Protein AF-A0A0T5NXJ6-F1 (afdb_monomer)

Solvent-accessible surface area (backbone atoms only — not comparable to full-atom values): 36360 Å² total; per-residue (Å²): 136,88,83,86,81,86,77,79,77,78,83,69,85,72,74,84,72,61,71,90,72,45,64,23,60,72,50,73,58,94,57,42,34,37,29,29,67,39,99,79,37,60,82,47,41,95,81,30,72,66,55,42,48,25,54,49,44,32,46,52,42,50,52,51,40,48,56,51,39,41,74,46,58,30,65,62,90,71,35,34,42,33,57,42,90,89,77,64,30,32,40,38,30,37,25,81,46,52,42,95,72,78,30,51,81,55,70,53,38,64,46,39,83,32,94,44,22,39,46,34,31,28,55,93,30,40,62,53,48,35,72,30,56,21,62,53,37,19,45,52,46,60,21,52,27,62,53,61,81,53,90,81,68,79,72,56,40,65,53,40,11,50,22,45,32,46,5,48,40,53,21,40,76,73,72,41,69,75,70,87,59,51,40,44,66,28,29,46,42,61,32,31,65,65,63,52,83,41,70,12,63,14,56,14,59,56,53,37,50,53,18,53,75,69,66,31,62,80,25,43,33,63,59,39,43,63,76,66,38,33,47,64,68,78,46,62,92,55,60,70,42,59,61,45,46,59,44,52,34,39,84,63,44,76,62,59,20,48,60,69,41,46,55,56,52,49,15,61,62,57,57,51,58,82,69,93,48,95,82,64,83,72,46,39,40,46,92,72,70,50,80,42,76,49,74,40,80,42,35,83,45,72,42,77,50,77,42,84,47,59,15,33,38,49,8,31,29,56,35,33,36,32,41,44,71,38,53,60,96,82,62,56,55,48,60,20,24,28,39,40,36,42,33,59,78,47,45,68,69,52,87,21,45,32,37,24,36,66,71,33,55,33,91,38,54,43,36,42,44,41,51,46,49,36,72,68,59,60,71,34,68,31,49,37,31,39,34,24,37,50,92,56,70,62,69,79,75,47,73,36,49,31,31,41,36,42,37,38,35,38,33,40,72,43,74,48,61,48,43,35,35,74,38,76,36,50,41,38,56,38,82,59,62,81,86,60,36,81,43,59,48,52,45,53,84,39,47,51,60,58,70,62,26,40,28,25,64,53,54,50,67,31,47,36,32,40,37,31,38,44,66,45,34,71,41,89,76,16,60,58,78,41,86,49,58,69,46,79,35,62,70,45,77,43,66,25,28,67,84,45,58,19,24,33,32,32,50,79,77,40,39,33,37,20,43,44,86,68,68,32,18,42,38,41,46,86,85,64,35,34,40,34,27,30,83,96,46,69,48,41,39,43,92,93,43,78,52,90,69,57,69,73,56,40,52,51,50,51,55,52,59,52,69,30,66,78,52,43,67,65,36,74,77,61,56,63,100,79,63,59,56,70,62,40,67,27,38,42,33,50,54,51,42,56,56,60,11,47,75,42,46,50,53,58,31,51,76,70,77,42,87,79,66,74,44,82,39,83,33,99,82,67,48,79,70,14,30,29,35,74,48,72,56,85,96,42,73,29,48,34,34,24,43,79,84,45,40,42,39,36,36,34,56,96,90,40,60,35,37,40,48,51,20,84,76,99,72,86,79,60,92,94,112

Organism: NCBI:txid540747

Mean predicted aligned error: 14.82 Å

Foldseek 3Di:
DDDDDDDDDPDDDDDPDPPVPQQFWQDDDDQATEGEPDRRHHPCNVPDVVLSVLLVLLNVLLVVLLVVCVVLQAPLVQFLADADPRPRGGYAYAYQDAVVRVADPDQWAWDLQDQGIYIYGHSVNSNVSSVQSLVSSLRSLLRLEGRDNDDDDLDQLLLNLLSNLSSLLSRVVVPHDSPPQPLLQWAAQLDARRPTPDSNSNCNVVQLVLLVVVVNVSSRSLCSDVCSRHVCPVQPPHDSLVCLQQQLPCVSSVNCHCLNCVLLVVLQFKFFDDDPDPVCPGRGNHPDEAEDEDAAQELQFKDKDKDKFKGWANHKTKYWYFYHFDYDPPDAQQQSKKKKKKFFPDWVVPVQKAKHFHNGTAPDRGMAMFIARSVDGDRTLHMIMIGGYDSHRDGDIDMIMIMIMIMMDTKHWADAQAAAAQDKDFTFIDPDDLVRYDQKDKDKPAADDDRRIGHGNAFAKIWIKMKGFGSDQADNRIRHGDGTDIDIRTNDMFGYHHAFWWKWKDWPQWIWIADRVLQWIWIAHPQGKIWIDGQQFIWIADPVGTDDDPSVRRNVVLVDVLPDVVVVVVCVLQPDPPDRSSVCRRCVRVVVQVCQFPVNLQVVVVVVVDGWDWDWDADPVGGGPKIWTWGDRPPDTWIFIAHNVRTTQWIADPNIIIGMGTHDDPDDDPPPD

pLDDT: mean 81.02, std 15.24, range [28.25, 97.56]

Nearest PDB structures (foldseek):
  6n45-assembly1_A  TM=2.846E-01  e=1.123E-01  Homo sapiens
  6n46-assembly1_A  TM=2.380E-01  e=7.730E-02  Homo sapiens
  7sqc-assembly1_9F  TM=1.618E-01  e=1.057E+00  Chlamydomonas reinhardtii
  8izm-assembly1_A  TM=1.924E-01  e=6.493E+00  Mumps virus strain Jeryl Lynn

Radius of gyration: 41.2 Å; Cα contacts (8 Å, |Δi|>4): 1418; chains: 1; bounding box: 80×67×163 Å

Structure (mmCIF, N/CA/C/O backbone):
data_AF-A0A0T5NXJ6-F1
#
_entry.id   AF-A0A0T5NXJ6-F1
#
loop_
_atom_site.group_PDB
_atom_site.id
_atom_site.type_symbol
_atom_site.label_atom_id
_atom_site.label_alt_id
_atom_site.label_comp_id
_atom_site.label_asym_id
_atom_site.label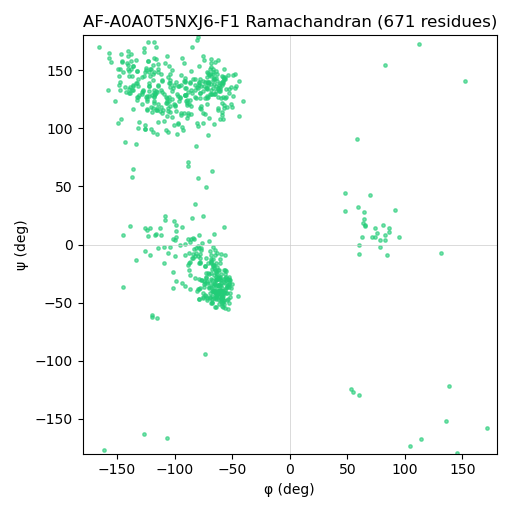_entity_id
_atom_site.label_seq_id
_atom_site.pdbx_PDB_ins_code
_atom_site.Cartn_x
_atom_site.Cartn_y
_atom_site.Cartn_z
_atom_site.occupancy
_atom_site.B_iso_or_equiv
_atom_site.auth_seq_id
_atom_site.auth_comp_id
_atom_site.auth_asym_id
_atom_site.auth_atom_id
_atom_site.pdbx_PDB_model_num
ATOM 1 N N . MET A 1 1 ? 39.113 -19.810 -90.295 1.00 37.66 1 MET A N 1
ATOM 2 C CA . MET A 1 1 ? 37.808 -19.242 -89.891 1.00 37.66 1 MET A CA 1
ATOM 3 C C . MET A 1 1 ? 37.358 -20.024 -88.660 1.00 37.66 1 MET A C 1
ATOM 5 O O . MET A 1 1 ? 36.848 -21.112 -88.844 1.00 37.66 1 MET A O 1
ATOM 9 N N . LEU A 1 2 ? 37.665 -19.714 -87.397 1.00 28.25 2 LEU A N 1
ATOM 10 C CA . LEU A 1 2 ? 37.937 -18.463 -86.673 1.00 28.25 2 LEU A CA 1
ATOM 11 C C . LEU A 1 2 ? 36.780 -17.459 -86.743 1.00 28.25 2 LEU A C 1
ATOM 13 O O . LEU A 1 2 ? 36.738 -16.637 -87.651 1.00 28.25 2 LEU A O 1
ATOM 17 N N . VAL A 1 3 ? 35.880 -17.552 -85.759 1.00 30.88 3 VAL A N 1
ATOM 18 C CA . VAL A 1 3 ? 35.129 -16.426 -85.191 1.00 30.88 3 VAL A CA 1
ATOM 19 C C . VAL A 1 3 ? 35.229 -16.558 -83.672 1.00 30.88 3 VAL A C 1
ATOM 21 O O . VAL A 1 3 ? 34.963 -17.619 -83.111 1.00 30.88 3 VAL A O 1
ATOM 24 N N . MET A 1 4 ? 35.724 -15.487 -83.057 1.00 29.86 4 MET A N 1
ATOM 25 C CA . MET A 1 4 ? 36.034 -15.342 -81.641 1.00 29.86 4 MET A CA 1
ATOM 26 C C . MET A 1 4 ? 34.773 -15.078 -80.812 1.00 29.86 4 MET A C 1
ATOM 28 O O . MET A 1 4 ? 33.958 -14.240 -81.189 1.00 29.86 4 MET A O 1
ATOM 32 N N . LEU A 1 5 ? 34.682 -15.714 -79.644 1.00 31.66 5 LEU A N 1
ATOM 33 C CA . LEU A 1 5 ? 33.915 -15.218 -78.503 1.00 31.66 5 LEU A CA 1
ATOM 34 C C . LEU A 1 5 ? 34.920 -14.658 -77.495 1.00 31.66 5 LEU A C 1
ATOM 36 O O . LEU A 1 5 ? 35.756 -15.382 -76.957 1.00 31.66 5 LEU A O 1
ATOM 40 N N . SER A 1 6 ? 34.866 -13.347 -77.298 1.00 30.38 6 SER A N 1
ATOM 41 C CA . SER A 1 6 ? 35.604 -12.615 -76.277 1.00 30.38 6 SER A CA 1
ATOM 42 C C . SER A 1 6 ? 35.043 -12.949 -74.896 1.00 30.38 6 SER A C 1
ATOM 44 O O . SER A 1 6 ? 33.942 -12.527 -74.546 1.00 30.38 6 SER A O 1
ATOM 46 N N . VAL A 1 7 ? 35.816 -13.707 -74.121 1.00 31.92 7 VAL A N 1
ATOM 47 C CA . VAL A 1 7 ? 35.630 -13.886 -72.680 1.00 31.92 7 VAL A CA 1
ATOM 48 C C . VAL A 1 7 ? 36.188 -12.644 -71.986 1.00 31.92 7 VAL A C 1
ATOM 50 O O . VAL A 1 7 ? 37.376 -12.346 -72.102 1.00 31.92 7 VAL A O 1
ATOM 53 N N . VAL A 1 8 ? 35.326 -11.910 -71.286 1.00 32.16 8 VAL A N 1
ATOM 54 C CA . VAL A 1 8 ? 35.739 -10.915 -70.288 1.00 32.16 8 VAL A CA 1
ATOM 55 C C . VAL A 1 8 ? 36.231 -11.694 -69.062 1.00 32.16 8 VAL A C 1
ATOM 57 O O . VAL A 1 8 ? 35.498 -12.566 -68.591 1.00 32.16 8 VAL A O 1
ATOM 60 N N . PRO A 1 9 ? 37.449 -11.453 -68.548 1.00 36.00 9 PRO A N 1
ATOM 61 C CA . PRO A 1 9 ? 37.925 -12.147 -67.361 1.00 36.00 9 PRO A CA 1
ATOM 62 C C . PRO A 1 9 ? 37.123 -11.700 -66.135 1.00 36.00 9 PRO A C 1
ATOM 64 O O . PRO A 1 9 ? 36.839 -10.514 -65.956 1.00 36.00 9 PRO A O 1
ATOM 67 N N . ALA A 1 10 ? 36.771 -12.676 -65.298 1.00 35.19 10 ALA A N 1
ATOM 68 C CA . ALA A 1 10 ? 36.229 -12.459 -63.968 1.00 35.19 10 ALA A CA 1
ATOM 69 C C . ALA A 1 10 ? 37.117 -11.465 -63.203 1.00 35.19 10 ALA A C 1
ATOM 71 O O . ALA A 1 10 ? 38.337 -11.638 -63.135 1.00 35.19 10 ALA A O 1
ATOM 72 N N . ARG A 1 11 ? 36.500 -10.415 -62.646 1.00 34.66 11 ARG A N 1
ATOM 73 C CA . ARG A 1 11 ? 37.136 -9.572 -61.631 1.00 34.66 11 ARG A CA 1
ATOM 74 C C . ARG A 1 11 ? 37.547 -10.489 -60.485 1.00 34.66 11 ARG A C 1
ATOM 76 O O . ARG A 1 11 ? 36.694 -11.155 -59.906 1.00 34.66 11 ARG A O 1
ATOM 83 N N . GLY A 1 12 ? 38.852 -10.546 -60.242 1.00 35.66 12 GLY A N 1
ATOM 84 C CA . GLY A 1 12 ? 39.432 -11.312 -59.153 1.00 35.66 12 GLY A CA 1
ATOM 85 C C . GLY A 1 12 ? 38.862 -10.888 -57.806 1.00 35.66 12 GLY A C 1
ATOM 86 O O . GLY A 1 12 ? 38.463 -9.735 -57.622 1.00 35.66 12 GLY A O 1
ATOM 87 N N . GLU A 1 13 ? 38.848 -11.850 -56.888 1.00 42.06 13 GLU A N 1
ATOM 88 C CA . GLU A 1 13 ? 38.818 -11.615 -55.450 1.00 42.06 13 GLU A CA 1
ATOM 89 C C . GLU A 1 13 ? 39.816 -10.497 -55.135 1.00 42.06 13 GLU A C 1
ATOM 91 O O . GLU A 1 13 ? 41.025 -10.637 -55.344 1.00 42.06 13 GLU A O 1
ATOM 96 N N . GLY A 1 14 ? 39.285 -9.337 -54.748 1.00 37.56 14 GLY A N 1
ATOM 97 C CA . GLY A 1 14 ? 40.099 -8.231 -54.277 1.00 37.56 14 GLY A CA 1
ATOM 98 C C . GLY A 1 14 ? 40.895 -8.695 -53.066 1.00 37.56 14 GLY A C 1
ATOM 99 O O . GLY A 1 14 ? 40.367 -9.394 -52.201 1.00 37.56 14 GLY A O 1
ATOM 100 N N . ALA A 1 15 ? 42.171 -8.316 -53.021 1.00 39.41 15 ALA A N 1
ATOM 101 C CA . ALA A 1 15 ? 42.965 -8.395 -51.806 1.00 39.41 15 ALA A CA 1
ATOM 102 C C . ALA A 1 15 ? 42.175 -7.784 -50.629 1.00 39.41 15 ALA A C 1
ATOM 104 O O . ALA A 1 15 ? 41.418 -6.838 -50.865 1.00 39.41 15 ALA A O 1
ATOM 105 N N . PRO A 1 16 ? 42.330 -8.288 -49.389 1.00 38.44 16 PRO A N 1
ATOM 106 C CA . PRO A 1 16 ? 41.720 -7.659 -48.228 1.00 38.44 16 PRO A CA 1
ATOM 107 C C . PRO A 1 16 ? 42.226 -6.218 -48.158 1.00 38.44 16 PRO A C 1
ATOM 109 O O . PRO A 1 16 ? 43.404 -5.972 -47.905 1.00 38.44 16 PRO A O 1
ATOM 112 N N . GLU A 1 17 ? 41.341 -5.278 -48.471 1.00 40.47 17 GLU A N 1
ATOM 113 C CA . GLU A 1 17 ? 41.562 -3.858 -48.245 1.00 40.47 17 GLU A CA 1
ATOM 114 C C . GLU A 1 17 ? 41.835 -3.716 -46.744 1.00 40.47 17 GLU A C 1
ATOM 116 O O . GLU A 1 17 ? 41.039 -4.180 -45.921 1.00 40.47 17 GLU A O 1
ATOM 121 N N . ALA A 1 18 ? 43.008 -3.203 -46.371 1.00 48.72 18 ALA A N 1
ATOM 122 C CA . ALA A 1 18 ? 43.330 -3.017 -44.967 1.00 48.72 18 ALA A CA 1
ATOM 123 C C . ALA A 1 18 ? 42.307 -2.024 -44.403 1.00 48.72 18 ALA A C 1
ATOM 125 O O . ALA A 1 18 ? 42.206 -0.896 -44.869 1.00 48.72 18 ALA A O 1
ATOM 126 N N . VAL A 1 19 ? 41.503 -2.457 -43.432 1.00 55.84 19 VAL A N 1
ATOM 127 C CA . VAL A 1 19 ? 40.319 -1.707 -42.974 1.00 55.84 19 VAL A CA 1
ATOM 128 C C . VAL A 1 19 ? 40.670 -0.321 -42.405 1.00 55.84 19 VAL A C 1
ATOM 130 O O . VAL A 1 19 ? 39.840 0.585 -42.434 1.00 55.84 19 VAL A O 1
ATOM 133 N N . ALA A 1 20 ? 41.920 -0.135 -41.970 1.00 52.34 20 ALA A N 1
ATOM 134 C CA . ALA A 1 20 ? 42.478 1.146 -41.538 1.00 52.34 20 ALA A CA 1
ATOM 135 C C . ALA A 1 20 ? 42.616 2.199 -42.664 1.00 52.34 20 ALA A C 1
ATOM 137 O O . ALA A 1 20 ? 42.833 3.367 -42.355 1.00 52.34 20 ALA A O 1
ATOM 138 N N . ASP A 1 21 ? 42.466 1.813 -43.937 1.00 49.69 21 ASP A N 1
ATOM 139 C CA . ASP A 1 21 ? 42.590 2.700 -45.104 1.00 49.69 21 ASP A CA 1
ATOM 140 C C . ASP A 1 21 ? 41.227 3.176 -45.658 1.00 49.69 21 ASP A C 1
ATOM 142 O O . ASP A 1 21 ? 41.176 3.883 -46.668 1.00 49.69 21 ASP A O 1
ATOM 146 N N . ALA A 1 22 ? 40.105 2.824 -45.011 1.00 61.03 22 ALA A N 1
ATOM 147 C CA . ALA A 1 22 ? 38.793 3.360 -45.376 1.00 61.03 22 ALA A CA 1
ATOM 148 C C . ALA A 1 22 ? 38.687 4.845 -44.953 1.00 61.03 22 ALA A C 1
ATOM 150 O O . ALA A 1 22 ? 38.912 5.155 -43.782 1.00 61.03 22 ALA A O 1
ATOM 151 N N . PRO A 1 23 ? 38.303 5.777 -45.851 1.00 62.16 23 PRO A N 1
ATOM 152 C CA . PRO A 1 23 ? 38.384 7.229 -45.614 1.00 62.16 23 PRO A CA 1
ATOM 153 C C . PRO A 1 23 ? 37.484 7.757 -44.483 1.00 62.16 23 PRO A C 1
ATOM 155 O O . PRO A 1 23 ? 37.596 8.917 -44.097 1.00 62.16 23 PRO A O 1
ATOM 158 N N . ASN A 1 24 ? 36.597 6.919 -43.951 1.00 78.88 24 ASN A N 1
ATOM 159 C CA . ASN A 1 24 ? 35.648 7.236 -42.892 1.00 78.88 24 ASN A CA 1
ATOM 160 C C . ASN A 1 24 ? 35.865 6.414 -41.607 1.00 78.88 24 ASN A C 1
ATOM 162 O O . ASN A 1 24 ? 35.013 6.455 -40.725 1.00 78.88 24 ASN A O 1
ATOM 166 N N . TYR A 1 25 ? 36.949 5.643 -41.491 1.00 85.25 25 TYR A N 1
ATOM 167 C CA . TYR A 1 25 ? 37.278 4.891 -40.277 1.00 85.25 25 TYR A CA 1
ATOM 168 C C . TYR A 1 25 ? 37.754 5.816 -39.144 1.00 85.25 25 TYR A C 1
ATOM 170 O O . TYR A 1 25 ? 38.516 6.750 -39.387 1.00 85.25 25 TYR A O 1
ATOM 178 N N . ILE A 1 26 ? 37.330 5.539 -37.904 1.00 86.44 26 ILE A N 1
ATOM 179 C CA . ILE A 1 26 ? 37.699 6.336 -36.722 1.00 86.44 26 ILE A CA 1
ATOM 180 C C . ILE A 1 26 ? 38.449 5.490 -35.686 1.00 86.44 26 ILE A C 1
ATOM 182 O O . ILE A 1 26 ? 39.591 5.795 -35.340 1.00 86.44 26 ILE A O 1
ATOM 186 N N . ALA A 1 27 ? 37.809 4.440 -35.173 1.00 89.25 27 ALA A N 1
ATOM 187 C CA . ALA A 1 27 ? 38.341 3.585 -34.114 1.00 89.25 27 ALA A CA 1
ATOM 188 C C . ALA A 1 27 ? 37.680 2.197 -34.150 1.00 89.25 27 ALA A C 1
ATOM 190 O O . ALA A 1 27 ? 36.633 2.015 -34.775 1.00 89.25 27 ALA A O 1
ATOM 191 N N . GLU A 1 28 ? 38.273 1.218 -33.469 1.00 91.75 28 GLU A N 1
ATOM 192 C CA . GLU A 1 28 ? 37.692 -0.114 -33.296 1.00 91.75 28 GLU A CA 1
ATOM 193 C C . GLU A 1 28 ? 38.027 -0.712 -31.931 1.00 91.75 28 GLU A C 1
ATOM 195 O O . GLU A 1 28 ? 39.034 -0.355 -31.315 1.00 91.75 28 GLU A O 1
ATOM 200 N N . SER A 1 29 ? 37.185 -1.649 -31.515 1.00 93.94 29 SER A N 1
ATOM 201 C CA . SER A 1 29 ? 37.327 -2.509 -30.343 1.00 93.94 29 SER A CA 1
ATOM 202 C C . SER A 1 29 ? 37.179 -3.978 -30.775 1.00 93.94 29 SER A C 1
ATOM 204 O O . SER A 1 29 ? 37.369 -4.294 -31.955 1.00 93.94 29 SER A O 1
ATOM 206 N N . GLU A 1 30 ? 36.925 -4.906 -29.854 1.00 93.94 30 GLU A N 1
ATOM 207 C CA . GLU A 1 30 ? 36.823 -6.338 -30.161 1.00 93.94 30 GLU A CA 1
ATOM 208 C C . GLU A 1 30 ? 35.641 -6.646 -31.094 1.00 93.94 30 GLU A C 1
ATOM 210 O O . GLU A 1 30 ? 35.845 -7.191 -32.184 1.00 93.94 30 GLU A O 1
ATOM 215 N N . HIS A 1 31 ? 34.440 -6.210 -30.722 1.00 95.31 31 HIS A N 1
ATOM 216 C CA . HIS A 1 31 ? 33.181 -6.469 -31.415 1.00 95.31 31 HIS A CA 1
ATOM 217 C C . HIS A 1 31 ? 32.708 -5.290 -32.272 1.00 95.31 31 HIS A C 1
ATOM 219 O O . HIS A 1 31 ? 31.976 -5.507 -33.241 1.00 95.31 31 HIS A O 1
ATOM 225 N N . PHE A 1 32 ? 33.139 -4.058 -31.979 1.00 94.31 32 PHE A N 1
ATOM 226 C CA . PHE A 1 32 ? 32.634 -2.847 -32.637 1.00 94.31 32 PHE A CA 1
ATOM 227 C C . PHE A 1 32 ? 33.685 -2.112 -33.474 1.00 94.31 32 PHE A C 1
ATOM 229 O O . PHE A 1 32 ? 34.897 -2.175 -33.251 1.00 94.31 32 PHE A O 1
ATOM 236 N N . ARG A 1 33 ? 33.196 -1.362 -34.463 1.00 91.44 33 ARG A N 1
ATOM 237 C CA . ARG A 1 33 ? 33.978 -0.424 -35.264 1.00 91.44 33 ARG A CA 1
ATOM 238 C C . ARG A 1 33 ? 33.193 0.858 -35.505 1.00 91.44 33 ARG A C 1
ATOM 240 O O . ARG A 1 33 ? 32.051 0.820 -35.961 1.00 91.44 33 ARG A O 1
ATOM 247 N N . LEU A 1 34 ? 33.836 1.989 -35.245 1.00 89.69 34 LEU A N 1
ATOM 248 C CA . LEU A 1 34 ? 33.263 3.315 -35.407 1.00 89.69 34 LEU A CA 1
ATOM 249 C C . LEU A 1 34 ? 33.674 3.938 -36.742 1.00 89.69 34 LEU A C 1
ATOM 251 O O . LEU A 1 34 ? 34.861 4.021 -37.073 1.00 89.69 34 LEU A O 1
ATOM 255 N N . TYR A 1 35 ? 32.677 4.425 -37.474 1.00 88.00 35 TYR A N 1
ATOM 256 C CA . TYR A 1 35 ? 32.840 5.117 -38.745 1.00 88.00 35 TYR A CA 1
ATOM 257 C C . TYR A 1 35 ? 32.212 6.510 -38.713 1.00 88.00 35 TYR A C 1
ATOM 259 O O . TYR A 1 35 ? 31.284 6.775 -37.957 1.00 88.00 35 TYR A O 1
ATOM 267 N N . CYS A 1 36 ? 32.664 7.392 -39.596 1.00 86.12 36 CYS A N 1
ATOM 268 C CA . CYS A 1 36 ? 31.961 8.623 -39.922 1.00 86.12 36 CYS A CA 1
ATOM 269 C C . CYS A 1 36 ? 30.817 8.350 -40.911 1.00 86.12 36 CYS A C 1
ATOM 271 O O . CYS A 1 36 ? 31.004 7.679 -41.932 1.00 86.12 36 CYS A O 1
ATOM 273 N N . ASN A 1 37 ? 29.640 8.921 -40.649 1.00 80.31 37 ASN A N 1
ATOM 274 C CA . ASN A 1 37 ? 28.455 8.860 -41.508 1.00 80.31 37 ASN A CA 1
ATOM 275 C C . ASN A 1 37 ? 28.490 9.905 -42.646 1.00 80.31 37 ASN A C 1
ATOM 277 O O . ASN A 1 37 ? 27.463 10.464 -43.022 1.00 80.31 37 ASN A O 1
ATOM 281 N N . ALA A 1 38 ? 29.670 10.199 -43.196 1.00 72.06 38 ALA A N 1
ATOM 282 C CA . ALA A 1 38 ? 29.845 11.023 -44.390 1.00 72.06 38 ALA A CA 1
ATOM 283 C C . ALA A 1 38 ? 30.592 10.204 -45.446 1.00 72.06 38 ALA A C 1
ATOM 285 O O . ALA A 1 38 ? 31.641 9.635 -45.156 1.00 72.06 38 ALA A O 1
ATOM 286 N N . GLY A 1 39 ? 30.038 10.133 -46.661 1.00 59.72 39 GLY A N 1
ATOM 287 C CA . GLY A 1 39 ? 30.454 9.187 -47.705 1.00 59.72 39 GLY A CA 1
ATOM 288 C C . GLY A 1 39 ? 31.957 9.135 -48.003 1.00 59.72 39 GLY A C 1
ATOM 289 O O . GLY A 1 39 ? 32.451 8.044 -48.256 1.00 59.72 39 GLY A O 1
ATOM 290 N N . ASP A 1 40 ? 32.677 10.262 -47.904 1.00 55.59 40 ASP A N 1
ATOM 291 C CA . ASP A 1 40 ? 34.098 10.365 -48.286 1.00 55.59 40 ASP A CA 1
ATOM 292 C C . ASP A 1 40 ? 34.965 11.198 -47.308 1.00 55.59 40 ASP A C 1
ATOM 294 O O . ASP A 1 40 ? 36.061 11.644 -47.669 1.00 55.59 40 ASP A O 1
ATOM 298 N N . HIS A 1 41 ? 34.496 11.476 -46.085 1.00 63.03 41 HIS A N 1
ATOM 299 C CA . HIS A 1 41 ? 35.183 12.396 -45.166 1.00 63.03 41 HIS A CA 1
ATOM 300 C C . HIS A 1 41 ? 35.314 11.842 -43.746 1.00 63.03 41 HIS A C 1
ATOM 302 O O . HIS A 1 41 ? 34.362 11.302 -43.188 1.00 63.03 41 HIS A O 1
ATOM 308 N N . ASP A 1 42 ? 36.487 12.056 -43.143 1.00 68.06 42 ASP A N 1
ATOM 309 C CA . ASP A 1 42 ? 36.681 11.916 -41.704 1.00 68.06 42 ASP A CA 1
ATOM 310 C C . ASP A 1 42 ? 35.792 12.941 -40.981 1.00 68.06 42 ASP A C 1
ATOM 312 O O . ASP A 1 42 ? 35.777 14.128 -41.318 1.00 68.06 42 ASP A O 1
ATOM 316 N N . CYS A 1 43 ? 35.093 12.495 -39.938 1.00 75.62 43 CYS A N 1
ATOM 317 C CA . CYS A 1 43 ? 34.318 13.345 -39.036 1.00 75.62 43 CYS A CA 1
ATOM 318 C C . CYS A 1 43 ? 35.216 14.302 -38.222 1.00 75.62 43 CYS A C 1
ATOM 320 O O . CYS A 1 43 ? 34.730 14.993 -37.331 1.00 75.62 43 CYS A O 1
ATOM 322 N N . GLY A 1 44 ? 36.510 14.394 -38.528 1.00 72.12 44 GLY A N 1
ATOM 323 C CA . GLY A 1 44 ? 37.508 15.245 -37.890 1.00 72.12 44 GLY A CA 1
ATOM 324 C C . GLY A 1 44 ? 38.288 14.534 -36.788 1.00 72.12 44 GLY A C 1
ATOM 325 O O . GLY A 1 44 ? 39.069 15.189 -36.105 1.00 72.12 44 GLY A O 1
ATOM 326 N N . ALA A 1 45 ? 38.102 13.223 -36.608 1.00 69.00 45 ALA A N 1
ATOM 327 C CA . ALA A 1 45 ? 38.708 12.460 -35.521 1.00 69.00 45 ALA A CA 1
ATOM 328 C C . ALA A 1 45 ? 40.229 12.325 -35.675 1.00 69.00 45 ALA A C 1
ATOM 330 O O . ALA A 1 45 ? 40.948 12.305 -34.681 1.00 69.00 45 ALA A O 1
ATOM 331 N N . SER A 1 46 ? 40.750 12.317 -36.907 1.00 70.75 46 SER A N 1
ATOM 332 C CA . SER A 1 46 ? 42.199 12.300 -37.154 1.00 70.75 46 SER A CA 1
ATOM 333 C C . SER A 1 46 ? 42.907 13.595 -36.735 1.00 70.75 46 SER A C 1
ATOM 335 O O . SER A 1 46 ? 44.115 13.583 -36.504 1.00 70.75 46 SER A O 1
ATOM 337 N N . ASN A 1 47 ? 42.166 14.703 -36.612 1.00 76.44 47 ASN A N 1
ATOM 338 C CA . ASN A 1 47 ? 42.705 16.034 -36.313 1.00 76.44 47 ASN A CA 1
ATOM 339 C C . ASN A 1 47 ? 42.253 16.586 -34.947 1.00 76.44 47 ASN A C 1
ATOM 341 O O . ASN A 1 47 ? 42.700 17.665 -34.559 1.00 76.44 47 ASN A O 1
ATOM 345 N N . ASP A 1 48 ? 41.395 15.864 -34.221 1.00 83.06 48 ASP A N 1
ATOM 346 C CA . ASP A 1 48 ? 40.855 16.248 -32.914 1.00 83.06 48 ASP A CA 1
ATOM 347 C C . ASP A 1 48 ? 41.120 15.133 -31.880 1.00 83.06 48 ASP A C 1
ATOM 349 O O . ASP A 1 48 ? 40.398 14.132 -31.836 1.00 83.06 48 ASP A O 1
ATOM 353 N N . PRO A 1 49 ? 42.161 15.281 -31.034 1.00 84.44 49 PRO A N 1
ATOM 354 C CA . PRO A 1 49 ? 42.505 14.285 -30.022 1.00 84.44 49 PRO A CA 1
ATOM 355 C C . PRO A 1 49 ? 41.392 14.015 -29.005 1.00 84.44 49 PRO A C 1
ATOM 357 O O . PRO A 1 49 ? 41.305 12.894 -28.509 1.00 84.44 49 PRO A O 1
ATOM 360 N N . ALA A 1 50 ? 40.548 15.007 -28.699 1.00 85.62 50 ALA A N 1
ATOM 361 C CA . ALA A 1 50 ? 39.444 14.834 -27.758 1.00 85.62 50 ALA A CA 1
ATOM 362 C C . ALA A 1 50 ? 38.339 13.978 -28.385 1.00 85.62 50 ALA A C 1
ATOM 364 O O . ALA A 1 50 ? 37.871 13.023 -27.771 1.00 85.62 50 ALA A O 1
ATOM 365 N N . LEU A 1 51 ? 37.996 14.243 -29.649 1.00 85.44 51 LEU A N 1
ATOM 366 C CA . LEU A 1 51 ? 37.066 13.407 -30.410 1.00 85.44 51 LEU A CA 1
ATOM 367 C C . LEU A 1 51 ? 37.563 11.959 -30.522 1.00 85.44 51 LEU A C 1
ATOM 369 O O . LEU A 1 51 ? 36.781 11.025 -30.349 1.00 85.44 51 LEU A O 1
ATOM 373 N N . ALA A 1 52 ? 38.857 11.762 -30.783 1.00 85.75 52 ALA A N 1
ATOM 374 C CA . ALA A 1 52 ? 39.460 10.433 -30.851 1.00 85.75 52 ALA A CA 1
ATOM 375 C C . ALA A 1 52 ? 39.439 9.703 -29.497 1.00 85.75 52 ALA A C 1
ATOM 377 O O . ALA A 1 52 ? 39.205 8.496 -29.465 1.00 85.75 52 ALA A O 1
ATOM 378 N N . GLN A 1 53 ? 39.672 10.417 -28.392 1.00 90.00 53 GLN A N 1
ATOM 379 C CA . GLN A 1 53 ? 39.579 9.863 -27.043 1.00 90.00 53 GLN A CA 1
ATOM 380 C C . GLN A 1 53 ? 38.140 9.447 -26.714 1.00 90.00 53 GLN A C 1
ATOM 382 O O . GLN A 1 53 ? 37.914 8.278 -26.411 1.00 90.00 53 GLN A O 1
ATOM 387 N N . HIS A 1 54 ? 37.170 10.350 -26.867 1.00 91.00 54 HIS A N 1
ATOM 388 C CA . HIS A 1 54 ? 35.758 10.053 -26.605 1.00 91.00 54 HIS A CA 1
ATOM 389 C C . HIS A 1 54 ? 35.223 8.927 -27.493 1.00 91.00 54 HIS A C 1
ATOM 391 O O . HIS A 1 54 ? 34.456 8.088 -27.043 1.00 91.00 54 HIS A O 1
ATOM 397 N N . SER A 1 55 ? 35.687 8.840 -28.742 1.00 90.31 55 SER A N 1
ATOM 398 C CA . SER A 1 55 ? 35.344 7.726 -29.634 1.00 90.31 55 SER A CA 1
ATOM 399 C C . SER A 1 55 ? 35.801 6.365 -29.099 1.00 90.31 55 SER A C 1
ATOM 401 O O . SER A 1 55 ? 35.119 5.369 -29.321 1.00 90.31 55 SER A O 1
ATOM 403 N N . ARG A 1 56 ? 36.952 6.301 -28.413 1.00 90.88 56 ARG A N 1
ATOM 404 C CA . ARG A 1 56 ? 37.442 5.065 -27.781 1.00 90.88 56 ARG A CA 1
ATOM 405 C C . ARG A 1 56 ? 36.675 4.750 -26.505 1.00 90.88 56 ARG A C 1
ATOM 407 O O . ARG A 1 56 ? 36.236 3.624 -26.357 1.00 90.88 56 ARG A O 1
ATOM 414 N N . GLU A 1 57 ? 36.456 5.747 -25.653 1.00 90.94 57 GLU A N 1
ATOM 415 C CA . GLU A 1 57 ? 35.656 5.605 -24.425 1.00 90.94 57 GLU A CA 1
ATOM 416 C C . GLU A 1 57 ? 34.232 5.110 -24.739 1.00 90.94 57 GLU A C 1
ATOM 418 O O . GLU A 1 57 ? 33.720 4.202 -24.092 1.00 90.94 57 GLU A O 1
ATOM 423 N N . MET A 1 58 ? 33.619 5.631 -25.803 1.00 90.94 58 MET A N 1
ATOM 424 C CA . MET A 1 58 ? 32.322 5.168 -26.299 1.00 90.94 58 MET A CA 1
ATOM 425 C C . MET A 1 58 ? 32.356 3.701 -26.761 1.00 90.94 58 MET A C 1
ATOM 427 O O . MET A 1 58 ? 31.428 2.950 -26.474 1.00 90.94 58 MET A O 1
ATOM 431 N N . LEU A 1 59 ? 33.411 3.276 -27.466 1.00 93.12 59 LEU A N 1
ATOM 432 C CA . LEU A 1 59 ? 33.580 1.870 -27.850 1.00 93.12 59 LEU A CA 1
ATOM 433 C C . LEU A 1 59 ? 33.781 0.974 -26.621 1.00 93.12 59 LEU A C 1
ATOM 435 O O . LEU A 1 59 ? 33.181 -0.094 -26.566 1.00 93.12 59 LEU A O 1
ATOM 439 N N . ASP A 1 60 ? 34.547 1.418 -25.625 1.00 92.94 60 ASP A N 1
ATOM 440 C CA . ASP A 1 60 ? 34.738 0.683 -24.370 1.00 92.94 60 ASP A CA 1
ATOM 441 C C . ASP A 1 60 ? 33.401 0.499 -23.620 1.00 92.94 60 ASP A C 1
ATOM 443 O O . ASP A 1 60 ? 33.115 -0.595 -23.130 1.00 92.94 60 ASP A O 1
ATOM 447 N N . ASN A 1 61 ? 32.535 1.522 -23.596 1.00 91.31 61 ASN A N 1
ATOM 448 C CA . ASN A 1 61 ? 31.182 1.413 -23.034 1.00 91.31 61 ASN A CA 1
ATOM 449 C C . ASN A 1 61 ? 30.301 0.428 -23.818 1.00 91.31 61 ASN A C 1
ATOM 451 O O . ASN A 1 61 ? 29.558 -0.344 -23.212 1.00 91.31 61 ASN A O 1
ATOM 455 N N . MET A 1 62 ? 30.393 0.417 -25.151 1.00 94.00 62 MET A N 1
ATOM 456 C CA . MET A 1 62 ? 29.662 -0.537 -25.995 1.00 94.00 62 MET A CA 1
ATOM 457 C C . MET A 1 62 ? 30.131 -1.979 -25.782 1.00 94.00 62 MET A C 1
ATOM 459 O O . MET A 1 62 ? 29.300 -2.880 -25.708 1.00 94.00 62 MET A O 1
ATOM 463 N N . GLU A 1 63 ? 31.438 -2.212 -25.629 1.00 95.69 63 GLU A N 1
ATOM 464 C CA . GLU A 1 63 ? 31.976 -3.531 -25.265 1.00 95.69 63 GLU A CA 1
ATOM 465 C C . GLU A 1 63 ? 31.486 -3.980 -23.887 1.00 95.69 63 GLU A C 1
ATOM 467 O O . GLU A 1 63 ? 31.102 -5.135 -23.701 1.00 95.69 63 GLU A O 1
ATOM 472 N N . ALA A 1 64 ? 31.454 -3.061 -22.919 1.00 94.44 64 ALA A N 1
ATOM 473 C CA . ALA A 1 64 ? 30.927 -3.342 -21.592 1.00 94.44 64 ALA A CA 1
ATOM 474 C C . ALA A 1 64 ? 29.431 -3.697 -21.635 1.00 94.44 64 ALA A C 1
ATOM 476 O O . ALA A 1 64 ? 29.023 -4.666 -20.993 1.00 94.44 64 ALA A O 1
ATOM 477 N N . ALA A 1 65 ? 28.630 -2.965 -22.416 1.00 95.19 65 ALA A N 1
ATOM 478 C CA . ALA A 1 65 ? 27.211 -3.255 -22.611 1.00 95.19 65 ALA A CA 1
ATOM 479 C C . ALA A 1 65 ? 27.007 -4.608 -23.306 1.00 95.19 65 ALA A C 1
ATOM 481 O O . ALA A 1 65 ? 26.212 -5.418 -22.839 1.00 95.19 65 ALA A O 1
ATOM 482 N N . TYR A 1 66 ? 27.773 -4.888 -24.365 1.00 97.00 66 TYR A N 1
ATOM 483 C CA . TYR A 1 66 ? 27.746 -6.163 -25.082 1.00 97.00 66 TYR A CA 1
ATOM 484 C C . TYR A 1 66 ? 28.027 -7.345 -24.151 1.00 97.00 66 TYR A C 1
ATOM 486 O O . TYR A 1 66 ? 27.205 -8.251 -24.046 1.00 97.00 66 TYR A O 1
ATOM 494 N N . ALA A 1 67 ? 29.153 -7.314 -23.433 1.00 96.94 67 ALA A N 1
ATOM 495 C CA . ALA A 1 67 ? 29.552 -8.400 -22.542 1.00 96.94 67 ALA A CA 1
ATOM 496 C C . ALA A 1 67 ? 28.563 -8.592 -21.382 1.00 96.94 67 ALA A C 1
ATOM 498 O O . ALA A 1 67 ? 28.320 -9.714 -20.942 1.00 96.94 67 ALA A O 1
ATOM 499 N N . TRP A 1 68 ? 27.986 -7.500 -20.876 1.00 96.62 68 TRP A N 1
ATOM 500 C CA . TRP A 1 68 ? 26.990 -7.555 -19.813 1.00 96.62 68 TRP A CA 1
ATOM 501 C C . TRP A 1 68 ? 25.662 -8.159 -20.277 1.00 96.62 68 TRP A C 1
ATOM 503 O O . TRP A 1 68 ? 25.103 -9.008 -19.583 1.00 96.62 68 TRP A O 1
ATOM 513 N N . LEU A 1 69 ? 25.167 -7.743 -21.442 1.00 97.44 69 LEU A N 1
ATOM 514 C CA . LEU A 1 69 ? 23.944 -8.281 -22.031 1.00 97.44 69 LEU A CA 1
ATOM 515 C C . LEU A 1 69 ? 24.108 -9.758 -22.412 1.00 97.44 69 LEU A C 1
ATOM 517 O O . LEU A 1 69 ? 23.215 -10.551 -22.115 1.00 97.44 69 LEU A O 1
ATOM 521 N N . ASP A 1 70 ? 25.257 -10.141 -22.976 1.00 97.56 70 ASP A N 1
ATOM 522 C CA . ASP A 1 70 ? 25.598 -11.544 -23.255 1.00 97.56 70 ASP A CA 1
ATOM 523 C C . ASP A 1 70 ? 25.567 -12.393 -21.981 1.00 97.56 70 ASP A C 1
ATOM 525 O O . ASP A 1 70 ? 24.871 -13.407 -21.915 1.00 97.56 70 ASP A O 1
ATOM 529 N N . ASP A 1 71 ? 26.235 -11.930 -20.916 1.00 97.31 71 ASP A N 1
ATOM 530 C CA . ASP A 1 71 ? 26.204 -12.606 -19.620 1.00 97.31 71 ASP A CA 1
ATOM 531 C C . ASP A 1 71 ? 24.752 -12.778 -19.147 1.00 97.31 71 ASP A C 1
ATOM 533 O O . ASP A 1 71 ? 24.404 -13.839 -18.625 1.00 97.31 71 ASP A O 1
ATOM 537 N N . LEU A 1 72 ? 23.888 -11.761 -19.313 1.00 96.81 72 LEU A N 1
ATOM 538 C CA . LEU A 1 72 ? 22.452 -11.783 -18.961 1.00 96.81 72 LEU A CA 1
ATOM 539 C C . LEU A 1 72 ? 21.588 -12.692 -19.839 1.00 96.81 72 LEU A C 1
ATOM 541 O O . LEU A 1 72 ? 20.421 -12.892 -19.502 1.00 96.81 72 LEU A O 1
ATOM 545 N N . GLY A 1 73 ? 22.156 -13.290 -20.884 1.00 96.44 73 GLY A N 1
ATOM 546 C CA . GLY A 1 73 ? 21.469 -14.209 -21.783 1.00 96.44 73 GLY A CA 1
ATOM 547 C C . GLY A 1 73 ? 20.728 -13.515 -22.921 1.00 96.44 73 GLY A C 1
ATOM 548 O O . GLY A 1 73 ? 19.902 -14.154 -23.570 1.00 96.44 73 GLY A O 1
ATOM 549 N N . PHE A 1 74 ? 20.994 -12.229 -23.171 1.00 97.00 74 PHE A N 1
ATOM 550 C CA . PHE A 1 74 ? 20.482 -11.554 -24.361 1.00 97.00 74 PHE A CA 1
ATOM 551 C C . PHE A 1 74 ? 21.224 -12.056 -25.609 1.00 97.00 74 PHE A C 1
ATOM 553 O O . PHE A 1 74 ? 22.434 -12.285 -25.554 1.00 97.00 74 PHE A O 1
ATOM 560 N N . PRO A 1 75 ? 20.544 -12.179 -26.760 1.00 94.69 75 PRO A N 1
ATOM 561 C CA . PRO A 1 75 ? 21.127 -12.710 -27.989 1.00 94.69 75 PRO A CA 1
ATOM 562 C C . PRO A 1 75 ? 21.966 -11.647 -28.723 1.00 94.69 75 PRO A C 1
ATOM 564 O O . PRO A 1 75 ? 21.711 -11.315 -29.879 1.00 94.69 75 PRO A O 1
ATOM 567 N N . VAL A 1 76 ? 22.980 -11.079 -28.065 1.00 94.62 76 VAL A N 1
ATOM 568 C CA . VAL A 1 76 ? 23.769 -9.961 -28.617 1.00 94.62 76 VAL A CA 1
ATOM 569 C C . VAL A 1 76 ? 24.527 -10.328 -29.893 1.00 94.62 76 VAL A C 1
ATOM 571 O O . VAL A 1 76 ? 24.705 -9.484 -30.772 1.00 94.62 76 VAL A O 1
ATOM 574 N N . GLU A 1 77 ? 24.914 -11.596 -30.050 1.00 92.00 77 GLU A N 1
ATOM 575 C CA . GLU A 1 77 ? 25.517 -12.106 -31.284 1.00 92.00 77 GLU A CA 1
ATOM 576 C C . GLU A 1 77 ? 24.547 -12.082 -32.468 1.00 92.00 77 GLU A C 1
ATOM 578 O O . GLU A 1 77 ? 24.994 -11.978 -33.612 1.00 92.00 77 GLU A O 1
ATOM 583 N N . GLU A 1 78 ? 23.240 -12.141 -32.212 1.00 89.62 78 GLU A N 1
ATOM 584 C CA . GLU A 1 78 ? 22.179 -12.121 -33.222 1.00 89.62 78 GLU A CA 1
ATOM 585 C C . GLU A 1 78 ? 21.693 -10.700 -33.537 1.00 89.62 78 GLU A C 1
ATOM 587 O O . GLU A 1 78 ? 20.858 -10.537 -34.422 1.00 89.62 78 GLU A O 1
ATOM 592 N N . SER A 1 79 ? 22.271 -9.671 -32.894 1.00 90.31 79 SER A N 1
ATOM 593 C CA . SER A 1 79 ? 21.961 -8.261 -33.159 1.00 90.31 79 SER A CA 1
ATOM 594 C C . SER A 1 79 ? 21.933 -7.950 -34.661 1.00 90.31 79 SER A C 1
ATOM 596 O O . SER A 1 79 ? 22.830 -8.341 -35.432 1.00 90.31 79 SER A O 1
ATOM 598 N N . HIS A 1 80 ? 20.912 -7.181 -35.034 1.00 88.00 80 HIS A N 1
ATOM 599 C CA . HIS A 1 80 ? 20.648 -6.662 -36.370 1.00 88.00 80 HIS A CA 1
ATOM 600 C C . HIS A 1 80 ? 21.417 -5.373 -36.675 1.00 88.00 80 HIS A C 1
ATOM 602 O O . HIS A 1 80 ? 21.217 -4.777 -37.731 1.00 88.00 80 HIS A O 1
ATOM 608 N N . LEU A 1 81 ? 22.310 -4.932 -35.785 1.00 89.44 81 LEU A N 1
ATOM 609 C CA . LEU A 1 81 ? 23.198 -3.807 -36.050 1.00 89.44 81 LEU A CA 1
ATOM 610 C C . LEU A 1 81 ? 24.092 -4.101 -37.266 1.00 89.44 81 LEU A C 1
ATOM 612 O O . LEU A 1 81 ? 24.692 -5.174 -37.374 1.00 89.44 81 LEU A O 1
ATOM 616 N N . GLU A 1 82 ? 24.204 -3.128 -38.172 1.00 87.81 82 GLU A N 1
ATOM 617 C CA . GLU A 1 82 ? 24.990 -3.220 -39.404 1.00 87.81 82 GLU A CA 1
ATOM 618 C C . GLU A 1 82 ? 26.392 -3.783 -39.136 1.00 87.81 82 GLU A C 1
ATOM 620 O O . GLU A 1 82 ? 27.098 -3.342 -38.229 1.00 87.81 82 GLU A O 1
ATOM 625 N N . ARG A 1 83 ? 26.846 -4.725 -39.970 1.00 86.62 83 ARG A N 1
ATOM 626 C CA . ARG A 1 83 ? 28.160 -5.366 -39.811 1.00 86.62 83 ARG A CA 1
ATOM 627 C C . ARG A 1 83 ? 29.141 -5.010 -40.914 1.00 86.62 83 ARG A C 1
ATOM 629 O O . ARG A 1 83 ? 28.805 -4.878 -42.093 1.00 86.62 83 ARG A O 1
ATOM 636 N N . ALA A 1 84 ? 30.415 -4.941 -40.548 1.00 78.06 84 ALA A N 1
ATOM 637 C CA . ALA A 1 84 ? 31.501 -4.875 -41.506 1.00 78.06 84 ALA A CA 1
ATOM 638 C C . ALA A 1 84 ? 31.595 -6.181 -42.310 1.00 78.06 84 ALA A C 1
ATOM 640 O O . ALA A 1 84 ? 31.641 -7.280 -41.759 1.00 78.06 84 ALA A O 1
ATOM 641 N N . ARG A 1 85 ? 31.653 -6.062 -43.643 1.00 73.94 85 ARG A N 1
ATOM 642 C CA . ARG A 1 85 ? 31.705 -7.219 -44.559 1.00 73.94 85 ARG A CA 1
ATOM 643 C C . ARG A 1 85 ? 32.953 -8.087 -44.382 1.00 73.94 85 ARG A C 1
ATOM 645 O O . ARG A 1 85 ? 32.912 -9.267 -44.705 1.00 73.94 85 ARG A O 1
ATOM 652 N N . SER A 1 86 ? 34.048 -7.490 -43.921 1.00 73.31 86 SER A N 1
ATOM 653 C CA . SER A 1 86 ? 35.370 -8.111 -43.800 1.00 73.31 86 SER A CA 1
ATOM 654 C C . SER A 1 86 ? 35.476 -9.104 -42.647 1.00 73.31 86 SER A C 1
ATOM 656 O O . SER A 1 86 ? 36.069 -10.164 -42.802 1.00 73.31 86 SER A O 1
ATOM 658 N N . ASP A 1 87 ? 34.929 -8.744 -41.490 1.00 76.75 87 ASP A N 1
ATOM 659 C CA . ASP A 1 87 ? 35.222 -9.384 -40.204 1.00 76.75 87 ASP A CA 1
ATOM 660 C C . ASP A 1 87 ? 34.005 -9.449 -39.275 1.00 76.75 87 ASP A C 1
ATOM 662 O O . ASP A 1 87 ? 34.132 -9.848 -38.126 1.00 76.75 87 ASP A O 1
ATOM 666 N N . ARG A 1 88 ? 32.817 -9.088 -39.778 1.00 83.69 88 ARG A N 1
ATOM 667 C CA . ARG A 1 88 ? 31.520 -9.209 -39.090 1.00 83.69 88 ARG A CA 1
ATOM 668 C C . ARG A 1 88 ? 31.373 -8.385 -37.800 1.00 83.69 88 ARG A C 1
ATOM 670 O O . ARG A 1 88 ? 30.320 -8.488 -37.173 1.00 83.69 88 ARG A O 1
ATOM 677 N N . LYS A 1 89 ? 32.346 -7.529 -37.461 1.00 90.81 89 LYS A N 1
ATOM 678 C CA . LYS A 1 89 ? 32.229 -6.527 -36.388 1.00 90.81 89 LYS A CA 1
ATOM 679 C C . LYS A 1 89 ? 31.048 -5.592 -36.630 1.00 90.81 89 LYS A C 1
ATOM 681 O O . LYS A 1 89 ? 30.786 -5.213 -37.776 1.00 90.81 89 LYS A O 1
ATOM 686 N N . PHE A 1 90 ? 30.380 -5.195 -35.558 1.00 92.38 90 PHE A N 1
ATOM 687 C CA . PHE A 1 90 ? 29.284 -4.236 -35.578 1.00 92.38 90 PHE A CA 1
ATOM 688 C C . PHE A 1 90 ? 29.764 -2.832 -35.934 1.00 92.38 90 PHE A C 1
ATOM 690 O O . PHE A 1 90 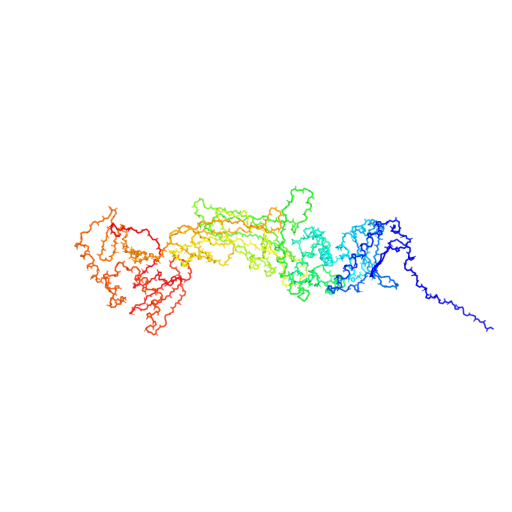? 30.867 -2.422 -35.569 1.00 92.38 90 PHE A O 1
ATOM 697 N N . ARG A 1 91 ? 28.937 -2.084 -36.658 1.00 90.31 91 ARG A N 1
ATOM 698 C CA . ARG A 1 91 ? 29.237 -0.733 -37.125 1.00 90.31 91 ARG A CA 1
ATOM 699 C C . ARG A 1 91 ? 28.447 0.294 -36.337 1.00 90.31 91 ARG A C 1
ATOM 701 O O . ARG A 1 91 ? 27.224 0.316 -36.383 1.00 90.31 91 ARG A O 1
ATOM 708 N N . LEU A 1 92 ? 29.178 1.201 -35.707 1.00 90.56 92 LEU A N 1
ATOM 709 C CA . LEU A 1 92 ? 28.653 2.426 -35.116 1.00 90.56 92 LEU A CA 1
ATOM 710 C C . LEU A 1 92 ? 28.974 3.598 -36.043 1.00 90.56 92 LEU A C 1
ATOM 712 O O . LEU A 1 92 ? 29.991 3.575 -36.751 1.00 90.56 92 LEU A O 1
ATOM 716 N N . ARG A 1 93 ? 28.129 4.630 -36.053 1.00 88.88 93 ARG A N 1
ATOM 717 C CA . ARG A 1 93 ? 28.278 5.770 -36.964 1.00 88.88 93 ARG A CA 1
ATOM 718 C C . ARG A 1 93 ? 28.232 7.097 -36.211 1.00 88.88 93 ARG A C 1
ATOM 720 O O . ARG A 1 93 ? 27.216 7.428 -35.613 1.00 88.88 93 ARG A O 1
ATOM 727 N N . LEU A 1 94 ? 29.297 7.893 -36.312 1.00 88.12 94 LEU A N 1
ATOM 728 C CA . LEU A 1 94 ? 29.243 9.310 -35.953 1.00 88.12 94 LEU A CA 1
ATOM 729 C C . LEU A 1 94 ? 28.557 10.090 -37.072 1.00 88.12 94 LEU A C 1
ATOM 731 O O . LEU A 1 94 ? 29.056 10.113 -38.198 1.00 88.12 94 LEU A O 1
ATOM 735 N N . ASP A 1 95 ? 27.441 10.742 -36.770 1.00 84.88 95 ASP A N 1
ATOM 736 C CA . ASP A 1 95 ? 26.682 11.531 -37.732 1.00 84.88 95 ASP A CA 1
ATOM 737 C C . ASP A 1 95 ? 27.081 13.013 -37.676 1.00 84.88 95 ASP A C 1
ATOM 739 O O . ASP A 1 95 ? 26.852 13.681 -36.664 1.00 84.88 95 ASP A O 1
ATOM 743 N N . PRO A 1 96 ? 27.707 13.565 -38.731 1.00 78.56 96 PRO A N 1
ATOM 744 C CA . PRO A 1 96 ? 28.026 14.987 -38.779 1.00 78.56 96 PRO A CA 1
ATOM 745 C C . PRO A 1 96 ? 26.809 15.861 -39.119 1.00 78.56 96 PRO A C 1
ATOM 747 O O . PRO A 1 96 ? 26.908 17.086 -39.020 1.00 78.56 96 PRO A O 1
ATOM 750 N N . ASN A 1 97 ? 25.689 15.273 -39.553 1.00 73.75 97 ASN A N 1
ATOM 751 C CA . ASN A 1 97 ? 24.493 16.021 -39.921 1.00 73.75 97 ASN A CA 1
ATOM 752 C C . ASN A 1 97 ? 23.662 16.368 -38.684 1.00 73.75 97 ASN A C 1
ATOM 754 O O . ASN A 1 97 ? 23.521 15.571 -37.762 1.00 73.75 97 ASN A O 1
ATOM 758 N N . SER A 1 98 ? 23.071 17.562 -38.679 1.00 64.56 98 SER A N 1
ATOM 759 C CA . SER A 1 98 ? 22.062 17.924 -37.683 1.00 64.56 98 SER A CA 1
ATOM 760 C C . SER A 1 98 ? 20.728 17.226 -37.964 1.00 64.56 98 SER A C 1
ATOM 762 O O . SER A 1 98 ? 20.426 16.897 -39.114 1.00 64.56 98 SER A O 1
ATOM 764 N N . ALA A 1 99 ? 19.883 17.109 -36.935 1.00 61.34 99 ALA A N 1
ATOM 765 C CA . ALA A 1 99 ? 18.498 16.636 -37.034 1.00 61.34 99 ALA A CA 1
ATOM 766 C C . ALA A 1 99 ? 17.725 17.260 -38.218 1.00 61.34 99 ALA A C 1
ATOM 768 O O . ALA A 1 99 ? 17.088 16.572 -39.012 1.00 61.34 99 ALA A O 1
ATOM 769 N N . ALA A 1 100 ? 17.869 18.577 -38.413 1.00 53.22 100 ALA A N 1
ATOM 770 C CA . ALA A 1 100 ? 17.221 19.331 -39.492 1.00 53.22 100 ALA A CA 1
ATOM 771 C C . ALA A 1 100 ? 17.668 18.936 -40.917 1.00 53.22 100 ALA A C 1
ATOM 773 O O . ALA A 1 100 ? 16.997 19.283 -41.887 1.00 53.22 100 ALA A O 1
ATOM 774 N N . ASN A 1 101 ? 18.788 18.222 -41.051 1.00 56.69 101 ASN A N 1
ATOM 775 C CA . ASN A 1 101 ? 19.334 17.726 -42.315 1.00 56.69 101 ASN A CA 1
ATOM 776 C C . ASN A 1 101 ? 19.192 16.197 -42.451 1.00 56.69 101 ASN A C 1
ATOM 778 O O . ASN A 1 101 ? 19.917 15.585 -43.232 1.00 56.69 101 ASN A O 1
ATOM 782 N N . GLY A 1 102 ? 18.268 15.587 -41.699 1.00 58.59 102 GLY A N 1
ATOM 783 C CA . GLY A 1 102 ? 18.029 14.142 -41.713 1.00 58.59 102 GLY A CA 1
ATOM 784 C C . GLY A 1 102 ? 19.014 13.330 -40.867 1.00 58.59 102 GLY A C 1
ATOM 785 O O . GLY A 1 102 ? 19.114 12.125 -41.077 1.00 58.59 102 GLY A O 1
ATOM 786 N N . GLY A 1 103 ? 19.750 13.982 -39.958 1.00 61.28 103 GLY A N 1
ATOM 787 C CA . GLY A 1 103 ? 20.543 13.310 -38.926 1.00 61.28 103 GLY A CA 1
ATOM 788 C C . GLY A 1 103 ? 19.698 12.876 -37.723 1.00 61.28 103 GLY A C 1
ATOM 789 O O . GLY A 1 103 ? 18.505 13.176 -37.649 1.00 61.28 103 GLY A O 1
ATOM 790 N N . CYS A 1 104 ? 20.322 12.188 -36.768 1.00 71.31 104 CYS A N 1
ATOM 791 C CA . CYS A 1 104 ? 19.687 11.789 -35.507 1.00 71.31 104 CYS A CA 1
ATOM 792 C C . CYS A 1 104 ? 19.103 13.003 -34.747 1.00 71.31 104 CYS A C 1
ATOM 794 O O . CYS A 1 104 ? 19.741 14.055 -34.651 1.00 71.31 104 CYS A O 1
ATOM 796 N N . VAL A 1 105 ? 17.861 12.863 -34.264 1.00 64.25 105 VAL A N 1
ATOM 797 C CA . VAL A 1 105 ? 17.099 13.924 -33.572 1.00 64.25 105 VAL A CA 1
ATOM 798 C C . VAL A 1 105 ? 17.389 13.951 -32.063 1.00 64.25 105 VAL A C 1
ATOM 800 O O . VAL A 1 105 ? 17.217 14.999 -31.446 1.00 64.25 105 VAL A O 1
ATOM 803 N N . GLY A 1 106 ? 17.869 12.839 -31.496 1.00 72.50 106 GLY A N 1
ATOM 804 C CA . GLY A 1 106 ? 18.219 12.682 -30.082 1.00 72.50 106 GLY A CA 1
ATOM 805 C C . GLY A 1 106 ? 19.725 12.643 -29.803 1.00 72.50 106 GLY A C 1
ATOM 806 O O . GLY A 1 106 ? 20.554 12.979 -30.652 1.00 72.50 106 GLY A O 1
ATOM 807 N N . ASP A 1 107 ? 20.070 12.220 -28.588 1.00 79.75 107 ASP A N 1
ATOM 808 C CA . ASP A 1 107 ? 21.450 12.175 -28.097 1.00 79.75 107 ASP A CA 1
ATOM 809 C C . ASP A 1 107 ? 22.272 11.030 -28.700 1.00 79.75 107 ASP A C 1
ATOM 811 O O . ASP A 1 107 ? 23.464 11.187 -28.981 1.00 79.75 107 ASP A O 1
ATOM 815 N N . ALA A 1 108 ? 21.585 9.933 -28.998 1.00 84.25 108 ALA A N 1
ATOM 816 C CA . ALA A 1 108 ? 21.924 8.885 -29.945 1.00 84.25 108 ALA A CA 1
ATOM 817 C C . ALA A 1 108 ? 20.597 8.372 -30.540 1.00 84.25 108 ALA A C 1
ATOM 819 O O . ALA A 1 108 ? 19.528 8.704 -30.032 1.00 84.25 108 ALA A O 1
ATOM 820 N N . CYS A 1 109 ? 20.648 7.652 -31.660 1.00 81.44 109 CYS A N 1
ATOM 821 C CA . CYS A 1 109 ? 19.448 7.100 -32.284 1.00 81.44 109 CYS A CA 1
ATOM 822 C C . CYS A 1 109 ? 19.749 5.787 -32.997 1.00 81.44 109 CYS A C 1
ATOM 824 O O . CYS A 1 109 ? 20.758 5.669 -33.701 1.00 81.44 109 CYS A O 1
ATOM 826 N N . THR A 1 110 ? 18.791 4.871 -32.958 1.00 82.06 110 THR A N 1
ATOM 827 C CA . THR A 1 110 ? 18.785 3.676 -33.804 1.00 82.06 110 THR A CA 1
ATOM 828 C C . THR A 1 110 ? 17.881 3.867 -35.025 1.00 82.06 110 THR A C 1
ATOM 830 O O . THR A 1 110 ? 16.664 4.010 -34.927 1.00 82.06 110 THR A O 1
ATOM 833 N N . ASP A 1 111 ? 18.478 3.877 -36.214 1.00 76.00 111 ASP A N 1
ATOM 834 C CA . ASP A 1 111 ? 17.769 3.884 -37.493 1.00 76.00 111 ASP A CA 1
ATOM 835 C C . ASP A 1 111 ? 17.487 2.444 -37.940 1.00 76.00 111 ASP A C 1
ATOM 837 O O . ASP A 1 111 ? 18.404 1.714 -38.319 1.00 76.00 111 ASP A O 1
ATOM 841 N N . VAL A 1 112 ? 16.211 2.063 -37.928 1.00 67.88 112 VAL A N 1
ATOM 842 C CA . VAL A 1 112 ? 15.711 0.736 -38.331 1.00 67.88 112 VAL A CA 1
ATOM 843 C C . VAL A 1 112 ? 15.148 0.715 -39.762 1.00 67.88 112 VAL A C 1
ATOM 845 O O . VAL A 1 112 ? 14.508 -0.246 -40.169 1.00 67.88 112 VAL A O 1
ATOM 848 N N . SER A 1 113 ? 15.365 1.760 -40.572 1.00 58.34 113 SER A N 1
ATOM 849 C CA . SER A 1 113 ? 14.743 1.914 -41.904 1.00 58.34 113 SER A CA 1
ATOM 850 C C . SER A 1 113 ? 15.329 1.032 -43.030 1.00 58.34 113 SER A C 1
ATOM 852 O O . SER A 1 113 ? 15.242 1.383 -44.213 1.00 58.34 113 SER A O 1
ATOM 854 N N . GLY A 1 114 ? 15.944 -0.105 -42.693 1.00 64.00 114 GLY A N 1
ATOM 855 C CA . GLY A 1 114 ? 16.499 -1.063 -43.649 1.00 64.00 114 GLY A CA 1
ATOM 856 C C . GLY A 1 114 ? 16.724 -2.454 -43.049 1.00 64.00 114 GLY A C 1
ATOM 857 O O . GLY A 1 114 ? 16.403 -2.703 -41.897 1.00 64.00 114 GLY A O 1
ATOM 858 N N . ALA A 1 115 ? 17.296 -3.368 -43.845 1.00 65.12 115 ALA A N 1
ATOM 859 C CA . ALA A 1 115 ? 17.494 -4.771 -43.447 1.00 65.12 115 ALA A CA 1
ATOM 860 C C . ALA A 1 115 ? 18.433 -4.969 -42.239 1.00 65.12 115 ALA A C 1
ATOM 862 O O . ALA A 1 115 ? 18.318 -5.982 -41.555 1.00 65.12 115 ALA A O 1
ATOM 863 N N . ASP A 1 116 ? 19.337 -4.012 -42.010 1.00 78.00 116 ASP A N 1
ATOM 864 C CA . ASP A 1 116 ? 20.186 -3.926 -40.824 1.00 78.00 116 ASP A CA 1
ATOM 865 C C . ASP A 1 116 ? 19.925 -2.571 -40.139 1.00 78.00 116 ASP A C 1
ATOM 867 O O . ASP A 1 116 ? 19.845 -1.536 -40.818 1.00 78.00 116 ASP A O 1
ATOM 871 N N . SER A 1 117 ? 19.857 -2.570 -38.809 1.00 82.88 117 SER A N 1
ATOM 872 C CA . SER A 1 117 ? 19.738 -1.372 -37.973 1.00 82.88 117 SER A CA 1
ATOM 873 C C . SER A 1 117 ? 21.056 -0.592 -37.955 1.00 82.88 117 SER A C 1
ATOM 875 O O . SER A 1 117 ? 22.143 -1.172 -38.027 1.00 82.88 117 SER A O 1
ATOM 877 N N . LYS A 1 118 ? 21.001 0.735 -37.829 1.00 85.81 118 LYS A N 1
ATOM 878 C CA . LYS A 1 118 ? 22.188 1.592 -37.667 1.00 85.81 118 LYS A CA 1
ATOM 879 C C . LYS A 1 118 ? 22.113 2.349 -36.353 1.00 85.81 118 LYS A C 1
ATOM 881 O O . LYS A 1 118 ? 21.150 3.069 -36.133 1.00 85.81 118 LYS A O 1
ATOM 886 N N . LEU A 1 119 ? 23.170 2.279 -35.552 1.00 88.62 119 LEU A N 1
ATOM 887 C CA . LEU A 1 119 ? 23.326 3.122 -34.368 1.00 88.62 119 LEU A CA 1
ATOM 888 C C . LEU A 1 119 ? 24.093 4.395 -34.756 1.00 88.62 119 LEU A C 1
ATOM 890 O O . LEU A 1 119 ? 25.261 4.340 -35.168 1.00 88.62 119 LEU A O 1
ATOM 894 N N . LEU A 1 120 ? 23.402 5.532 -34.681 1.00 88.12 120 LEU A N 1
ATOM 895 C CA . LEU A 1 120 ? 23.887 6.858 -35.052 1.00 88.12 120 LEU A CA 1
ATOM 896 C C . LEU A 1 120 ? 24.128 7.695 -33.789 1.00 88.12 120 LEU A C 1
ATOM 898 O O . LEU A 1 120 ? 23.221 7.878 -32.984 1.00 88.12 120 LEU A O 1
ATOM 902 N N . ILE A 1 121 ? 25.324 8.264 -33.650 1.00 88.25 121 ILE A N 1
ATOM 903 C CA . ILE A 1 121 ? 25.650 9.238 -32.600 1.00 88.25 121 ILE A CA 1
ATOM 904 C C . ILE A 1 121 ? 25.957 10.581 -33.270 1.00 88.25 121 ILE A C 1
ATOM 906 O O . ILE A 1 121 ? 26.930 10.652 -34.029 1.00 88.25 121 ILE A O 1
ATOM 910 N N . PRO A 1 122 ? 25.196 11.664 -33.021 1.00 87.94 122 PRO A N 1
ATOM 911 C CA . PRO A 1 122 ? 25.560 12.989 -33.503 1.00 87.94 122 PRO A CA 1
ATOM 912 C C . PRO A 1 122 ? 26.987 13.341 -33.081 1.00 87.94 122 PRO A C 1
ATOM 914 O O . PRO A 1 122 ? 27.367 13.190 -31.919 1.00 87.94 122 PRO A O 1
ATOM 917 N N . LYS A 1 123 ? 27.798 13.865 -34.002 1.00 85.81 123 LYS A N 1
ATOM 918 C CA . LYS A 1 123 ? 29.188 14.242 -33.703 1.00 85.81 123 LYS A CA 1
ATOM 919 C C . LYS A 1 123 ? 29.278 15.210 -32.515 1.00 85.81 123 LYS A C 1
ATOM 921 O O . LYS A 1 123 ? 30.225 15.128 -31.739 1.00 85.81 123 LYS A O 1
ATOM 926 N N . SER A 1 124 ? 28.309 16.115 -32.368 1.00 83.25 124 SER A N 1
ATOM 927 C CA . SER A 1 124 ? 28.230 17.049 -31.237 1.00 83.25 124 SER A CA 1
ATOM 928 C C . SER A 1 124 ? 28.072 16.362 -29.878 1.00 83.25 124 SER A C 1
ATOM 930 O O . SER A 1 124 ? 28.429 16.955 -28.866 1.00 83.25 124 SER A O 1
ATOM 932 N N . ASN A 1 125 ? 27.586 15.120 -29.866 1.00 86.50 125 ASN A N 1
ATOM 933 C CA . ASN A 1 125 ? 27.143 14.392 -28.680 1.00 86.50 125 ASN A CA 1
ATOM 934 C C . ASN A 1 125 ? 28.081 13.240 -28.299 1.00 86.50 125 ASN A C 1
ATOM 936 O O . ASN A 1 125 ? 27.892 12.605 -27.269 1.00 86.50 125 ASN A O 1
ATOM 940 N N . VAL A 1 126 ? 29.144 12.999 -29.071 1.00 86.00 126 VAL A N 1
ATOM 941 C CA . VAL A 1 126 ? 30.122 11.926 -28.814 1.00 86.00 126 VAL A CA 1
ATOM 942 C C . VAL A 1 126 ? 30.743 11.982 -27.414 1.00 86.00 126 VAL A C 1
ATOM 944 O O . VAL A 1 126 ? 30.951 10.945 -26.797 1.00 86.00 126 VAL A O 1
ATOM 947 N N . ALA A 1 127 ? 31.009 13.183 -26.889 1.00 87.31 127 ALA A N 1
ATOM 948 C CA . ALA A 1 127 ? 31.558 13.349 -25.547 1.00 87.31 127 ALA A CA 1
ATOM 949 C C . ALA A 1 127 ? 30.540 12.949 -24.472 1.00 87.31 127 ALA A C 1
ATOM 951 O O . ALA A 1 127 ? 30.911 12.378 -23.456 1.00 87.31 127 ALA A O 1
ATOM 952 N N . MET A 1 128 ? 29.259 13.231 -24.691 1.00 84.88 128 MET A N 1
ATOM 953 C CA . MET A 1 128 ? 28.191 12.821 -23.785 1.00 84.88 128 MET A CA 1
ATOM 954 C C . MET A 1 128 ? 27.954 11.316 -23.875 1.00 84.88 128 MET A C 1
ATOM 956 O O . MET A 1 128 ? 27.960 10.677 -22.840 1.00 84.88 128 MET A O 1
ATOM 960 N N . ALA A 1 129 ? 27.868 10.731 -25.073 1.00 84.12 129 ALA A N 1
ATOM 961 C CA . ALA A 1 129 ? 27.737 9.281 -25.242 1.00 84.12 129 ALA A CA 1
ATOM 962 C C . ALA A 1 129 ? 28.912 8.506 -24.608 1.00 84.12 129 ALA A C 1
ATOM 964 O O . ALA A 1 129 ? 28.723 7.467 -23.985 1.00 84.12 129 ALA A O 1
ATOM 965 N N . ALA A 1 130 ? 30.136 9.038 -24.692 1.00 86.50 130 ALA A N 1
ATOM 966 C CA . ALA A 1 130 ? 31.295 8.487 -23.984 1.00 86.50 130 ALA A CA 1
ATOM 967 C C . ALA A 1 130 ? 31.159 8.555 -22.449 1.00 86.50 130 ALA A C 1
ATOM 969 O O . ALA A 1 130 ? 31.688 7.700 -21.743 1.00 86.50 130 ALA A O 1
ATOM 970 N N . ASN A 1 131 ? 30.442 9.558 -21.940 1.00 84.31 131 ASN A N 1
ATOM 971 C CA . ASN A 1 131 ? 30.209 9.784 -20.516 1.00 84.31 131 ASN A CA 1
ATOM 972 C C . ASN A 1 131 ? 28.826 9.317 -20.042 1.00 84.31 131 ASN A C 1
ATOM 974 O O . ASN A 1 131 ? 28.508 9.552 -18.882 1.00 84.31 131 ASN A O 1
ATOM 978 N N . ASP A 1 132 ? 28.017 8.688 -20.891 1.00 84.06 132 ASP A N 1
ATOM 979 C CA . ASP A 1 132 ? 26.701 8.159 -20.548 1.00 84.06 132 ASP A CA 1
ATOM 980 C C . ASP A 1 132 ? 26.558 6.732 -21.103 1.00 84.06 132 ASP A C 1
ATOM 982 O O . ASP A 1 132 ? 26.073 6.518 -22.220 1.00 84.06 132 ASP A O 1
ATOM 986 N N . PRO A 1 133 ? 27.003 5.725 -20.335 1.00 82.69 133 PRO A N 1
ATOM 987 C CA . PRO A 1 133 ? 26.883 4.333 -20.736 1.00 82.69 133 PRO A CA 1
ATOM 988 C C . PRO A 1 133 ? 25.420 3.872 -20.851 1.00 82.69 133 PRO A C 1
ATOM 990 O O . PRO A 1 133 ? 25.155 2.915 -21.579 1.00 82.69 133 PRO A O 1
ATOM 993 N N . SER A 1 134 ? 24.471 4.535 -20.172 1.00 87.94 134 SER A N 1
ATOM 994 C CA . SER A 1 134 ? 23.054 4.147 -20.181 1.00 87.94 134 SER A CA 1
ATOM 995 C C . SER A 1 134 ? 22.418 4.352 -21.555 1.00 87.94 134 SER A C 1
ATOM 997 O O . SER A 1 134 ? 21.766 3.441 -22.067 1.00 87.94 134 SER A O 1
ATOM 999 N N . LEU A 1 135 ? 22.702 5.494 -22.189 1.00 87.06 135 LEU A N 1
ATOM 1000 C CA . LEU A 1 135 ? 22.252 5.844 -23.536 1.00 87.06 135 LEU A CA 1
ATOM 1001 C C . LEU A 1 135 ? 22.731 4.828 -24.580 1.00 87.06 135 LEU A C 1
ATOM 1003 O O . LEU A 1 135 ? 21.975 4.397 -25.445 1.00 87.06 135 LEU A O 1
ATOM 1007 N N . LEU A 1 136 ? 23.996 4.416 -24.498 1.00 88.62 136 LEU A N 1
ATOM 1008 C CA . LEU A 1 136 ? 24.574 3.469 -25.451 1.00 88.62 136 LEU A CA 1
ATOM 1009 C C . LEU A 1 136 ? 23.986 2.063 -25.306 1.00 88.62 136 LEU A C 1
ATOM 1011 O O . LEU A 1 136 ? 23.686 1.420 -26.310 1.00 88.62 136 LEU A O 1
ATOM 1015 N N . ALA A 1 137 ? 23.798 1.594 -24.070 1.00 92.31 137 ALA A N 1
ATOM 1016 C CA . ALA A 1 137 ? 23.146 0.313 -23.815 1.00 92.31 137 ALA A CA 1
ATOM 1017 C C . ALA A 1 137 ? 21.682 0.329 -24.278 1.00 92.31 137 ALA A C 1
ATOM 1019 O O . ALA A 1 137 ? 21.247 -0.623 -24.921 1.00 92.31 137 ALA A O 1
ATOM 1020 N N . HIS A 1 138 ? 20.961 1.420 -24.011 1.00 92.00 138 HIS A N 1
ATOM 1021 C CA . HIS A 1 138 ? 19.601 1.651 -24.490 1.00 92.00 138 HIS A CA 1
ATOM 1022 C C . HIS A 1 138 ? 19.509 1.508 -26.019 1.00 92.00 138 HIS A C 1
ATOM 1024 O O . HIS A 1 138 ? 18.778 0.659 -26.526 1.00 92.00 138 HIS A O 1
ATOM 1030 N N . GLU A 1 139 ? 20.321 2.263 -26.764 1.00 89.25 139 GLU A N 1
ATOM 1031 C CA . GLU A 1 139 ? 20.310 2.198 -28.228 1.00 89.25 139 GLU A CA 1
ATOM 1032 C C . GLU A 1 139 ? 20.781 0.846 -28.765 1.00 89.25 139 GLU A C 1
ATOM 1034 O O . GLU A 1 139 ? 20.297 0.370 -29.789 1.00 89.25 139 GLU A O 1
ATOM 1039 N N . PHE A 1 140 ? 21.711 0.178 -28.083 1.00 92.31 140 PHE A N 1
ATOM 1040 C CA . PHE A 1 140 ? 22.142 -1.146 -28.509 1.00 92.31 140 PHE A CA 1
ATOM 1041 C C . PHE A 1 140 ? 21.025 -2.191 -28.376 1.00 92.31 140 PHE A C 1
ATOM 1043 O O . PHE A 1 140 ? 20.906 -3.051 -29.250 1.00 92.31 140 PHE A O 1
ATOM 1050 N N . VAL A 1 141 ? 20.166 -2.098 -27.355 1.00 92.44 141 VAL A N 1
ATOM 1051 C CA . VAL A 1 141 ? 19.008 -2.995 -27.193 1.00 92.44 141 VAL A CA 1
ATOM 1052 C C . VAL A 1 141 ? 18.036 -2.876 -28.362 1.00 92.44 141 VAL A C 1
ATOM 1054 O O . VAL A 1 141 ? 17.591 -3.907 -28.864 1.00 92.44 141 VAL A O 1
ATOM 1057 N N . HIS A 1 142 ? 17.795 -1.667 -28.879 1.00 88.31 142 HIS A N 1
ATOM 1058 C CA . HIS A 1 142 ? 16.985 -1.467 -30.092 1.00 88.31 142 HIS A CA 1
ATOM 1059 C C . HIS A 1 142 ? 17.495 -2.275 -31.287 1.00 88.31 142 HIS A C 1
ATOM 1061 O O . HIS A 1 142 ? 16.728 -2.706 -32.143 1.00 88.31 142 HIS A O 1
ATOM 1067 N N . THR A 1 143 ? 18.803 -2.539 -31.352 1.00 88.94 143 THR A N 1
ATOM 1068 C CA . THR A 1 143 ? 19.396 -3.353 -32.424 1.00 88.94 143 THR A CA 1
ATOM 1069 C C . THR A 1 143 ? 19.207 -4.858 -32.242 1.00 88.94 143 THR A C 1
ATOM 1071 O O . THR A 1 143 ? 19.428 -5.613 -33.190 1.00 88.94 143 THR A O 1
ATOM 1074 N N . LEU A 1 144 ? 18.842 -5.311 -31.041 1.00 89.25 144 LEU A N 1
ATOM 1075 C CA . LEU A 1 144 ? 18.475 -6.706 -30.792 1.00 89.25 144 LEU A CA 1
ATOM 1076 C C . LEU A 1 144 ? 17.096 -7.024 -31.366 1.00 89.25 144 LEU A C 1
ATOM 1078 O O . LEU A 1 144 ? 16.793 -8.191 -31.591 1.00 89.25 144 LEU A O 1
ATOM 1082 N N . GLN A 1 145 ? 16.297 -5.992 -31.639 1.00 82.06 145 GLN A N 1
ATOM 1083 C CA . GLN A 1 145 ? 15.013 -6.143 -32.291 1.00 82.06 145 GLN A CA 1
ATOM 1084 C C . GLN A 1 145 ? 15.160 -6.194 -33.800 1.00 82.06 145 GLN A C 1
ATOM 1086 O O . GLN A 1 145 ? 15.975 -5.497 -34.417 1.00 82.06 145 GLN A O 1
ATOM 1091 N N . ARG A 1 146 ? 14.345 -7.040 -34.421 1.00 71.81 146 ARG A N 1
ATOM 1092 C CA . ARG A 1 146 ? 14.344 -7.177 -35.867 1.00 71.81 146 ARG A CA 1
ATOM 1093 C C . ARG A 1 146 ? 13.618 -6.003 -36.505 1.00 71.81 146 ARG A C 1
ATOM 1095 O O . ARG A 1 146 ? 12.409 -5.858 -36.363 1.00 71.81 146 ARG A O 1
ATOM 1102 N N . ALA A 1 147 ? 14.354 -5.218 -37.286 1.00 61.66 147 ALA A N 1
ATOM 1103 C CA . ALA A 1 147 ? 13.773 -4.171 -38.112 1.00 61.66 147 ALA A CA 1
ATOM 1104 C C . ALA A 1 147 ? 12.754 -4.770 -39.099 1.00 61.66 147 ALA A C 1
ATOM 1106 O O . ALA A 1 147 ? 13.110 -5.534 -40.004 1.00 61.66 147 ALA A O 1
ATOM 1107 N N . VAL A 1 148 ? 11.477 -4.421 -38.939 1.00 61.72 148 VAL A N 1
ATOM 1108 C CA . VAL A 1 148 ? 10.462 -4.647 -39.971 1.00 61.72 148 VAL A CA 1
ATOM 1109 C C . VAL A 1 148 ? 10.520 -3.431 -40.894 1.00 61.72 148 VAL A C 1
ATOM 1111 O O . VAL A 1 148 ? 10.457 -2.299 -40.429 1.00 61.72 148 VAL A O 1
ATOM 1114 N N . ASP A 1 149 ? 10.715 -3.659 -42.196 1.00 52.91 149 ASP A N 1
ATOM 1115 C CA . ASP A 1 149 ? 11.018 -2.658 -43.238 1.00 52.91 149 ASP A CA 1
ATOM 1116 C C . ASP A 1 149 ? 9.833 -1.697 -43.502 1.00 52.91 149 ASP A C 1
ATOM 1118 O O . ASP A 1 149 ? 9.222 -1.686 -44.575 1.00 52.91 149 ASP A O 1
ATOM 1122 N N . VAL A 1 150 ? 9.441 -0.917 -42.493 1.00 48.53 150 VAL A N 1
ATOM 1123 C CA . VAL A 1 150 ? 8.242 -0.080 -42.498 1.00 48.53 150 VAL A CA 1
ATOM 1124 C C . VAL A 1 150 ? 8.642 1.345 -42.165 1.00 48.53 150 VAL A C 1
ATOM 1126 O O . VAL A 1 150 ? 8.841 1.743 -41.024 1.00 48.53 150 VAL A O 1
ATOM 1129 N N . ARG A 1 151 ? 8.765 2.156 -43.217 1.00 36.97 151 ARG A N 1
ATOM 1130 C CA . ARG A 1 151 ? 8.869 3.607 -43.069 1.00 36.97 151 ARG A CA 1
ATOM 1131 C C . ARG A 1 151 ? 7.627 4.124 -42.340 1.00 36.97 151 ARG A C 1
ATOM 1133 O O . ARG A 1 151 ? 6.556 4.158 -42.941 1.00 36.97 151 ARG A O 1
ATOM 1140 N N . GLY A 1 152 ? 7.811 4.592 -41.109 1.00 40.47 152 GLY A N 1
ATOM 1141 C CA . GLY A 1 152 ? 6.810 5.358 -40.369 1.00 40.47 152 GLY A CA 1
ATOM 1142 C C . GLY A 1 152 ? 5.869 4.550 -39.476 1.00 40.47 152 GLY A C 1
ATOM 1143 O O . GLY A 1 152 ? 4.738 4.994 -39.306 1.00 40.47 152 GLY A O 1
ATOM 1144 N N . SER A 1 153 ? 6.283 3.400 -38.931 1.00 42.12 153 SER A N 1
ATOM 1145 C CA . SER A 1 153 ? 5.640 2.893 -37.713 1.00 42.12 153 SER A CA 1
ATOM 1146 C C . SER A 1 153 ? 6.176 3.665 -36.508 1.00 42.12 153 SER A C 1
ATOM 1148 O O . SER A 1 153 ? 7.390 3.777 -36.331 1.00 42.12 153 SER A O 1
ATOM 1150 N N . ASP A 1 154 ? 5.269 4.233 -35.717 1.00 54.69 154 ASP A N 1
ATOM 1151 C CA . ASP A 1 154 ? 5.579 4.673 -34.359 1.00 54.69 154 ASP A CA 1
ATOM 1152 C C . ASP A 1 154 ? 6.089 3.437 -33.599 1.00 54.69 154 ASP A C 1
ATOM 1154 O O . ASP A 1 154 ? 5.448 2.383 -33.667 1.00 54.69 154 ASP A O 1
ATOM 1158 N N . ARG A 1 155 ? 7.267 3.525 -32.964 1.00 62.78 155 ARG A N 1
ATOM 1159 C CA . ARG A 1 155 ? 7.823 2.399 -32.197 1.00 62.78 155 ARG A CA 1
ATOM 1160 C C . ARG A 1 155 ? 6.831 1.984 -31.121 1.00 62.78 155 ARG A C 1
ATOM 1162 O O . ARG A 1 155 ? 6.164 2.826 -30.515 1.00 62.78 155 ARG A O 1
ATOM 1169 N N . PHE A 1 156 ? 6.728 0.686 -30.868 1.00 76.25 156 PHE A N 1
ATOM 1170 C CA . PHE A 1 156 ? 5.875 0.208 -29.790 1.00 76.25 156 PHE A CA 1
ATOM 1171 C C . PHE A 1 156 ? 6.373 0.703 -28.427 1.00 76.25 156 PHE A C 1
ATOM 1173 O O . PHE A 1 156 ? 7.547 0.581 -28.098 1.00 76.25 156 PHE A O 1
ATOM 1180 N N . TRP A 1 157 ? 5.458 1.163 -27.573 1.00 86.06 157 TRP A N 1
ATOM 1181 C CA . TRP A 1 157 ? 5.804 1.664 -26.236 1.00 86.06 157 TRP A CA 1
ATOM 1182 C C . TRP A 1 157 ? 6.588 0.654 -25.373 1.00 86.06 157 TRP A C 1
ATOM 1184 O O . TRP A 1 157 ? 7.381 1.040 -24.517 1.00 86.06 157 TRP A O 1
ATOM 1194 N N . MET A 1 158 ? 6.355 -0.649 -25.577 1.00 89.69 158 MET A N 1
ATOM 1195 C CA . MET A 1 158 ? 7.030 -1.721 -24.838 1.00 89.69 158 MET A CA 1
ATOM 1196 C C . MET A 1 158 ? 8.487 -1.900 -25.274 1.00 89.69 158 MET A C 1
ATOM 1198 O O . MET A 1 158 ? 9.321 -2.246 -24.437 1.00 89.69 158 MET A O 1
ATOM 1202 N N . ASP A 1 159 ? 8.794 -1.664 -26.554 1.00 88.31 159 ASP A N 1
ATOM 1203 C CA . ASP A 1 159 ? 10.169 -1.678 -27.060 1.00 88.31 159 ASP A CA 1
ATOM 1204 C C . ASP A 1 159 ? 10.987 -0.627 -26.300 1.00 88.31 159 ASP A C 1
ATOM 1206 O O . ASP A 1 159 ? 11.958 -0.941 -25.607 1.00 88.31 159 ASP A O 1
ATOM 1210 N N . GLU A 1 160 ? 10.478 0.601 -26.278 1.00 87.19 160 GLU A N 1
ATOM 1211 C CA . GLU A 1 160 ? 11.157 1.703 -25.616 1.00 87.19 160 GLU A CA 1
ATOM 1212 C C . GLU A 1 160 ? 11.229 1.557 -24.097 1.00 87.19 160 GLU A C 1
ATOM 1214 O O . GLU A 1 160 ? 12.267 1.832 -23.487 1.00 87.19 160 GLU A O 1
ATOM 1219 N N . ALA A 1 161 ? 10.164 1.058 -23.465 1.00 90.50 161 ALA A N 1
ATOM 1220 C CA . ALA A 1 161 ? 10.182 0.736 -22.043 1.00 90.50 161 ALA A CA 1
ATOM 1221 C C . ALA A 1 161 ? 11.253 -0.322 -21.718 1.00 90.50 161 ALA A C 1
ATOM 1223 O O . ALA A 1 161 ? 11.956 -0.199 -20.712 1.00 90.50 161 ALA A O 1
ATOM 1224 N N . THR A 1 162 ? 11.411 -1.340 -22.571 1.00 93.38 162 THR A N 1
ATOM 1225 C CA . THR A 1 162 ? 12.397 -2.420 -22.403 1.00 93.38 162 THR A CA 1
ATOM 1226 C C . THR A 1 162 ? 13.821 -1.896 -22.569 1.00 93.38 162 THR A C 1
ATOM 1228 O O . THR A 1 162 ? 14.660 -2.104 -21.686 1.00 93.38 162 THR A O 1
ATOM 1231 N N . ALA A 1 163 ? 14.091 -1.161 -23.650 1.00 91.56 163 ALA A N 1
ATOM 1232 C CA . ALA A 1 163 ? 15.391 -0.546 -23.903 1.00 91.56 163 ALA A CA 1
ATOM 1233 C C . ALA A 1 163 ? 15.778 0.438 -22.790 1.00 91.56 163 ALA A C 1
ATOM 1235 O O . ALA A 1 163 ? 16.906 0.411 -22.295 1.00 91.56 163 ALA A O 1
ATOM 1236 N N . THR A 1 164 ? 14.835 1.261 -22.321 1.00 90.19 164 THR A N 1
ATOM 1237 C CA . THR A 1 164 ? 15.069 2.209 -21.220 1.00 90.19 164 THR A CA 1
ATOM 1238 C C . THR A 1 164 ? 15.314 1.493 -19.895 1.00 90.19 164 THR A C 1
ATOM 1240 O O . THR A 1 164 ? 16.229 1.871 -19.169 1.00 90.19 164 THR A O 1
ATOM 1243 N N . ALA A 1 165 ? 14.588 0.412 -19.587 1.00 93.06 165 ALA A N 1
ATOM 1244 C CA . ALA A 1 165 ? 14.820 -0.369 -18.367 1.00 93.06 165 ALA A CA 1
ATOM 1245 C C . ALA A 1 165 ? 16.246 -0.932 -18.334 1.00 93.06 165 ALA A C 1
ATOM 1247 O O . ALA A 1 165 ? 16.953 -0.824 -17.328 1.00 93.06 165 ALA A O 1
ATOM 1248 N N . ILE A 1 166 ? 16.687 -1.500 -19.456 1.00 94.88 166 ILE A N 1
ATOM 1249 C CA . ILE A 1 166 ? 18.020 -2.082 -19.604 1.00 94.88 166 ILE A CA 1
ATOM 1250 C C . ILE A 1 166 ? 19.101 -0.999 -19.553 1.00 94.88 166 ILE A C 1
ATOM 1252 O O . ILE A 1 166 ? 20.063 -1.151 -18.797 1.00 94.88 166 ILE A O 1
ATOM 1256 N N . GLY A 1 167 ? 18.926 0.106 -20.283 1.00 92.69 167 GLY A N 1
ATOM 1257 C CA . GLY A 1 167 ? 19.839 1.249 -20.256 1.00 92.69 167 GLY A CA 1
ATOM 1258 C C . GLY A 1 167 ? 20.006 1.823 -18.848 1.00 92.69 167 GLY A C 1
ATOM 1259 O O . GLY A 1 167 ? 21.132 1.966 -18.368 1.00 92.69 167 GLY A O 1
ATOM 1260 N N . THR A 1 168 ? 18.902 2.055 -18.133 1.00 90.75 168 THR A N 1
ATOM 1261 C CA . THR A 1 168 ? 18.919 2.562 -16.753 1.00 90.75 168 THR A CA 1
ATOM 1262 C C . THR A 1 168 ? 19.582 1.583 -15.783 1.00 90.75 168 THR A C 1
ATOM 1264 O O . THR A 1 168 ? 20.388 1.997 -14.944 1.00 90.75 168 THR A O 1
ATOM 1267 N N . SER A 1 169 ? 19.298 0.281 -15.896 1.00 92.75 169 SER A N 1
ATOM 1268 C CA . SER A 1 169 ? 19.958 -0.737 -15.068 1.00 92.75 169 SER A CA 1
ATOM 1269 C C . SER A 1 169 ? 21.471 -0.775 -15.315 1.00 92.75 169 SER A C 1
ATOM 1271 O O . SER A 1 169 ? 22.259 -0.790 -14.363 1.00 92.75 169 SER A O 1
ATOM 1273 N N . PHE A 1 170 ? 21.893 -0.687 -16.581 1.00 93.00 170 PHE A N 1
ATOM 1274 C CA . PHE A 1 170 ? 23.305 -0.596 -16.942 1.00 93.00 170 PHE A CA 1
ATOM 1275 C C . PHE A 1 170 ? 23.955 0.658 -16.354 1.00 93.00 170 PHE A C 1
ATOM 1277 O O . PHE A 1 170 ? 24.949 0.549 -15.642 1.00 93.00 170 PHE A O 1
ATOM 1284 N N . GLY A 1 171 ? 23.371 1.842 -16.555 1.00 89.25 171 GLY A N 1
ATOM 1285 C CA . GLY A 1 171 ? 23.877 3.090 -15.972 1.00 89.25 171 GLY A CA 1
ATOM 1286 C C . GLY A 1 171 ? 24.055 2.992 -14.453 1.00 89.25 171 GLY A C 1
ATOM 1287 O O . GLY A 1 171 ? 25.133 3.294 -13.930 1.00 89.25 171 GLY A O 1
ATOM 1288 N N . THR A 1 172 ? 23.044 2.457 -13.760 1.00 86.81 172 THR A N 1
ATOM 1289 C CA . THR A 1 172 ? 23.060 2.241 -12.301 1.00 86.81 172 THR A CA 1
ATOM 1290 C C . THR A 1 172 ? 24.221 1.349 -11.868 1.00 86.81 172 THR A C 1
ATOM 1292 O O . THR A 1 172 ? 24.941 1.660 -10.916 1.00 86.81 172 THR A O 1
ATOM 1295 N N . LYS A 1 173 ? 24.466 0.255 -12.597 1.00 86.12 173 LYS A N 1
ATOM 1296 C CA . LYS A 1 173 ? 25.581 -0.665 -12.337 1.00 86.12 173 LYS A CA 1
ATOM 1297 C C . LYS A 1 173 ? 26.952 0.013 -12.438 1.00 86.12 173 LYS A C 1
ATOM 1299 O O . LYS A 1 173 ? 27.874 -0.382 -11.724 1.00 86.12 173 LYS A O 1
ATOM 1304 N N . TYR A 1 174 ? 27.080 1.036 -13.280 1.00 83.94 174 TYR A N 1
ATOM 1305 C CA . TYR A 1 174 ? 28.320 1.786 -13.502 1.00 83.94 174 TYR A CA 1
ATOM 1306 C C . TYR A 1 174 ? 28.386 3.114 -12.728 1.00 83.94 174 TYR A C 1
ATOM 1308 O O . TYR A 1 174 ? 29.252 3.944 -12.995 1.00 83.94 174 TYR A O 1
ATOM 1316 N N . GLY A 1 175 ? 27.535 3.290 -11.711 1.00 76.00 175 GLY A N 1
ATOM 1317 C CA . GLY A 1 175 ? 27.620 4.406 -10.765 1.00 76.00 175 GLY A CA 1
ATOM 1318 C C . GLY A 1 175 ? 26.914 5.685 -11.210 1.00 76.00 175 GLY A C 1
ATOM 1319 O O . GLY A 1 175 ? 27.080 6.715 -10.555 1.00 76.00 175 GLY A O 1
ATOM 1320 N N . TYR A 1 176 ? 26.119 5.628 -12.279 1.00 69.44 176 TYR A N 1
ATOM 1321 C CA . TYR A 1 176 ? 25.181 6.694 -12.616 1.00 69.44 176 TYR A CA 1
ATOM 1322 C C . TYR A 1 176 ? 23.943 6.552 -11.730 1.00 69.44 176 TYR A C 1
ATOM 1324 O O . TYR A 1 176 ? 23.482 5.442 -11.474 1.00 69.44 176 TYR A O 1
ATOM 1332 N N . GLY A 1 177 ? 23.429 7.664 -11.202 1.00 57.16 177 GLY A N 1
ATOM 1333 C CA . GLY A 1 177 ? 22.158 7.644 -10.478 1.00 57.16 177 GLY A CA 1
ATOM 1334 C C . GLY A 1 177 ? 21.012 7.216 -11.398 1.00 57.16 177 GLY A C 1
ATOM 1335 O O . GLY A 1 177 ? 21.097 7.365 -12.616 1.00 57.16 177 GLY A O 1
ATOM 1336 N N . VAL A 1 178 ? 19.915 6.738 -10.812 1.00 54.16 178 VAL A N 1
ATOM 1337 C CA . VAL A 1 178 ? 18.653 6.455 -11.528 1.00 54.16 178 VAL A CA 1
ATOM 1338 C C . VAL A 1 178 ? 17.992 7.720 -12.113 1.00 54.16 178 VAL A C 1
ATOM 1340 O O . VAL A 1 178 ? 17.003 7.623 -12.835 1.00 54.16 178 VAL A O 1
ATOM 1343 N N . ASP A 1 179 ? 18.561 8.897 -11.841 1.00 47.91 179 ASP A N 1
ATOM 1344 C CA . ASP A 1 179 ? 18.013 10.222 -12.151 1.00 47.91 179 ASP A CA 1
ATOM 1345 C C . ASP A 1 179 ? 18.148 10.638 -13.634 1.00 47.91 179 ASP A C 1
ATOM 1347 O O . ASP A 1 179 ? 17.659 11.697 -14.018 1.00 47.91 179 ASP A O 1
ATOM 1351 N N . LEU A 1 180 ? 18.792 9.830 -14.490 1.00 48.09 180 LEU A N 1
ATOM 1352 C CA . LEU A 1 180 ? 18.918 10.115 -15.935 1.00 48.09 180 LEU A CA 1
ATOM 1353 C C . LEU A 1 180 ? 17.560 10.124 -16.662 1.00 48.09 180 LEU A C 1
ATOM 1355 O O . LEU A 1 180 ? 17.378 10.889 -17.606 1.00 48.09 180 LEU A O 1
ATOM 1359 N N . TYR A 1 181 ? 16.594 9.332 -16.183 1.00 52.06 181 TYR A N 1
ATOM 1360 C CA . TYR A 1 181 ? 15.237 9.242 -16.729 1.00 52.06 181 TYR A CA 1
ATOM 1361 C C . TYR A 1 181 ? 14.203 9.222 -15.603 1.00 52.06 181 TYR A C 1
ATOM 1363 O O . TYR A 1 181 ? 13.474 8.245 -15.494 1.00 52.06 181 TYR A O 1
ATOM 1371 N N . GLU A 1 182 ? 14.140 10.228 -14.719 1.00 60.44 182 GLU A N 1
ATOM 1372 C CA . GLU A 1 182 ? 13.203 10.153 -13.583 1.00 60.44 182 GLU A CA 1
ATOM 1373 C C . GLU A 1 182 ? 11.778 9.785 -14.070 1.00 60.44 182 GLU A C 1
ATOM 1375 O O . GLU A 1 182 ? 11.183 10.542 -14.845 1.00 60.44 182 GLU A O 1
ATOM 1380 N N . PRO A 1 183 ? 11.214 8.635 -13.638 1.00 58.59 183 PRO A N 1
ATOM 1381 C CA . PRO A 1 183 ? 9.995 8.070 -14.228 1.00 58.59 183 PRO A CA 1
ATOM 1382 C C . PRO A 1 183 ? 8.808 9.031 -14.188 1.00 58.59 183 PRO A C 1
ATOM 1384 O O . PRO A 1 183 ? 7.944 9.010 -15.065 1.00 58.59 183 PRO A O 1
ATOM 1387 N N . LYS A 1 184 ? 8.801 9.905 -13.173 1.00 60.31 184 LYS A N 1
ATOM 1388 C CA . LYS A 1 184 ? 7.782 10.931 -12.956 1.00 60.31 184 LYS A CA 1
ATOM 1389 C C . LYS A 1 184 ? 7.597 11.843 -14.173 1.00 60.31 184 LYS A C 1
ATOM 1391 O O . LYS A 1 184 ? 6.492 12.318 -14.389 1.00 60.31 184 LYS A O 1
ATOM 1396 N N . TYR A 1 185 ? 8.635 12.039 -14.996 1.00 62.19 185 TYR A N 1
ATOM 1397 C CA . TYR A 1 185 ? 8.552 12.927 -16.154 1.00 62.19 185 TYR A CA 1
ATOM 1398 C C . TYR A 1 185 ? 7.732 12.368 -17.327 1.00 62.19 185 TYR A C 1
ATOM 1400 O O . TYR A 1 185 ? 7.310 13.125 -18.197 1.00 62.19 185 TYR A O 1
ATOM 1408 N N . TYR A 1 186 ? 7.512 11.052 -17.362 1.00 69.81 186 TYR A N 1
ATOM 1409 C CA . TYR A 1 186 ? 7.010 10.359 -18.553 1.00 69.81 186 TYR A CA 1
ATOM 1410 C C . TYR A 1 186 ? 5.871 9.370 -18.275 1.00 69.81 186 TYR A C 1
ATOM 1412 O O . TYR A 1 186 ? 5.217 8.910 -19.211 1.00 69.81 186 TYR A O 1
ATOM 1420 N N . MET A 1 187 ? 5.627 9.028 -17.010 1.00 76.50 187 MET A N 1
ATOM 1421 C CA . MET A 1 187 ? 4.598 8.075 -16.598 1.00 76.50 187 MET A CA 1
ATOM 1422 C C . MET A 1 187 ? 3.307 8.788 -16.171 1.00 76.50 187 MET A C 1
ATOM 1424 O O . MET A 1 187 ? 3.352 9.750 -15.412 1.00 76.50 187 MET A O 1
ATOM 1428 N N . SER A 1 188 ? 2.157 8.272 -16.609 1.00 83.62 188 SER A N 1
ATOM 1429 C CA . SER A 1 188 ? 0.819 8.728 -16.207 1.00 83.62 188 SER A CA 1
ATOM 1430 C C . SER A 1 188 ? -0.048 7.501 -15.924 1.00 83.62 188 SER A C 1
ATOM 1432 O O . SER A 1 188 ? -0.268 6.674 -16.804 1.00 83.62 188 SER A O 1
ATOM 1434 N N . PHE A 1 189 ? -0.495 7.344 -14.677 1.00 88.00 189 PHE A N 1
ATOM 1435 C CA . PHE A 1 189 ? -1.327 6.219 -14.240 1.00 88.00 189 PHE A CA 1
ATOM 1436 C C . PHE A 1 189 ? -2.820 6.471 -14.420 1.00 88.00 189 PHE A C 1
ATOM 1438 O O . PHE A 1 189 ? -3.596 5.525 -14.400 1.00 88.00 189 PHE A O 1
ATOM 1445 N N . ASP A 1 190 ? -3.247 7.720 -14.584 1.00 87.56 190 ASP A N 1
ATOM 1446 C CA . ASP A 1 190 ? -4.635 8.101 -14.872 1.00 87.56 190 ASP A CA 1
ATOM 1447 C C . ASP A 1 190 ? -5.053 7.849 -16.333 1.00 87.56 190 ASP A C 1
ATOM 1449 O O . ASP A 1 190 ? -6.200 8.086 -16.717 1.00 87.56 190 ASP A O 1
ATOM 1453 N N . ARG A 1 191 ? -4.141 7.306 -17.142 1.00 88.81 191 ARG A N 1
ATOM 1454 C CA . ARG A 1 191 ? -4.369 6.826 -18.509 1.00 88.81 191 ARG A CA 1
ATOM 1455 C C . ARG A 1 191 ? -4.125 5.320 -18.586 1.00 88.81 191 ARG A C 1
ATOM 1457 O O . ARG A 1 191 ? -3.459 4.774 -17.706 1.00 88.81 191 ARG A O 1
ATOM 1464 N N . PRO A 1 192 ? -4.663 4.623 -19.607 1.00 91.00 192 PRO A N 1
ATOM 1465 C CA . PRO A 1 192 ? -4.301 3.232 -19.841 1.00 91.00 192 PRO A CA 1
ATOM 1466 C C . PRO A 1 192 ? -2.779 3.092 -19.874 1.00 91.00 192 PRO A C 1
ATOM 1468 O O . PRO A 1 192 ? -2.116 3.885 -20.527 1.00 91.00 192 PRO A O 1
ATOM 1471 N N . PHE A 1 193 ? -2.223 2.081 -19.210 1.00 90.12 193 PHE A N 1
ATOM 1472 C CA . PHE A 1 193 ? -0.770 1.916 -19.073 1.00 90.12 193 PHE A CA 1
ATOM 1473 C C . PHE A 1 193 ? 0.007 1.967 -20.405 1.00 90.12 193 PHE A C 1
ATOM 1475 O O . PHE A 1 193 ? 1.147 2.415 -20.438 1.00 90.12 193 PHE A O 1
ATOM 1482 N N . TYR A 1 194 ? -0.607 1.540 -21.512 1.00 87.44 194 TYR A N 1
ATOM 1483 C CA . TYR A 1 194 ? -0.026 1.585 -22.860 1.00 87.44 194 TYR A CA 1
ATOM 1484 C C . TYR A 1 194 ? -0.191 2.936 -23.590 1.00 87.44 194 TYR A C 1
ATOM 1486 O O . TYR A 1 194 ? 0.393 3.125 -24.655 1.00 87.44 194 TYR A O 1
ATOM 1494 N N . ASP A 1 195 ? -1.019 3.848 -23.074 1.00 84.81 195 ASP A N 1
ATOM 1495 C CA . ASP A 1 195 ? -1.266 5.198 -23.603 1.00 84.81 195 ASP A CA 1
ATOM 1496 C C . ASP A 1 195 ? -0.251 6.177 -22.999 1.00 84.81 195 ASP A C 1
ATOM 1498 O O . ASP A 1 195 ? -0.533 6.975 -22.101 1.00 84.81 195 ASP A O 1
ATOM 1502 N N . VAL A 1 196 ? 0.991 6.017 -23.447 1.00 72.19 196 VAL A N 1
ATOM 1503 C CA . VAL A 1 196 ? 2.172 6.664 -22.878 1.00 72.19 196 VAL A CA 1
ATOM 1504 C C . VAL A 1 196 ? 2.305 8.128 -23.331 1.00 72.19 196 VAL A C 1
ATOM 1506 O O . VAL A 1 196 ? 2.035 8.475 -24.478 1.00 72.19 196 VAL A O 1
ATOM 1509 N N . VAL A 1 197 ? 2.714 9.020 -22.414 1.00 64.50 197 VAL A N 1
ATOM 1510 C CA . VAL A 1 197 ? 2.871 10.471 -22.683 1.00 64.50 197 VAL A CA 1
ATOM 1511 C C . VAL A 1 197 ? 4.096 10.764 -23.565 1.00 64.50 197 VAL A C 1
ATOM 1513 O O . VAL A 1 197 ? 4.116 11.747 -24.305 1.00 64.50 197 VAL A O 1
ATOM 1516 N N . SER A 1 198 ? 5.102 9.897 -23.496 1.00 68.88 198 SER A N 1
ATOM 1517 C CA . SER A 1 198 ? 6.244 9.786 -24.411 1.00 68.88 198 SER A CA 1
ATOM 1518 C C . SER A 1 198 ? 6.334 8.344 -24.900 1.00 68.88 198 SER A C 1
ATOM 1520 O O . SER A 1 198 ? 5.675 7.502 -24.311 1.00 68.88 198 SER A O 1
ATOM 1522 N N . ASP A 1 199 ? 7.152 8.038 -25.908 1.00 68.94 199 ASP A N 1
ATOM 1523 C CA . ASP A 1 199 ? 7.207 6.747 -26.630 1.00 68.94 199 ASP A CA 1
ATOM 1524 C C . ASP A 1 199 ? 7.480 5.468 -25.790 1.00 68.94 199 ASP A C 1
ATOM 1526 O O . ASP A 1 199 ? 7.779 4.431 -26.357 1.00 68.94 199 ASP A O 1
ATOM 1530 N N . GLY A 1 200 ? 7.366 5.488 -24.458 1.00 69.12 200 GLY A N 1
ATOM 1531 C CA . GLY A 1 200 ? 7.500 4.341 -23.550 1.00 69.12 200 GLY A CA 1
ATOM 1532 C C . GLY A 1 200 ? 8.433 4.605 -22.365 1.00 69.12 200 GLY A C 1
ATOM 1533 O O . GLY A 1 200 ? 8.476 3.811 -21.424 1.00 69.12 200 GLY A O 1
ATOM 1534 N N . TYR A 1 201 ? 9.121 5.753 -22.358 1.00 76.44 201 TYR A N 1
ATOM 1535 C CA . TYR A 1 201 ? 10.121 6.149 -21.354 1.00 76.44 201 TYR A CA 1
ATOM 1536 C C . TYR A 1 201 ? 9.609 6.258 -19.912 1.00 76.44 201 TYR A C 1
ATOM 1538 O O . TYR A 1 201 ? 10.412 6.391 -18.999 1.00 76.44 201 TYR A O 1
ATOM 1546 N N . GLY A 1 202 ? 8.304 6.256 -19.652 1.00 77.50 202 GLY A N 1
ATOM 1547 C CA . GLY A 1 202 ? 7.804 6.170 -18.276 1.00 77.50 202 GLY A CA 1
ATOM 1548 C C . GLY A 1 202 ? 7.848 4.735 -17.757 1.00 77.50 202 GLY A C 1
ATOM 1549 O O . GLY A 1 202 ? 8.338 4.452 -16.665 1.00 77.50 202 GLY A O 1
ATOM 1550 N N . ASN A 1 203 ? 7.367 3.799 -18.572 1.00 87.75 203 ASN A N 1
ATOM 1551 C CA . ASN A 1 203 ? 6.958 2.466 -18.136 1.00 87.75 203 ASN A CA 1
ATOM 1552 C C . ASN A 1 203 ? 8.120 1.532 -17.777 1.00 87.75 203 ASN A C 1
ATOM 1554 O O . ASN A 1 203 ? 7.896 0.497 -17.148 1.00 87.75 203 ASN A O 1
ATOM 1558 N N . TRP A 1 204 ? 9.365 1.893 -18.096 1.00 89.88 204 TRP A N 1
ATOM 1559 C CA . TRP A 1 204 ? 10.541 1.100 -17.725 1.00 89.88 204 TRP A CA 1
ATOM 1560 C C . TRP A 1 204 ? 10.655 0.866 -16.216 1.00 89.88 204 TRP A C 1
ATOM 1562 O O . TRP A 1 204 ? 11.125 -0.189 -15.787 1.00 89.88 204 TRP A O 1
ATOM 1572 N N . ALA A 1 205 ? 10.206 1.825 -15.397 1.00 88.38 205 ALA A N 1
ATOM 1573 C CA . ALA A 1 205 ? 10.292 1.722 -13.944 1.00 88.38 205 ALA A CA 1
ATOM 1574 C C . ALA A 1 205 ? 9.433 0.572 -13.410 1.00 88.38 205 ALA A C 1
ATOM 1576 O O . ALA A 1 205 ? 9.829 -0.117 -12.468 1.00 88.38 205 ALA A O 1
ATOM 1577 N N . TYR A 1 206 ? 8.293 0.314 -14.058 1.00 92.06 206 TYR A N 1
ATOM 1578 C CA . TYR A 1 206 ? 7.470 -0.855 -13.774 1.00 92.06 206 TYR A CA 1
ATOM 1579 C C . TYR A 1 206 ? 8.228 -2.148 -14.104 1.00 92.06 206 TYR A C 1
ATOM 1581 O O . TYR A 1 206 ? 8.287 -3.052 -13.270 1.00 92.06 206 TYR A O 1
ATOM 1589 N N . LEU A 1 207 ? 8.885 -2.218 -15.270 1.00 94.50 207 LEU A N 1
ATOM 1590 C CA . LEU A 1 207 ? 9.666 -3.392 -15.678 1.00 94.50 207 LEU A CA 1
ATOM 1591 C C . LEU A 1 207 ? 10.832 -3.679 -14.718 1.00 94.50 207 LEU A C 1
ATOM 1593 O O . LEU A 1 207 ? 11.072 -4.843 -14.383 1.00 94.50 207 LEU A O 1
ATOM 1597 N N . LEU A 1 208 ? 11.529 -2.652 -14.222 1.00 92.69 208 LEU A N 1
ATOM 1598 C CA . LEU A 1 208 ? 12.546 -2.846 -13.181 1.00 92.69 208 LEU A CA 1
ATOM 1599 C C . LEU A 1 208 ? 11.937 -3.304 -11.856 1.00 92.69 208 LEU A C 1
ATOM 1601 O O . LEU A 1 208 ? 12.504 -4.187 -11.214 1.00 92.69 208 LEU A O 1
ATOM 1605 N N . GLY A 1 209 ? 10.781 -2.760 -11.465 1.00 91.50 209 GLY A N 1
ATOM 1606 C CA . GLY A 1 209 ? 10.056 -3.181 -10.265 1.00 91.50 209 GLY A CA 1
ATOM 1607 C C . GLY A 1 209 ? 9.679 -4.665 -10.297 1.00 91.50 209 GLY A C 1
ATOM 1608 O O . GLY A 1 209 ? 9.942 -5.389 -9.335 1.00 91.50 209 GLY A O 1
ATOM 1609 N N . VAL A 1 210 ? 9.148 -5.146 -11.427 1.00 95.00 210 VAL A N 1
ATOM 1610 C CA . VAL A 1 210 ? 8.871 -6.577 -11.652 1.00 95.00 210 VAL A CA 1
ATOM 1611 C C . VAL A 1 210 ? 10.158 -7.391 -11.537 1.00 95.00 210 VAL A C 1
ATOM 1613 O O . VAL A 1 210 ? 10.216 -8.370 -10.795 1.00 95.00 210 VAL A O 1
ATOM 1616 N N . GLY A 1 211 ? 11.224 -6.965 -12.213 1.00 95.44 211 GLY A N 1
ATOM 1617 C CA . GLY A 1 211 ? 12.511 -7.647 -12.172 1.00 95.44 211 GLY A CA 1
ATOM 1618 C C . GLY A 1 211 ? 13.134 -7.726 -10.780 1.00 95.44 211 GLY A C 1
ATOM 1619 O O . GLY A 1 211 ? 13.678 -8.766 -10.403 1.00 95.44 211 GLY A O 1
ATOM 1620 N N . GLN A 1 212 ? 13.014 -6.661 -9.990 1.00 93.81 212 GLN A N 1
ATOM 1621 C CA . GLN A 1 212 ? 13.423 -6.629 -8.589 1.00 93.81 212 GLN A CA 1
ATOM 1622 C C . GLN A 1 212 ? 12.635 -7.650 -7.762 1.00 93.81 212 GLN A C 1
ATOM 1624 O O . GLN A 1 212 ? 13.238 -8.433 -7.028 1.00 93.81 212 GLN A O 1
ATOM 1629 N N . ASN A 1 213 ? 11.308 -7.685 -7.909 1.00 93.44 213 ASN A N 1
ATOM 1630 C CA . ASN A 1 213 ? 10.442 -8.605 -7.168 1.00 93.44 213 ASN A CA 1
ATOM 1631 C C . ASN A 1 213 ? 10.654 -10.072 -7.581 1.00 93.44 213 ASN A C 1
ATOM 1633 O O . ASN A 1 213 ? 10.545 -10.967 -6.744 1.00 93.44 213 ASN A O 1
ATOM 1637 N N . LEU A 1 214 ? 11.033 -10.323 -8.837 1.00 94.44 214 LEU A N 1
ATOM 1638 C CA . LEU A 1 214 ? 11.451 -11.643 -9.317 1.00 94.44 214 LEU A CA 1
ATOM 1639 C C . LEU A 1 214 ? 12.816 -12.091 -8.779 1.00 94.44 214 LEU A C 1
ATOM 1641 O O . LEU A 1 214 ? 13.166 -13.264 -8.911 1.00 94.44 214 LEU A O 1
ATOM 1645 N N . GLY A 1 215 ? 13.623 -11.178 -8.231 1.00 95.06 215 GLY A N 1
ATOM 1646 C CA . GLY A 1 215 ? 15.040 -11.440 -7.981 1.00 95.06 215 GLY A CA 1
ATOM 1647 C C . GLY A 1 215 ? 15.827 -11.667 -9.278 1.00 95.06 215 GLY A C 1
ATOM 1648 O O . GLY A 1 215 ? 16.822 -12.394 -9.282 1.00 95.06 215 GLY A O 1
ATOM 1649 N N . SER A 1 216 ? 15.373 -11.076 -10.389 1.00 95.75 216 SER A N 1
ATOM 1650 C CA . SER A 1 216 ? 16.065 -11.118 -11.676 1.00 95.75 216 SER A CA 1
ATOM 1651 C C . SER A 1 216 ? 17.437 -10.461 -11.549 1.00 95.75 216 SER A C 1
ATOM 1653 O O . SER A 1 216 ? 17.571 -9.394 -10.944 1.00 95.75 216 SER A O 1
ATOM 1655 N N . ARG A 1 217 ? 18.471 -11.070 -12.145 1.00 95.62 217 ARG A N 1
ATOM 1656 C CA . ARG A 1 217 ? 19.825 -10.501 -12.106 1.00 95.62 217 ARG A CA 1
ATOM 1657 C C . ARG A 1 217 ? 19.824 -9.122 -12.759 1.00 95.62 217 ARG A C 1
ATOM 1659 O O . ARG A 1 217 ? 19.245 -8.943 -13.832 1.00 95.62 217 ARG A O 1
ATOM 1666 N N . ASP A 1 218 ? 20.433 -8.165 -12.063 1.00 94.25 218 ASP A N 1
ATOM 1667 C CA . ASP A 1 218 ? 20.461 -6.742 -12.410 1.00 94.25 218 ASP A CA 1
ATOM 1668 C C . ASP A 1 218 ? 19.062 -6.185 -12.758 1.00 94.25 218 ASP A C 1
ATOM 1670 O O . ASP A 1 218 ? 18.925 -5.278 -13.568 1.00 94.25 218 ASP A O 1
ATOM 1674 N N . MET A 1 219 ? 17.999 -6.766 -12.182 1.00 95.12 219 MET A N 1
ATOM 1675 C CA . MET A 1 219 ? 16.584 -6.451 -12.429 1.00 95.12 219 MET A CA 1
ATOM 1676 C C . MET A 1 219 ? 16.099 -6.651 -13.879 1.00 95.12 219 MET A C 1
ATOM 1678 O O . MET A 1 219 ? 14.901 -6.621 -14.105 1.00 95.12 219 MET A O 1
ATOM 1682 N N . VAL A 1 220 ? 16.961 -6.923 -14.863 1.00 96.81 220 VAL A N 1
ATOM 1683 C CA . VAL A 1 220 ? 16.571 -6.937 -16.291 1.00 96.81 220 VAL A CA 1
ATOM 1684 C C . VAL A 1 220 ? 16.819 -8.256 -17.014 1.00 96.81 220 VAL A C 1
ATOM 1686 O O . VAL A 1 220 ? 16.335 -8.422 -18.125 1.00 96.81 220 VAL A O 1
ATOM 1689 N N . ALA A 1 221 ? 17.508 -9.231 -16.405 1.00 96.56 221 ALA A N 1
ATOM 1690 C CA . ALA A 1 221 ? 17.779 -10.522 -17.056 1.00 96.56 221 ALA A CA 1
ATOM 1691 C C . ALA A 1 221 ? 16.520 -11.220 -17.610 1.00 96.56 221 ALA A C 1
ATOM 1693 O O . ALA A 1 221 ? 16.583 -11.874 -18.647 1.00 96.56 221 ALA A O 1
ATOM 1694 N N . TYR A 1 222 ? 15.366 -11.083 -16.949 1.00 96.56 222 TYR A N 1
ATOM 1695 C CA . TYR A 1 222 ? 14.112 -11.681 -17.415 1.00 96.56 222 TYR A CA 1
ATOM 1696 C C . TYR A 1 222 ? 13.607 -11.110 -18.756 1.00 96.56 222 TYR A C 1
ATOM 1698 O O . TYR A 1 222 ? 12.871 -11.805 -19.456 1.00 96.56 222 TYR A O 1
ATOM 1706 N N . LEU A 1 223 ? 14.035 -9.897 -19.131 1.00 96.44 223 LEU A N 1
ATOM 1707 C CA . LEU A 1 223 ? 13.714 -9.240 -20.405 1.00 96.44 223 LEU A CA 1
ATOM 1708 C C . LEU A 1 223 ? 14.524 -9.803 -21.587 1.00 96.44 223 LEU A C 1
ATOM 1710 O O . LEU A 1 223 ? 14.258 -9.447 -22.727 1.00 96.44 223 LEU A O 1
ATOM 1714 N N . SER A 1 224 ? 15.472 -10.718 -21.349 1.00 94.88 224 SER A N 1
ATOM 1715 C CA . SER A 1 224 ? 16.217 -11.417 -22.415 1.00 94.88 224 SER A CA 1
ATOM 1716 C C . SER A 1 224 ? 15.365 -12.395 -23.231 1.00 94.88 224 SER A C 1
ATOM 1718 O O . SER A 1 224 ? 15.821 -12.941 -24.237 1.00 94.88 224 SER A O 1
ATOM 1720 N N . LYS A 1 225 ? 14.127 -12.656 -22.798 1.00 93.56 225 LYS A N 1
ATOM 1721 C CA . LYS A 1 225 ? 13.221 -13.585 -23.474 1.00 93.56 225 LYS A CA 1
ATOM 1722 C C . LYS A 1 225 ? 12.844 -13.044 -24.861 1.00 93.56 225 LYS A C 1
ATOM 1724 O O . LYS A 1 225 ? 12.516 -11.863 -24.963 1.00 93.56 225 LYS A O 1
ATOM 1729 N N . PRO A 1 226 ? 12.803 -13.895 -25.908 1.00 91.19 226 PRO A N 1
ATOM 1730 C CA . PRO A 1 226 ? 12.558 -13.455 -27.284 1.00 91.19 226 PRO A CA 1
ATOM 1731 C C . PRO A 1 226 ? 11.307 -12.592 -27.468 1.00 91.19 226 PRO A C 1
ATOM 1733 O O . PRO A 1 226 ? 11.307 -11.688 -28.288 1.00 91.19 226 PRO A O 1
ATOM 1736 N N . GLN A 1 227 ? 10.259 -12.821 -26.679 1.00 92.06 227 GLN A N 1
ATOM 1737 C CA . GLN A 1 227 ? 8.996 -12.087 -26.756 1.00 92.06 227 GLN A CA 1
ATOM 1738 C C . GLN A 1 227 ? 9.132 -10.589 -26.427 1.00 92.06 227 GLN A C 1
ATOM 1740 O O . GLN A 1 227 ? 8.366 -9.788 -26.951 1.00 92.06 227 GLN A O 1
ATOM 1745 N N . PHE A 1 228 ? 10.108 -10.196 -25.597 1.00 91.88 228 PHE A N 1
ATOM 1746 C CA . PHE A 1 228 ? 10.418 -8.783 -25.328 1.00 91.88 228 PHE A CA 1
ATOM 1747 C C . PHE A 1 228 ? 11.372 -8.172 -26.366 1.00 91.88 228 PHE A C 1
ATOM 1749 O O . PHE A 1 228 ? 11.552 -6.961 -26.385 1.00 91.88 228 PHE A O 1
ATOM 1756 N N . LEU A 1 229 ? 11.985 -8.995 -27.223 1.00 88.50 229 LEU A N 1
ATOM 1757 C CA . LEU A 1 229 ? 12.962 -8.568 -28.233 1.00 88.50 229 LEU A CA 1
ATOM 1758 C C . LEU A 1 229 ? 12.411 -8.650 -29.666 1.00 88.50 229 LEU A C 1
ATOM 1760 O O . LEU A 1 229 ? 12.957 -8.033 -30.570 1.00 88.50 229 LEU A O 1
ATOM 1764 N N . ASN A 1 230 ? 11.308 -9.366 -29.879 1.00 87.12 230 ASN A N 1
ATOM 1765 C CA . ASN A 1 230 ? 10.654 -9.524 -31.179 1.00 87.12 230 ASN A CA 1
ATOM 1766 C C . ASN A 1 230 ? 9.331 -8.751 -31.260 1.00 87.12 230 ASN A C 1
ATOM 1768 O O . ASN A 1 230 ? 8.467 -9.104 -32.056 1.00 87.12 230 ASN A O 1
ATOM 1772 N N . ILE A 1 231 ? 9.164 -7.698 -30.452 1.00 85.56 231 ILE A N 1
ATOM 1773 C CA . ILE A 1 231 ? 7.918 -6.922 -30.339 1.00 85.56 231 ILE A CA 1
ATOM 1774 C C . ILE A 1 231 ? 7.424 -6.449 -31.712 1.00 85.56 231 ILE A C 1
ATOM 1776 O O . ILE A 1 231 ? 6.277 -6.700 -32.078 1.00 85.56 231 ILE A O 1
ATOM 1780 N N . GLU A 1 232 ? 8.305 -5.826 -32.494 1.00 79.31 232 GLU A N 1
ATOM 1781 C CA . GLU A 1 232 ? 7.981 -5.322 -33.832 1.00 79.31 232 GLU A CA 1
ATOM 1782 C C . GLU A 1 232 ? 7.560 -6.435 -34.809 1.00 79.31 232 GLU A C 1
ATOM 1784 O O . GLU A 1 232 ? 6.687 -6.212 -35.646 1.00 79.31 232 GLU A O 1
ATOM 1789 N N . GLU A 1 233 ? 8.140 -7.640 -34.711 1.00 81.00 233 GLU A N 1
ATOM 1790 C CA . GLU A 1 233 ? 7.791 -8.782 -35.574 1.00 81.00 233 GLU A CA 1
ATOM 1791 C C . GLU A 1 233 ? 6.485 -9.457 -35.122 1.00 81.00 233 GLU A C 1
ATOM 1793 O O . GLU A 1 233 ? 5.603 -9.709 -35.946 1.00 81.00 233 GLU A O 1
ATOM 1798 N N . ASP A 1 234 ? 6.343 -9.714 -33.822 1.00 85.19 234 ASP A N 1
ATOM 1799 C CA . ASP A 1 234 ? 5.245 -10.493 -33.244 1.00 85.19 234 ASP A CA 1
ATOM 1800 C C . ASP A 1 234 ? 3.935 -9.691 -33.152 1.00 85.19 234 ASP A C 1
ATOM 1802 O O . ASP A 1 234 ? 2.849 -10.261 -33.289 1.00 85.19 234 ASP A O 1
ATOM 1806 N N . PHE A 1 235 ? 4.020 -8.369 -32.969 1.00 84.62 235 PHE A N 1
ATOM 1807 C CA . PHE A 1 235 ? 2.867 -7.479 -32.781 1.00 84.62 235 PHE A CA 1
ATOM 1808 C C . PHE A 1 235 ? 2.655 -6.503 -33.941 1.00 84.62 235 PHE A C 1
ATOM 1810 O O . PHE A 1 235 ? 1.869 -5.564 -33.822 1.00 84.62 235 PHE A O 1
ATOM 1817 N N . HIS A 1 236 ? 3.300 -6.722 -35.090 1.00 81.75 236 HIS A N 1
ATOM 1818 C CA . HIS A 1 236 ? 3.188 -5.830 -36.241 1.00 81.75 236 HIS A CA 1
ATOM 1819 C C . HIS A 1 236 ? 1.726 -5.515 -36.624 1.00 81.75 236 HIS A C 1
ATOM 1821 O O . HIS A 1 236 ? 0.946 -6.402 -36.980 1.00 81.75 236 HIS A O 1
ATOM 1827 N N . GLY A 1 237 ? 1.359 -4.228 -36.601 1.00 77.94 237 GLY A N 1
ATOM 1828 C CA . GLY A 1 237 ? 0.009 -3.759 -36.935 1.00 77.94 237 GLY A CA 1
ATOM 1829 C C . GLY A 1 237 ? -1.062 -4.043 -35.872 1.00 77.94 237 GLY A C 1
ATOM 1830 O O . GLY A 1 237 ? -2.243 -3.795 -36.131 1.00 77.94 237 GLY A O 1
ATOM 1831 N N . ALA A 1 238 ? -0.679 -4.554 -34.700 1.00 84.56 238 ALA A N 1
ATOM 1832 C CA . ALA A 1 238 ? -1.559 -4.686 -33.546 1.00 84.56 238 ALA A CA 1
ATOM 1833 C C . ALA A 1 238 ? -1.802 -3.328 -32.864 1.00 84.56 238 ALA A C 1
ATOM 1835 O O . ALA A 1 238 ? -1.066 -2.360 -33.064 1.00 84.56 238 ALA A O 1
ATOM 1836 N N . SER A 1 239 ? -2.853 -3.249 -32.044 1.00 85.75 239 SER A N 1
ATOM 1837 C CA . SER A 1 239 ? -3.070 -2.089 -31.178 1.00 85.75 239 SER A CA 1
ATOM 1838 C C . SER A 1 239 ? -1.994 -2.023 -30.084 1.00 85.75 239 SER A C 1
ATOM 1840 O O . SER A 1 239 ? -1.523 -3.072 -29.641 1.00 85.75 239 SER A O 1
ATOM 1842 N N . PRO A 1 240 ? -1.662 -0.829 -29.555 1.00 85.25 240 PRO A N 1
ATOM 1843 C CA . PRO A 1 240 ? -0.743 -0.693 -28.417 1.00 85.25 240 PRO A CA 1
ATOM 1844 C C . PRO A 1 240 ? -1.130 -1.547 -27.199 1.00 85.25 240 PRO A C 1
ATOM 1846 O O . PRO A 1 240 ? -0.260 -2.014 -26.464 1.00 85.25 240 PRO A O 1
ATOM 1849 N N . SER A 1 241 ? -2.432 -1.794 -27.012 1.00 88.06 241 SER A N 1
ATOM 1850 C CA . SER A 1 241 ? -2.965 -2.635 -25.940 1.00 88.06 241 SER A CA 1
ATOM 1851 C C . SER A 1 241 ? -2.628 -4.118 -26.070 1.00 88.06 241 SER A C 1
ATOM 1853 O O . SER A 1 241 ? -2.567 -4.800 -25.053 1.00 88.06 241 SER A O 1
ATOM 1855 N N . ALA A 1 242 ? -2.356 -4.625 -27.278 1.00 89.50 242 ALA A N 1
ATOM 1856 C CA . ALA A 1 242 ? -2.010 -6.033 -27.481 1.00 89.50 242 ALA A CA 1
ATOM 1857 C C . ALA A 1 242 ? -0.723 -6.424 -26.735 1.00 89.50 242 ALA A C 1
ATOM 1859 O O . ALA A 1 242 ? -0.586 -7.550 -26.274 1.00 89.50 242 ALA A O 1
ATOM 1860 N N . LEU A 1 243 ? 0.192 -5.472 -26.530 1.00 90.50 243 LEU A N 1
ATOM 1861 C CA . LEU A 1 243 ? 1.433 -5.697 -25.784 1.00 90.50 243 LEU A CA 1
ATOM 1862 C C . LEU A 1 243 ? 1.215 -5.944 -24.293 1.00 90.50 243 LEU A C 1
ATOM 1864 O O . LEU A 1 243 ? 2.114 -6.456 -23.626 1.00 90.50 243 LEU A O 1
ATOM 1868 N N . MET A 1 244 ? 0.026 -5.634 -23.766 1.00 93.06 244 MET A N 1
ATOM 1869 C CA . MET A 1 244 ? -0.324 -6.015 -22.402 1.00 93.06 244 MET A CA 1
ATOM 1870 C C . MET A 1 244 ? -0.295 -7.535 -22.226 1.00 93.06 244 MET A C 1
ATOM 1872 O O . MET A 1 244 ? 0.061 -7.978 -21.139 1.00 93.06 244 MET A O 1
ATOM 1876 N N . ASP A 1 245 ? -0.559 -8.331 -23.273 1.00 93.75 245 ASP A N 1
ATOM 1877 C CA . ASP A 1 245 ? -0.485 -9.801 -23.229 1.00 93.75 245 ASP A CA 1
ATOM 1878 C C . ASP A 1 245 ? 0.853 -10.296 -22.650 1.00 93.75 245 ASP A C 1
ATOM 1880 O O . ASP A 1 245 ? 0.875 -11.235 -21.852 1.00 93.75 245 ASP A O 1
ATOM 1884 N N . LEU A 1 246 ? 1.962 -9.615 -22.966 1.00 94.75 246 LEU A N 1
ATOM 1885 C CA . LEU A 1 246 ? 3.299 -9.951 -22.463 1.00 94.75 246 LEU A CA 1
ATOM 1886 C C . LEU A 1 246 ? 3.402 -9.828 -20.938 1.00 94.75 246 LEU A C 1
ATOM 1888 O O . LEU A 1 246 ? 4.072 -10.633 -20.292 1.00 94.75 246 LEU A O 1
ATOM 1892 N N . LEU A 1 247 ? 2.717 -8.841 -20.352 1.00 95.56 247 LEU A N 1
ATOM 1893 C CA . LEU A 1 247 ? 2.707 -8.601 -18.907 1.00 95.56 247 LEU A CA 1
ATOM 1894 C C . LEU A 1 247 ? 1.713 -9.506 -18.157 1.00 95.56 247 LEU A C 1
ATOM 1896 O O . LEU A 1 247 ? 1.745 -9.558 -16.927 1.00 95.56 247 LEU A O 1
ATOM 1900 N N . TYR A 1 248 ? 0.848 -10.235 -18.869 1.00 96.25 248 TYR A N 1
ATOM 1901 C CA . TYR A 1 248 ? -0.045 -11.259 -18.306 1.00 96.25 248 TYR A CA 1
ATOM 1902 C C . TYR A 1 248 ? 0.475 -12.691 -18.494 1.00 96.25 248 TYR A C 1
ATOM 1904 O O . TYR A 1 248 ? -0.056 -13.626 -17.884 1.00 96.25 248 TYR A O 1
ATOM 1912 N N . ASP A 1 249 ? 1.522 -12.890 -19.295 1.00 95.88 249 ASP A N 1
ATOM 1913 C CA . ASP A 1 249 ? 2.138 -14.199 -19.481 1.00 95.88 249 ASP A CA 1
ATOM 1914 C C . ASP A 1 249 ? 2.992 -14.581 -18.261 1.00 95.88 249 ASP A C 1
ATOM 1916 O O . ASP A 1 249 ? 4.118 -14.119 -18.063 1.00 95.88 249 ASP A O 1
ATOM 1920 N N . LYS A 1 250 ? 2.455 -15.492 -17.446 1.00 94.62 250 LYS A N 1
ATOM 1921 C CA . LYS A 1 250 ? 3.097 -15.995 -16.223 1.00 94.62 250 LYS A CA 1
ATOM 1922 C C . LYS A 1 250 ? 4.481 -16.589 -16.467 1.00 94.62 250 LYS A C 1
ATOM 1924 O O . LYS A 1 250 ? 5.332 -16.476 -15.586 1.00 94.62 250 LYS A O 1
ATOM 1929 N N . ASP A 1 251 ? 4.721 -17.207 -17.617 1.00 93.56 251 ASP A N 1
ATOM 1930 C CA . ASP A 1 251 ? 6.022 -17.793 -17.923 1.00 93.56 251 ASP A CA 1
ATOM 1931 C C . ASP A 1 251 ? 7.034 -16.698 -18.286 1.00 93.56 251 ASP A C 1
ATOM 1933 O O . ASP A 1 251 ? 8.221 -16.825 -17.964 1.00 93.56 251 ASP A O 1
ATOM 1937 N N . LEU A 1 252 ? 6.588 -15.584 -18.880 1.00 93.38 252 LEU A N 1
ATOM 1938 C CA . LEU A 1 252 ? 7.431 -14.423 -19.183 1.00 93.38 252 LEU A CA 1
ATOM 1939 C C . LEU A 1 252 ? 7.764 -13.598 -17.942 1.00 93.38 252 LEU A C 1
ATOM 1941 O O . LEU A 1 252 ? 8.942 -13.315 -17.713 1.00 93.38 252 LEU A O 1
ATOM 1945 N N . VAL A 1 253 ? 6.780 -13.295 -17.100 1.00 93.75 253 VAL A N 1
ATOM 1946 C CA . VAL A 1 253 ? 6.972 -12.450 -15.907 1.00 93.75 253 VAL A CA 1
ATOM 1947 C C . VAL A 1 253 ? 7.090 -13.246 -14.607 1.00 93.75 253 VAL A C 1
ATOM 1949 O O . VAL A 1 253 ? 6.871 -12.714 -13.527 1.00 93.75 253 VAL A O 1
ATOM 1952 N N . GLY A 1 254 ? 7.431 -14.537 -14.678 1.00 90.75 254 GLY A N 1
ATOM 1953 C CA . GLY A 1 254 ? 7.739 -15.364 -13.502 1.00 90.75 254 GLY A CA 1
ATOM 1954 C C . GLY A 1 254 ? 6.593 -15.475 -12.489 1.00 90.75 254 GLY A C 1
ATOM 1955 O O . GLY A 1 254 ? 6.830 -15.571 -11.288 1.00 90.75 254 GLY A O 1
ATOM 1956 N N . GLY A 1 255 ? 5.351 -15.444 -12.973 1.00 91.69 255 GLY A N 1
ATOM 1957 C CA . GLY A 1 255 ? 4.129 -15.468 -12.173 1.00 91.69 255 GLY A CA 1
ATOM 1958 C C . GLY A 1 255 ? 3.671 -14.107 -11.646 1.00 91.69 255 GLY A C 1
ATOM 1959 O O . GLY A 1 255 ? 2.554 -14.041 -11.150 1.00 91.69 255 GLY A O 1
ATOM 1960 N N . LEU A 1 256 ? 4.477 -13.049 -11.787 1.00 93.94 256 LEU A N 1
ATOM 1961 C CA . LEU A 1 256 ? 4.169 -11.684 -11.352 1.00 93.94 256 LEU A CA 1
ATOM 1962 C C . LEU A 1 256 ? 3.432 -10.899 -12.448 1.00 93.94 256 LEU A C 1
ATOM 1964 O O . LEU A 1 256 ? 3.980 -9.984 -13.062 1.00 93.94 256 LEU A O 1
ATOM 1968 N N . THR A 1 257 ? 2.200 -11.311 -12.738 1.00 96.00 257 THR A N 1
ATOM 1969 C CA . THR A 1 257 ? 1.380 -10.712 -13.801 1.00 96.00 257 THR A CA 1
ATOM 1970 C C . THR A 1 257 ? 0.939 -9.286 -13.475 1.00 96.00 257 THR A C 1
ATOM 1972 O O . THR A 1 257 ? 0.944 -8.862 -12.318 1.00 96.00 257 THR A O 1
ATOM 1975 N N . PHE A 1 258 ? 0.560 -8.525 -14.506 1.00 95.56 258 PHE A N 1
ATOM 1976 C CA . PHE A 1 258 ? 0.206 -7.109 -14.375 1.00 95.56 258 PHE A CA 1
ATOM 1977 C C . PHE A 1 258 ? -0.917 -6.843 -13.360 1.00 95.56 258 PHE A C 1
ATOM 1979 O O . PHE A 1 258 ? -0.808 -5.901 -12.581 1.00 95.56 258 PHE A O 1
ATOM 1986 N N . ASP A 1 259 ? -1.941 -7.697 -13.294 1.00 93.69 259 ASP A N 1
ATOM 1987 C CA . ASP A 1 259 ? -3.012 -7.647 -12.282 1.00 93.69 259 ASP A CA 1
ATOM 1988 C C . ASP A 1 259 ? -2.513 -7.808 -10.843 1.00 93.69 259 ASP A C 1
ATOM 1990 O O . ASP A 1 259 ? -3.108 -7.270 -9.911 1.00 93.69 259 ASP A O 1
ATOM 1994 N N . GLN A 1 260 ? -1.394 -8.501 -10.648 1.00 91.88 260 GLN A N 1
ATOM 1995 C CA . GLN A 1 260 ? -0.833 -8.754 -9.324 1.00 91.88 260 GLN A CA 1
ATOM 1996 C C . GLN A 1 260 ? 0.159 -7.680 -8.889 1.00 91.88 260 GLN A C 1
ATOM 1998 O O . GLN A 1 260 ? 0.234 -7.359 -7.701 1.00 91.88 260 GLN A O 1
ATOM 2003 N N . GLU A 1 261 ? 0.942 -7.145 -9.825 1.00 93.00 261 GLU A N 1
ATOM 2004 C CA . GLU A 1 261 ? 2.026 -6.214 -9.512 1.00 93.00 261 GLU A CA 1
ATOM 2005 C C . GLU A 1 261 ? 1.656 -4.751 -9.707 1.00 93.00 261 GLU A C 1
ATOM 2007 O O . GLU A 1 261 ? 2.145 -3.913 -8.949 1.00 93.00 261 GLU A O 1
ATOM 2012 N N . SER A 1 262 ? 0.780 -4.422 -10.660 1.00 93.50 262 SER A N 1
ATOM 2013 C CA . SER A 1 262 ? 0.415 -3.030 -10.940 1.00 93.50 262 SER A CA 1
ATOM 2014 C C . SER A 1 262 ? -0.165 -2.314 -9.712 1.00 93.50 262 SER A C 1
ATOM 2016 O O . SER A 1 262 ? 0.368 -1.260 -9.364 1.00 93.50 262 SER A O 1
ATOM 2018 N N . PRO A 1 263 ? -1.123 -2.878 -8.942 1.00 92.88 263 PRO A N 1
ATOM 2019 C CA . PRO A 1 263 ? -1.613 -2.216 -7.728 1.00 92.88 263 PRO A CA 1
ATOM 2020 C C . PRO A 1 263 ? -0.515 -1.952 -6.684 1.00 92.88 263 PRO A C 1
ATOM 2022 O O . PRO A 1 263 ? -0.474 -0.883 -6.075 1.00 92.88 263 PRO A O 1
ATOM 2025 N N . LYS A 1 264 ? 0.425 -2.891 -6.509 1.00 89.31 264 LYS A N 1
ATOM 2026 C CA . LYS A 1 264 ? 1.563 -2.745 -5.581 1.00 89.31 264 LYS A CA 1
ATOM 2027 C C . LYS A 1 264 ? 2.565 -1.704 -6.066 1.00 89.31 264 LYS A C 1
ATOM 2029 O O . LYS A 1 264 ? 3.173 -1.006 -5.257 1.00 89.31 264 LYS A O 1
ATOM 2034 N N . PHE A 1 265 ? 2.775 -1.631 -7.376 1.00 88.62 265 PHE A N 1
ATOM 2035 C CA . PHE A 1 265 ? 3.633 -0.636 -7.997 1.00 88.62 265 PHE A CA 1
ATOM 2036 C C . PHE A 1 265 ? 3.024 0.759 -7.849 1.00 88.62 265 PHE A C 1
ATOM 2038 O O . PHE A 1 265 ? 3.686 1.651 -7.327 1.00 88.62 265 PHE A O 1
ATOM 2045 N N . VAL A 1 266 ? 1.740 0.912 -8.185 1.00 88.94 266 VAL A N 1
ATOM 2046 C CA . VAL A 1 266 ? 0.963 2.145 -7.995 1.00 88.94 266 VAL A CA 1
ATOM 2047 C C . VAL A 1 266 ? 1.011 2.605 -6.541 1.00 88.94 266 VAL A C 1
ATOM 2049 O O . VAL A 1 266 ? 1.228 3.788 -6.302 1.00 88.94 266 VAL A O 1
ATOM 2052 N N . ALA A 1 267 ? 0.899 1.696 -5.565 1.00 86.56 267 ALA A N 1
ATOM 2053 C CA . ALA A 1 267 ? 0.964 2.040 -4.142 1.00 86.56 267 ALA A CA 1
ATOM 2054 C C . ALA A 1 267 ? 2.233 2.823 -3.768 1.00 86.56 267 ALA A C 1
ATOM 2056 O O . ALA A 1 267 ? 2.157 3.753 -2.964 1.00 86.56 267 ALA A O 1
ATOM 2057 N N . LYS A 1 268 ? 3.375 2.503 -4.395 1.00 80.12 268 LYS A N 1
ATOM 2058 C CA . LYS A 1 268 ? 4.673 3.161 -4.167 1.00 80.12 268 LYS A CA 1
ATOM 2059 C C . LYS A 1 268 ? 4.804 4.519 -4.864 1.00 80.12 268 LYS A C 1
ATOM 2061 O O . LYS A 1 268 ? 5.712 5.272 -4.529 1.00 80.12 268 LYS A O 1
ATOM 2066 N N . MET A 1 269 ? 3.929 4.828 -5.819 1.00 78.25 269 MET A N 1
ATOM 2067 C CA . MET A 1 269 ? 4.038 6.010 -6.669 1.00 78.25 269 MET A CA 1
ATOM 2068 C C . MET A 1 269 ? 2.985 7.055 -6.302 1.00 78.25 269 MET A C 1
ATOM 2070 O O . MET A 1 269 ? 1.820 6.982 -6.708 1.00 78.25 269 MET A O 1
ATOM 2074 N N . ASN A 1 270 ? 3.406 8.044 -5.519 1.00 72.31 270 ASN A N 1
ATOM 2075 C CA . ASN A 1 270 ? 2.579 9.184 -5.131 1.00 72.31 270 ASN A CA 1
ATOM 2076 C C . ASN A 1 270 ? 2.997 10.434 -5.911 1.00 72.31 270 ASN A C 1
ATOM 2078 O O . ASN A 1 270 ? 4.138 10.546 -6.352 1.00 72.31 270 ASN A O 1
ATOM 2082 N N . ASN A 1 271 ? 2.076 11.376 -6.105 1.00 66.44 271 ASN A N 1
ATOM 2083 C CA . ASN A 1 271 ? 2.441 12.659 -6.696 1.00 66.44 271 ASN A CA 1
ATOM 2084 C C . ASN A 1 271 ? 3.248 13.497 -5.700 1.00 66.44 271 ASN A C 1
ATOM 2086 O O . ASN A 1 271 ? 2.849 13.656 -4.548 1.00 66.44 271 ASN A O 1
ATOM 2090 N N . ILE A 1 272 ? 4.333 14.096 -6.190 1.00 57.34 272 ILE A N 1
ATOM 2091 C CA . ILE A 1 272 ? 5.002 15.213 -5.517 1.00 57.34 272 ILE A CA 1
ATOM 2092 C C . ILE A 1 272 ? 4.013 16.386 -5.490 1.00 57.34 272 ILE A C 1
ATOM 2094 O O . ILE A 1 272 ? 3.398 16.667 -6.517 1.00 57.34 272 ILE A O 1
ATOM 2098 N N . GLU A 1 273 ? 3.813 17.060 -4.352 1.00 54.88 273 GLU A N 1
ATOM 2099 C CA . GLU A 1 273 ? 3.024 18.300 -4.356 1.00 54.88 273 GLU A CA 1
ATOM 2100 C C . GLU A 1 273 ? 3.681 19.319 -5.302 1.00 54.88 273 GLU A C 1
ATOM 2102 O O . GLU A 1 273 ? 4.910 19.419 -5.316 1.00 54.88 273 GLU A O 1
ATOM 2107 N N . PRO A 1 274 ? 2.910 20.067 -6.110 1.00 49.59 274 PRO A N 1
ATOM 2108 C CA . PRO A 1 274 ? 3.486 20.993 -7.072 1.00 49.59 274 PRO A CA 1
ATOM 2109 C C . PRO A 1 274 ? 4.434 21.972 -6.374 1.00 49.59 274 PRO A C 1
ATOM 2111 O O . PRO A 1 274 ? 4.079 22.645 -5.403 1.00 49.59 274 PRO A O 1
ATOM 2114 N N . SER A 1 275 ? 5.659 22.047 -6.886 1.00 46.47 275 SER A N 1
ATOM 2115 C CA . SER A 1 275 ? 6.629 23.057 -6.490 1.00 46.47 275 SER A CA 1
ATOM 2116 C C . SER A 1 275 ? 6.070 24.446 -6.798 1.00 46.47 275 SER A C 1
ATOM 2118 O O . SER A 1 275 ? 5.486 24.684 -7.853 1.00 46.47 275 SER A O 1
ATOM 2120 N N . ASN A 1 276 ? 6.277 25.402 -5.890 1.00 45.75 276 ASN A N 1
ATOM 2121 C CA . ASN A 1 276 ? 5.933 26.808 -6.135 1.00 45.75 276 ASN A CA 1
ATOM 2122 C C . ASN A 1 276 ? 6.850 27.474 -7.185 1.00 45.75 276 ASN A C 1
ATOM 2124 O O . ASN A 1 276 ? 6.742 28.684 -7.401 1.00 45.75 276 ASN A O 1
ATOM 2128 N N . ASP A 1 277 ? 7.781 26.734 -7.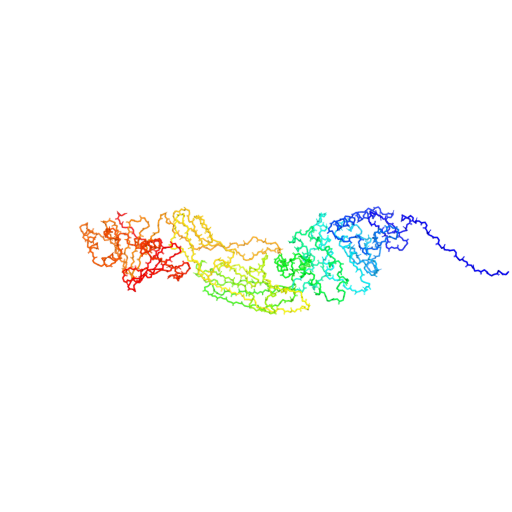795 1.00 47.22 277 ASP A N 1
ATOM 2129 C CA . ASP A 1 277 ? 8.704 27.242 -8.801 1.00 47.22 277 ASP A CA 1
ATOM 2130 C C . ASP A 1 277 ? 8.085 27.140 -10.213 1.00 47.22 277 ASP A C 1
ATOM 2132 O O . ASP A 1 277 ? 7.881 26.040 -10.721 1.00 47.22 277 ASP A O 1
ATOM 2136 N N . PRO A 1 278 ? 7.785 28.263 -10.892 1.00 39.81 278 PRO A N 1
ATOM 2137 C CA . PRO A 1 278 ? 7.176 28.264 -12.224 1.00 39.81 278 PRO A CA 1
ATOM 2138 C C . PRO A 1 278 ? 8.071 27.694 -13.345 1.00 39.81 278 PRO A C 1
ATOM 2140 O O . PRO A 1 278 ? 7.634 27.656 -14.496 1.00 39.81 278 PRO A O 1
ATOM 2143 N N . GLY A 1 279 ? 9.312 27.292 -13.040 1.00 47.06 279 GLY A N 1
ATOM 2144 C CA . GLY A 1 279 ? 10.179 26.509 -13.929 1.00 47.06 279 GLY A CA 1
ATOM 2145 C C . GLY A 1 279 ? 10.065 24.990 -13.759 1.00 47.06 279 GLY A C 1
ATOM 2146 O O . GLY A 1 279 ? 10.616 24.259 -14.580 1.00 47.06 279 GLY A O 1
ATOM 2147 N N . ASP A 1 280 ? 9.364 24.516 -12.727 1.00 52.09 280 ASP A N 1
ATOM 2148 C CA . ASP A 1 280 ? 9.141 23.096 -12.474 1.00 52.09 280 ASP A CA 1
ATOM 2149 C C . ASP A 1 280 ? 7.974 22.634 -13.357 1.00 52.09 280 ASP A C 1
ATOM 2151 O O . ASP A 1 280 ? 6.805 22.670 -12.975 1.00 52.09 280 ASP A O 1
ATOM 2155 N N . SER A 1 281 ? 8.265 22.274 -14.609 1.00 45.50 281 SER A N 1
ATOM 2156 C CA . SER A 1 281 ? 7.290 21.658 -15.519 1.00 45.50 281 SER A CA 1
ATOM 2157 C C . SER A 1 281 ? 7.017 20.207 -15.103 1.00 45.50 281 SER A C 1
ATOM 2159 O O . SER A 1 281 ? 7.178 19.291 -15.911 1.00 45.50 281 SER A O 1
ATOM 2161 N N . ALA A 1 282 ? 6.722 19.987 -13.822 1.00 51.19 282 ALA A N 1
ATOM 2162 C CA . ALA A 1 282 ? 6.685 18.675 -13.208 1.00 51.19 282 ALA A CA 1
ATOM 2163 C C . ALA A 1 282 ? 5.548 17.865 -13.830 1.00 51.19 282 ALA A C 1
ATOM 2165 O O . ALA A 1 282 ? 4.373 18.080 -13.538 1.00 51.19 282 ALA A O 1
ATOM 2166 N N . TYR A 1 283 ? 5.889 16.929 -14.713 1.00 52.78 283 TYR A N 1
ATOM 2167 C CA . TYR A 1 283 ? 4.981 15.822 -14.942 1.00 52.78 283 TYR A CA 1
ATOM 2168 C C . TYR A 1 283 ? 4.911 15.041 -13.628 1.00 52.78 283 TYR A C 1
ATOM 2170 O O . TYR A 1 283 ? 5.918 14.754 -12.969 1.00 52.78 283 TYR A O 1
ATOM 2178 N N . HIS A 1 284 ? 3.677 14.802 -13.226 1.00 68.75 284 HIS A N 1
ATOM 2179 C CA . HIS A 1 284 ? 3.289 14.039 -12.063 1.00 68.75 284 HIS A CA 1
ATOM 2180 C C . HIS A 1 284 ? 2.690 12.719 -12.568 1.00 68.75 284 HIS A C 1
ATOM 2182 O O . HIS A 1 284 ? 2.185 12.658 -13.688 1.00 68.75 284 HIS A O 1
ATOM 2188 N N . TYR A 1 285 ? 2.694 11.671 -11.745 1.00 79.19 285 TYR A N 1
ATOM 2189 C CA . TYR A 1 285 ? 2.110 10.375 -12.103 1.00 79.19 285 TYR A CA 1
ATOM 2190 C C . TYR A 1 285 ? 0.603 10.428 -12.409 1.00 79.19 285 TYR A C 1
ATOM 2192 O O . TYR A 1 285 ? 0.061 9.480 -12.971 1.00 79.19 285 TYR A O 1
ATOM 2200 N N . TYR A 1 286 ? -0.077 11.509 -12.029 1.00 80.12 286 TYR A N 1
ATOM 2201 C CA . TYR A 1 286 ? -1.480 11.770 -12.344 1.00 80.12 286 TYR A CA 1
ATOM 2202 C C . TYR A 1 286 ? -1.619 13.201 -12.860 1.00 80.12 286 TYR A C 1
ATOM 2204 O O . TYR A 1 286 ? -0.999 14.103 -12.288 1.00 80.12 286 TYR A O 1
ATOM 2212 N N . THR A 1 287 ? -2.439 13.407 -13.894 1.00 75.25 287 THR A N 1
ATOM 2213 C CA . THR A 1 287 ? -2.668 14.725 -14.508 1.00 75.25 287 THR A CA 1
ATOM 2214 C C . THR A 1 287 ? -3.410 15.660 -13.553 1.00 75.25 287 THR A C 1
ATOM 2216 O O . THR A 1 287 ? -2.951 16.772 -13.320 1.00 75.25 287 THR A O 1
ATOM 2219 N N . ASP A 1 288 ? -4.521 15.188 -12.980 1.00 75.31 288 ASP A N 1
ATOM 2220 C CA . ASP A 1 288 ? -5.355 15.909 -12.015 1.00 75.31 288 ASP A CA 1
ATOM 2221 C C . ASP A 1 288 ? -5.767 14.959 -10.877 1.00 75.31 288 ASP A C 1
ATOM 2223 O O . ASP A 1 288 ? -6.005 13.770 -11.099 1.00 75.31 288 ASP A O 1
ATOM 2227 N N . ILE A 1 289 ? -5.862 15.482 -9.650 1.00 81.94 289 ILE A N 1
ATOM 2228 C CA . ILE A 1 289 ? -6.381 14.751 -8.484 1.00 81.94 289 ILE A CA 1
ATOM 2229 C C . ILE A 1 289 ? -7.623 15.485 -7.984 1.00 81.94 289 ILE A C 1
ATOM 2231 O O . ILE A 1 289 ? -7.544 16.664 -7.631 1.00 81.94 289 ILE A O 1
ATOM 2235 N N . GLU A 1 290 ? -8.761 14.793 -7.947 1.00 83.12 290 GLU A N 1
ATOM 2236 C CA . GLU A 1 290 ? -10.006 15.364 -7.435 1.00 83.12 290 GLU A CA 1
ATOM 2237 C C . GLU A 1 290 ? -10.007 15.383 -5.899 1.00 83.12 290 GLU A C 1
ATOM 2239 O O . GLU A 1 290 ? -9.709 14.382 -5.242 1.00 83.12 290 GLU A O 1
ATOM 2244 N N . ASP A 1 291 ? -10.331 16.548 -5.332 1.00 87.81 291 ASP A N 1
ATOM 2245 C CA . ASP A 1 291 ? -10.507 16.731 -3.894 1.00 87.81 291 ASP A CA 1
ATOM 2246 C C . ASP A 1 291 ? -11.957 16.450 -3.507 1.00 87.81 291 ASP A C 1
ATOM 2248 O O . ASP A 1 291 ? -12.866 17.180 -3.910 1.00 87.81 291 ASP A O 1
ATOM 2252 N N . HIS A 1 292 ? -12.154 15.472 -2.632 1.00 92.44 292 HIS A N 1
ATOM 2253 C CA . HIS A 1 292 ? -13.439 15.186 -2.011 1.00 92.44 292 HIS A CA 1
ATOM 2254 C C . HIS A 1 292 ? -13.352 15.460 -0.513 1.00 92.44 292 HIS A C 1
ATOM 2256 O O . HIS A 1 292 ? -12.371 15.095 0.129 1.00 92.44 292 HIS A O 1
ATOM 2262 N N . THR A 1 293 ? -14.367 16.105 0.057 1.00 94.12 293 THR A N 1
ATOM 2263 C CA . THR A 1 293 ? -14.455 16.310 1.507 1.00 94.12 293 THR A CA 1
ATOM 2264 C C . THR A 1 293 ? -15.412 15.286 2.088 1.00 94.12 293 THR A C 1
ATOM 2266 O O . THR A 1 293 ? -16.575 15.285 1.712 1.00 94.12 293 THR A O 1
ATOM 2269 N N . VAL A 1 294 ? -14.928 14.469 3.020 1.00 93.81 294 VAL A N 1
ATOM 2270 C CA . VAL A 1 294 ? -15.733 13.574 3.851 1.00 93.81 294 VAL A CA 1
ATOM 2271 C C . VAL A 1 294 ? -16.160 14.336 5.101 1.00 93.81 294 VAL A C 1
ATOM 2273 O O . VAL A 1 294 ? -15.332 14.620 5.972 1.00 93.81 294 VAL A O 1
ATOM 2276 N N . SER A 1 295 ? -17.442 14.682 5.200 1.00 93.62 295 SER A N 1
ATOM 2277 C CA . SER A 1 295 ? -17.966 15.474 6.322 1.00 93.62 295 SER A CA 1
ATOM 2278 C C . SER A 1 295 ? -18.667 14.595 7.356 1.00 93.62 295 SER A C 1
ATOM 2280 O O . SER A 1 295 ? -19.828 14.243 7.188 1.00 93.62 295 SER A O 1
ATOM 2282 N N . ILE A 1 296 ? -18.015 14.318 8.488 1.00 92.12 296 ILE A N 1
ATOM 2283 C CA . ILE A 1 296 ? -18.578 13.547 9.607 1.00 92.12 296 ILE A CA 1
ATOM 2284 C C . ILE A 1 296 ? -19.190 14.521 10.633 1.00 92.12 296 ILE A C 1
ATOM 2286 O O . ILE A 1 296 ? -18.470 15.115 11.441 1.00 92.12 296 ILE A O 1
ATOM 2290 N N . PRO A 1 297 ? -20.525 14.705 10.660 1.00 85.44 297 PRO A N 1
ATOM 2291 C CA . PRO A 1 297 ? -21.160 15.777 11.431 1.00 85.44 297 PRO A CA 1
ATOM 2292 C C . PRO A 1 297 ? -21.258 15.490 12.936 1.00 85.44 297 PRO A C 1
ATOM 2294 O O . PRO A 1 297 ? -21.571 16.392 13.714 1.00 85.44 297 PRO A O 1
ATOM 2297 N N . ALA A 1 298 ? -21.082 14.232 13.341 1.00 83.12 298 ALA A N 1
ATOM 2298 C CA . ALA A 1 298 ? -21.130 13.807 14.731 1.00 83.12 298 ALA A CA 1
ATOM 2299 C C . ALA A 1 298 ? -20.373 12.489 14.910 1.00 83.12 298 ALA A C 1
ATOM 2301 O O . ALA A 1 298 ? -20.604 11.535 14.173 1.00 83.12 298 ALA A O 1
ATOM 2302 N N . THR A 1 299 ? -19.523 12.418 15.932 1.00 84.06 299 THR A N 1
ATOM 2303 C CA . THR A 1 299 ? -18.730 11.220 16.250 1.00 84.06 299 THR A CA 1
ATOM 2304 C C . THR A 1 299 ? -19.522 10.142 16.992 1.00 84.06 299 THR A C 1
ATOM 2306 O O . THR A 1 299 ? -19.014 9.045 17.165 1.00 84.06 299 THR A O 1
ATOM 2309 N N . ASP A 1 300 ? -20.744 10.431 17.461 1.00 82.31 300 ASP A N 1
ATOM 2310 C CA . ASP A 1 300 ? -21.598 9.508 18.228 1.00 82.31 300 ASP A CA 1
ATOM 2311 C C . ASP A 1 300 ? -22.679 8.808 17.378 1.00 82.31 300 ASP A C 1
ATOM 2313 O O . ASP A 1 300 ? -23.517 8.072 17.911 1.00 82.31 300 ASP A O 1
ATOM 2317 N N . ALA A 1 301 ? -22.652 8.994 16.056 1.00 85.12 301 ALA A N 1
ATOM 2318 C CA . ALA A 1 301 ? -23.574 8.381 15.108 1.00 85.12 301 ALA A CA 1
ATOM 2319 C C . ALA A 1 301 ? -22.836 7.884 13.862 1.00 85.12 301 ALA A C 1
ATOM 2321 O O . ALA A 1 301 ? -21.816 8.438 13.467 1.00 85.12 301 ALA A O 1
ATOM 2322 N N . SER A 1 302 ? -23.367 6.836 13.230 1.00 90.75 302 SER A N 1
ATOM 2323 C CA . SER A 1 302 ? -22.843 6.387 11.942 1.00 90.75 302 SER A CA 1
ATOM 2324 C C . SER A 1 302 ? -23.107 7.427 10.854 1.00 90.75 302 SER A C 1
ATOM 2326 O O . SER A 1 302 ? -24.183 8.031 10.813 1.00 90.75 302 SER A O 1
ATOM 2328 N N . HIS A 1 303 ? -22.139 7.590 9.963 1.00 93.69 303 HIS A N 1
ATOM 2329 C CA . HIS A 1 303 ? -22.198 8.475 8.809 1.00 93.69 303 HIS A CA 1
ATOM 2330 C C . HIS A 1 303 ? -21.722 7.731 7.559 1.00 93.69 303 HIS A C 1
ATOM 2332 O O . HIS A 1 303 ? -20.889 6.832 7.654 1.00 93.69 303 HIS A O 1
ATOM 2338 N N . GLU A 1 304 ? -22.269 8.097 6.407 1.00 95.50 304 GLU A N 1
ATOM 2339 C CA . GLU A 1 304 ? -21.955 7.492 5.117 1.00 95.50 304 GLU A CA 1
ATOM 2340 C C . GLU A 1 304 ? -21.948 8.588 4.055 1.00 95.50 304 GLU A C 1
ATOM 2342 O O . GLU A 1 304 ? -22.898 9.373 3.964 1.00 95.50 304 GLU A O 1
ATOM 2347 N N . GLU A 1 305 ? -20.892 8.605 3.251 1.00 95.94 305 GLU A N 1
ATOM 2348 C CA . GLU A 1 305 ? -20.753 9.455 2.077 1.00 95.94 305 GLU A CA 1
ATOM 2349 C C . GLU A 1 305 ? -20.260 8.616 0.894 1.00 95.94 305 GLU A C 1
ATOM 2351 O O . GLU A 1 305 ? -19.585 7.603 1.079 1.00 95.94 305 GLU A O 1
ATOM 2356 N N . ARG A 1 306 ? -20.651 8.998 -0.323 1.00 96.69 306 ARG A N 1
ATOM 2357 C CA . ARG A 1 306 ? -20.382 8.241 -1.550 1.00 96.69 306 ARG A CA 1
ATOM 2358 C C . ARG A 1 306 ? -19.825 9.162 -2.618 1.00 96.69 306 ARG A C 1
ATOM 2360 O O . ARG A 1 306 ? -20.359 10.253 -2.825 1.00 96.69 306 ARG A O 1
ATOM 2367 N N . PHE A 1 307 ? -18.799 8.690 -3.313 1.00 95.69 307 PHE A N 1
ATOM 2368 C CA . PHE A 1 307 ? -18.136 9.414 -4.389 1.00 95.69 307 PHE A CA 1
ATOM 2369 C C . PHE A 1 307 ? -18.139 8.576 -5.665 1.00 95.69 307 PHE A C 1
ATOM 2371 O O . PHE A 1 307 ? -17.676 7.434 -5.673 1.00 95.69 307 PHE A O 1
ATOM 2378 N N . ASP A 1 308 ? -18.659 9.154 -6.744 1.00 95.94 308 ASP A N 1
ATOM 2379 C CA . ASP A 1 308 ? -18.615 8.540 -8.067 1.00 95.94 308 ASP A CA 1
ATOM 2380 C C . ASP A 1 308 ? -17.198 8.639 -8.646 1.00 95.94 308 ASP A C 1
ATOM 2382 O O . ASP A 1 308 ? -16.573 9.698 -8.613 1.00 95.94 308 ASP A O 1
ATOM 2386 N N . GLY A 1 309 ? -16.713 7.553 -9.243 1.00 93.88 309 GLY A N 1
ATOM 2387 C CA . GLY A 1 309 ? -15.421 7.505 -9.917 1.00 93.88 309 GLY A CA 1
ATOM 2388 C C . GLY A 1 309 ? -15.456 6.692 -11.207 1.00 93.88 309 GLY A C 1
ATOM 2389 O O . GLY A 1 309 ? -16.411 5.975 -11.515 1.00 93.88 309 GLY A O 1
ATOM 2390 N N . SER A 1 310 ? -14.403 6.822 -12.011 1.00 94.56 310 SER A N 1
ATOM 2391 C CA . SER A 1 310 ? -14.244 6.044 -13.240 1.00 94.56 310 SER A CA 1
ATOM 2392 C C . SER A 1 310 ? -12.771 5.857 -13.567 1.00 94.56 310 SER A C 1
ATOM 2394 O O . SER A 1 310 ? -12.063 6.836 -13.772 1.00 94.56 310 SER A O 1
ATOM 2396 N N . ALA A 1 311 ? -12.337 4.606 -13.705 1.00 94.12 311 ALA A N 1
ATOM 2397 C CA . ALA A 1 311 ? -10.989 4.257 -14.149 1.00 94.12 311 ALA A CA 1
ATOM 2398 C C . ALA A 1 311 ? -11.056 3.520 -15.494 1.00 94.12 311 ALA A C 1
ATOM 2400 O O . ALA A 1 311 ? -11.836 2.578 -15.657 1.00 94.12 311 ALA A O 1
ATOM 2401 N N . LEU A 1 312 ? -10.253 3.934 -16.476 1.00 94.56 312 LEU A N 1
ATOM 2402 C CA . LEU A 1 312 ? -10.089 3.175 -17.722 1.00 94.56 312 LEU A CA 1
ATOM 2403 C C . LEU A 1 312 ? -9.348 1.858 -17.453 1.00 94.56 312 LEU A C 1
ATOM 2405 O O . LEU A 1 312 ? -8.614 1.747 -16.475 1.00 94.56 312 LEU A O 1
ATOM 2409 N N . THR A 1 313 ? -9.534 0.854 -18.309 1.00 93.69 313 THR A N 1
ATOM 2410 C CA . THR A 1 313 ? -8.750 -0.389 -18.247 1.00 93.69 313 THR A CA 1
ATOM 2411 C C . THR A 1 313 ? -7.249 -0.073 -18.255 1.00 93.69 313 THR A C 1
ATOM 2413 O O . THR A 1 313 ? -6.781 0.682 -19.108 1.00 93.69 313 THR A O 1
ATOM 2416 N N . TYR A 1 314 ? -6.509 -0.667 -17.317 1.00 93.94 314 TYR A N 1
ATOM 2417 C CA . TYR A 1 314 ? -5.084 -0.428 -17.042 1.00 93.94 314 TYR A CA 1
ATOM 2418 C C . TYR A 1 314 ? -4.743 0.978 -16.548 1.00 93.94 314 TYR A C 1
ATOM 2420 O O . TYR A 1 314 ? -3.594 1.393 -16.679 1.00 93.94 314 TYR A O 1
ATOM 2428 N N . ALA A 1 315 ? -5.718 1.694 -15.996 1.00 93.81 315 ALA A N 1
ATOM 2429 C CA . ALA A 1 315 ? -5.543 3.022 -15.430 1.00 93.81 315 ALA A CA 1
ATOM 2430 C C . ALA A 1 315 ? -5.984 3.063 -13.962 1.00 93.81 315 ALA A C 1
ATOM 2432 O O . ALA A 1 315 ? -6.544 2.112 -13.405 1.00 93.81 315 ALA A O 1
ATOM 2433 N N . VAL A 1 316 ? -5.748 4.211 -13.344 1.00 93.88 316 VAL A N 1
ATOM 2434 C CA . VAL A 1 316 ? -6.043 4.523 -11.953 1.00 93.88 316 VAL A CA 1
ATOM 2435 C C . VAL A 1 316 ? -6.963 5.733 -11.905 1.00 93.88 316 VAL A C 1
ATOM 2437 O O . VAL A 1 316 ? -6.742 6.717 -12.601 1.00 93.88 316 VAL A O 1
ATOM 2440 N N . ALA A 1 317 ? -7.980 5.683 -11.054 1.00 93.69 317 ALA A N 1
ATOM 2441 C CA . ALA A 1 317 ? -8.756 6.851 -10.663 1.00 93.69 317 ALA A CA 1
ATOM 2442 C C . ALA A 1 317 ? -8.216 7.389 -9.324 1.00 93.69 317 ALA A C 1
ATOM 2444 O O . ALA A 1 317 ? -8.456 6.758 -8.287 1.00 93.69 317 ALA A O 1
ATOM 2445 N N . PRO A 1 318 ? -7.449 8.495 -9.332 1.00 90.94 318 PRO A N 1
ATOM 2446 C CA . PRO A 1 318 ? -6.916 9.116 -8.124 1.00 90.94 318 PRO A CA 1
ATOM 2447 C C . PRO A 1 318 ? -7.950 10.029 -7.442 1.00 90.94 318 PRO A C 1
ATOM 2449 O O . PRO A 1 318 ? -8.612 10.828 -8.098 1.00 90.94 318 PRO A O 1
ATOM 2452 N N . MET A 1 319 ? -8.045 9.961 -6.116 1.00 90.69 319 MET A N 1
ATOM 2453 C CA . MET A 1 319 ? -8.929 10.781 -5.280 1.00 90.69 319 MET A CA 1
ATOM 2454 C C . MET A 1 319 ? -8.186 11.215 -4.015 1.00 90.69 319 MET A C 1
ATOM 2456 O O . MET A 1 319 ? -7.528 10.402 -3.365 1.00 90.69 319 MET A O 1
ATOM 2460 N N . ARG A 1 320 ? -8.304 12.483 -3.613 1.00 88.62 320 ARG A N 1
ATOM 2461 C CA . ARG A 1 320 ? -7.823 12.949 -2.305 1.00 88.62 320 ARG A CA 1
ATOM 2462 C C . ARG A 1 320 ? -9.008 13.187 -1.382 1.00 88.62 320 ARG A C 1
ATOM 2464 O O . ARG A 1 320 ? -9.847 14.044 -1.652 1.00 88.62 320 ARG A O 1
ATOM 2471 N N . LEU A 1 321 ? -9.060 12.434 -0.286 1.00 92.00 321 LEU A N 1
ATOM 2472 C CA . LEU A 1 321 ? -10.171 12.477 0.660 1.00 92.00 321 LEU A CA 1
ATOM 2473 C C . LEU A 1 321 ? -9.822 13.367 1.854 1.00 92.00 321 LEU A C 1
ATOM 2475 O O . LEU A 1 321 ? -9.202 12.918 2.816 1.00 92.00 321 LEU A O 1
ATOM 2479 N N . LYS A 1 322 ? -10.229 14.633 1.806 1.00 91.75 322 LYS A N 1
ATOM 2480 C CA . LYS A 1 322 ? -10.149 15.559 2.943 1.00 91.75 322 LYS A CA 1
ATOM 2481 C C . LYS A 1 322 ? -11.157 15.168 4.007 1.00 91.75 322 LYS A C 1
ATOM 2483 O O . LYS A 1 322 ? -12.239 14.687 3.682 1.00 91.75 322 LYS A O 1
ATOM 2488 N N . LEU A 1 323 ? -10.822 15.406 5.265 1.00 92.38 323 LEU A N 1
ATOM 2489 C CA . LEU A 1 323 ? -11.656 15.012 6.387 1.00 92.38 323 LEU A CA 1
ATOM 2490 C C . LEU A 1 323 ? -12.123 16.249 7.156 1.00 92.38 323 LEU A C 1
ATOM 2492 O O . LEU A 1 323 ? -11.328 17.102 7.536 1.00 92.38 323 LEU A O 1
ATOM 2496 N N . ASP A 1 324 ? -13.429 16.334 7.396 1.00 93.62 324 ASP A N 1
ATOM 2497 C CA . ASP A 1 324 ? -14.042 17.350 8.251 1.00 93.62 324 ASP A CA 1
ATOM 2498 C C . ASP A 1 324 ? -14.888 16.651 9.319 1.00 93.62 324 ASP A C 1
ATOM 2500 O O . ASP A 1 324 ? -15.981 16.156 9.039 1.00 93.62 324 ASP A O 1
ATOM 2504 N N . VAL A 1 325 ? -14.369 16.570 10.548 1.00 90.56 325 VAL A N 1
ATOM 2505 C CA . VAL A 1 325 ? -15.068 15.938 11.675 1.00 90.56 325 VAL A CA 1
ATOM 2506 C C . VAL A 1 325 ? -15.550 16.997 12.652 1.00 90.56 325 VAL A C 1
ATOM 2508 O O . VAL A 1 325 ? -14.770 17.720 13.273 1.00 90.56 325 VAL A O 1
ATOM 2511 N N . THR A 1 326 ? -16.858 17.023 12.881 1.00 86.44 326 THR A N 1
ATOM 2512 C CA . THR A 1 326 ? -17.455 17.828 13.944 1.00 86.44 326 THR A CA 1
ATOM 2513 C C . THR A 1 326 ? -17.595 16.992 15.216 1.00 86.44 326 THR A C 1
ATOM 2515 O O . THR A 1 326 ? -18.547 16.227 15.393 1.00 86.44 326 THR A O 1
ATOM 2518 N N . ALA A 1 327 ? -16.647 17.157 16.140 1.00 74.00 327 ALA A N 1
ATOM 2519 C CA . ALA A 1 327 ? -16.747 16.577 17.475 1.00 74.00 327 ALA A CA 1
ATOM 2520 C C . ALA A 1 327 ? -17.829 17.279 18.311 1.00 74.00 327 ALA A C 1
ATOM 2522 O O . ALA A 1 327 ? -18.035 18.496 18.244 1.00 74.00 327 ALA A O 1
ATOM 2523 N N . LYS A 1 328 ? -18.509 16.513 19.164 1.00 74.94 328 LYS A N 1
ATOM 2524 C CA . LYS A 1 328 ? -19.453 17.074 20.133 1.00 74.94 328 LYS A CA 1
ATOM 2525 C C . LYS A 1 328 ? -18.680 17.905 21.176 1.00 74.94 328 LYS A C 1
ATOM 2527 O O . LYS A 1 328 ? -17.760 17.360 21.779 1.00 74.94 328 LYS A O 1
ATOM 2532 N N . PRO A 1 329 ? -19.073 19.164 21.466 1.00 67.38 329 PRO A N 1
ATOM 2533 C CA . PRO A 1 329 ? -18.282 20.090 22.293 1.00 67.38 329 PRO A CA 1
ATOM 2534 C C . PRO A 1 329 ? -17.916 19.611 23.708 1.00 67.38 329 PRO A C 1
ATOM 2536 O O . PRO A 1 329 ? -16.963 20.122 24.285 1.00 67.38 329 PRO A O 1
ATOM 2539 N N . ASP A 1 330 ? -18.663 18.645 24.253 1.00 75.56 330 ASP A N 1
ATOM 2540 C CA . ASP A 1 330 ? -18.492 18.109 25.610 1.00 75.56 330 ASP A CA 1
ATOM 2541 C C . ASP A 1 330 ? -18.220 16.587 25.628 1.00 75.56 330 ASP A C 1
ATOM 2543 O O . ASP A 1 330 ? -18.399 15.944 26.664 1.00 75.56 330 ASP A O 1
ATOM 2547 N N . ALA A 1 331 ? -17.882 15.969 24.489 1.00 77.69 331 ALA A N 1
ATOM 2548 C CA . ALA A 1 331 ? -17.535 14.548 24.472 1.00 77.69 331 ALA A CA 1
ATOM 2549 C C . ALA A 1 331 ? -16.152 14.320 25.098 1.00 77.69 331 ALA A C 1
ATOM 2551 O O . ALA A 1 331 ? -15.193 15.027 24.793 1.00 77.69 331 ALA A O 1
ATOM 2552 N N . GLU A 1 332 ? -16.051 13.312 25.965 1.00 82.88 332 GLU A N 1
ATOM 2553 C CA . GLU A 1 332 ? -14.752 12.823 26.425 1.00 82.88 332 GLU A CA 1
ATOM 2554 C C . GLU A 1 332 ? -14.007 12.198 25.229 1.00 82.88 332 GLU A C 1
ATOM 2556 O O . GLU A 1 332 ? -14.652 11.515 24.431 1.00 82.88 332 GLU A O 1
ATOM 2561 N N . PRO A 1 333 ? -12.675 12.348 25.103 1.00 83.56 333 PRO A N 1
ATOM 2562 C CA . PRO A 1 333 ? -11.923 11.839 23.947 1.00 83.56 333 PRO A CA 1
ATOM 2563 C C . PRO A 1 333 ? -12.130 10.348 23.648 1.00 83.56 333 PRO A C 1
ATOM 2565 O O . PRO A 1 333 ? -12.212 9.926 22.505 1.00 83.56 333 PRO A O 1
ATOM 2568 N N . ARG A 1 334 ? -12.298 9.513 24.676 1.00 85.50 334 ARG A N 1
ATOM 2569 C CA . ARG A 1 334 ? -12.587 8.080 24.479 1.00 85.50 334 ARG A CA 1
ATOM 2570 C C . ARG A 1 334 ? -13.946 7.797 23.819 1.00 85.50 334 ARG A C 1
ATOM 2572 O O . ARG A 1 334 ? -14.156 6.690 23.337 1.00 85.50 334 ARG A O 1
ATOM 2579 N N . ASP A 1 335 ? -14.873 8.754 23.872 1.00 85.00 335 ASP A N 1
ATOM 2580 C CA . ASP A 1 335 ? -16.230 8.647 23.330 1.00 85.00 335 ASP A CA 1
ATOM 2581 C C . ASP A 1 335 ? -16.317 9.238 21.902 1.00 85.00 335 ASP A C 1
ATOM 2583 O O . ASP A 1 335 ? -17.395 9.237 21.306 1.00 85.00 335 ASP A O 1
ATOM 2587 N N . THR A 1 336 ? -15.210 9.758 21.351 1.00 89.38 336 THR A N 1
ATOM 2588 C CA . THR A 1 336 ? -15.118 10.285 19.974 1.00 89.38 336 THR A CA 1
ATOM 2589 C C . THR A 1 336 ? -14.401 9.337 19.012 1.00 89.38 336 THR A C 1
ATOM 2591 O O . THR A 1 336 ? -14.316 9.634 17.821 1.00 89.38 336 THR A O 1
ATOM 2594 N N . LEU A 1 337 ? -13.917 8.192 19.506 1.00 93.38 337 LEU A N 1
ATOM 2595 C CA . LEU A 1 337 ? -13.289 7.151 18.697 1.00 93.38 337 LEU A CA 1
ATOM 2596 C C . LEU A 1 337 ? -14.266 6.602 17.650 1.00 93.38 337 LEU A C 1
ATOM 2598 O O . LEU A 1 337 ? -15.421 6.282 17.954 1.00 93.38 337 LEU A O 1
ATOM 2602 N N . MET A 1 338 ? -13.778 6.430 16.426 1.00 95.00 338 MET A N 1
ATOM 2603 C CA . MET A 1 338 ? -14.560 5.882 15.320 1.00 95.00 338 MET A CA 1
ATOM 2604 C C . MET A 1 338 ? -13.724 4.955 14.440 1.00 95.00 338 MET A C 1
ATOM 2606 O O . MET A 1 338 ? -12.504 5.091 14.370 1.00 95.00 338 MET A O 1
ATOM 2610 N N . MET A 1 339 ? -14.402 4.045 13.742 1.00 95.88 339 MET A N 1
ATOM 2611 C CA . MET A 1 339 ? -13.836 3.352 12.582 1.00 95.88 339 MET A CA 1
ATOM 2612 C C . MET A 1 339 ? -14.323 4.040 11.318 1.00 95.88 339 MET A C 1
ATOM 2614 O O . MET A 1 339 ? -15.503 4.390 11.232 1.00 95.88 339 MET A O 1
ATOM 2618 N N . VAL A 1 340 ? -13.438 4.185 10.343 1.00 95.62 340 VAL A N 1
ATOM 2619 C CA . VAL A 1 340 ? -13.753 4.638 8.993 1.00 95.62 340 VAL A CA 1
ATOM 2620 C C . VAL A 1 340 ? -13.446 3.502 8.031 1.00 95.62 340 VAL A C 1
ATOM 2622 O O . VAL A 1 340 ? -12.303 3.074 7.908 1.00 95.62 340 VAL A O 1
ATOM 2625 N N . ASP A 1 341 ? -14.490 3.005 7.379 1.00 95.19 341 ASP A N 1
ATOM 2626 C CA . ASP A 1 341 ? -14.407 2.001 6.329 1.00 95.19 341 ASP A CA 1
ATOM 2627 C C . ASP A 1 341 ? -14.400 2.728 4.971 1.00 95.19 341 ASP A C 1
ATOM 2629 O O . ASP A 1 341 ? -15.298 3.528 4.700 1.00 95.19 341 ASP A O 1
ATOM 2633 N N . LEU A 1 342 ? -13.406 2.455 4.128 1.00 95.38 342 LEU A N 1
ATOM 2634 C CA . LEU A 1 342 ? -13.370 2.854 2.722 1.00 95.38 342 LEU A CA 1
ATOM 2635 C C . LEU A 1 342 ? -13.674 1.615 1.885 1.00 95.38 342 LEU A C 1
ATOM 2637 O O . LEU A 1 342 ? -12.921 0.645 1.958 1.00 95.38 342 LEU A O 1
ATOM 2641 N N . GLU A 1 343 ? -14.750 1.623 1.102 1.00 95.94 343 GLU A N 1
ATOM 2642 C CA . GLU A 1 343 ? -15.149 0.475 0.283 1.00 95.94 343 GLU A CA 1
ATOM 2643 C C . GLU A 1 343 ? -15.557 0.900 -1.129 1.00 95.94 343 GLU A C 1
ATOM 2645 O O . GLU A 1 343 ? -16.377 1.794 -1.315 1.00 95.94 343 GLU A O 1
ATOM 2650 N N . VAL A 1 344 ? -15.047 0.205 -2.145 1.00 95.88 344 VAL A N 1
ATOM 2651 C CA . VAL A 1 344 ? -15.592 0.299 -3.507 1.00 95.88 344 VAL A CA 1
ATOM 2652 C C . VAL A 1 344 ? -16.836 -0.589 -3.590 1.00 95.88 344 VAL A C 1
ATOM 2654 O O . VAL A 1 344 ? -16.708 -1.817 -3.623 1.00 95.88 344 VAL A O 1
ATOM 2657 N N . THR A 1 345 ? -18.033 0.004 -3.582 1.00 92.75 345 THR A N 1
ATOM 2658 C CA . THR A 1 345 ? -19.324 -0.699 -3.420 1.00 92.75 345 THR A CA 1
ATOM 2659 C C . THR A 1 345 ? -19.991 -1.075 -4.742 1.00 92.75 345 THR A C 1
ATOM 2661 O O . THR A 1 345 ? -20.621 -2.137 -4.823 1.00 92.75 345 THR A O 1
ATOM 2664 N N . ASP A 1 346 ? -19.814 -0.258 -5.779 1.00 90.75 346 ASP A N 1
ATOM 2665 C CA . ASP A 1 346 ? -20.281 -0.507 -7.146 1.00 90.75 346 ASP A CA 1
ATOM 2666 C C . ASP A 1 346 ? -19.103 -0.588 -8.129 1.00 90.75 346 ASP A C 1
ATOM 2668 O O . ASP A 1 346 ? -17.992 -0.149 -7.834 1.00 90.75 346 ASP A O 1
ATOM 2672 N N . GLY A 1 347 ? -19.333 -1.189 -9.291 1.00 84.69 347 GLY A N 1
ATOM 2673 C CA . GLY A 1 347 ? -18.306 -1.459 -10.291 1.00 84.69 347 GLY A CA 1
ATOM 2674 C C . GLY A 1 347 ? -18.646 -2.676 -11.135 1.00 84.69 347 GLY A C 1
ATOM 2675 O O . GLY A 1 347 ? -19.147 -3.686 -10.635 1.00 84.69 347 GLY A O 1
ATOM 2676 N N . SER A 1 348 ? -18.367 -2.610 -12.434 1.00 82.62 348 SER A N 1
ATOM 2677 C CA . SER A 1 348 ? -18.612 -3.736 -13.333 1.00 82.62 348 SER A CA 1
ATOM 2678 C C . SER A 1 348 ? -17.562 -3.797 -14.446 1.00 82.62 348 SER A C 1
ATOM 2680 O O . SER A 1 348 ? -17.669 -3.017 -15.395 1.00 82.62 348 SER A O 1
ATOM 2682 N N . PRO A 1 349 ? -16.639 -4.780 -14.411 1.00 87.94 349 PRO A N 1
ATOM 2683 C CA . PRO A 1 349 ? -16.512 -5.852 -13.412 1.00 87.94 349 PRO A CA 1
ATOM 2684 C C . PRO A 1 349 ? -15.893 -5.368 -12.092 1.00 87.94 349 PRO A C 1
ATOM 2686 O O . PRO A 1 349 ? -14.908 -4.639 -12.098 1.00 87.94 349 PRO A O 1
ATOM 2689 N N . ARG A 1 350 ? -16.443 -5.791 -10.947 1.00 87.94 350 ARG A N 1
ATOM 2690 C CA . ARG A 1 350 ? -15.909 -5.419 -9.623 1.00 87.94 350 ARG A CA 1
ATOM 2691 C C . ARG A 1 350 ? -14.577 -6.114 -9.305 1.00 87.94 350 ARG A C 1
ATOM 2693 O O . ARG A 1 350 ? -13.731 -5.518 -8.653 1.00 87.94 350 ARG A O 1
ATOM 2700 N N . ASP A 1 351 ? -14.381 -7.329 -9.817 1.00 89.69 351 ASP A N 1
ATOM 2701 C CA . ASP A 1 351 ? -13.156 -8.121 -9.614 1.00 89.69 351 ASP A CA 1
ATOM 2702 C C . ASP A 1 351 ? -11.921 -7.533 -10.323 1.00 89.69 351 ASP A C 1
ATOM 2704 O O . ASP A 1 351 ? -10.800 -7.922 -10.011 1.00 89.69 351 ASP A O 1
ATOM 2708 N N . ASP A 1 352 ? -12.124 -6.592 -11.251 1.00 92.38 352 ASP A N 1
ATOM 2709 C CA . ASP A 1 352 ? -11.045 -5.891 -11.956 1.00 92.38 352 ASP A CA 1
ATOM 2710 C C . ASP A 1 352 ? -10.572 -4.643 -11.186 1.00 92.38 352 ASP A C 1
ATOM 2712 O O . ASP A 1 352 ? -9.607 -3.992 -11.580 1.00 92.38 352 ASP A O 1
ATOM 2716 N N . LEU A 1 353 ? -11.260 -4.264 -10.105 1.00 94.81 353 LEU A N 1
ATOM 2717 C CA . LEU A 1 353 ? -10.920 -3.086 -9.317 1.00 94.81 353 LEU A CA 1
ATOM 2718 C C . LEU A 1 353 ? -10.028 -3.461 -8.133 1.00 94.81 353 LEU A C 1
ATOM 2720 O O . LEU A 1 353 ? -10.153 -4.527 -7.531 1.00 94.81 353 LEU A O 1
ATOM 2724 N N . THR A 1 354 ? -9.119 -2.565 -7.768 1.00 95.62 354 THR A N 1
ATOM 2725 C CA . THR A 1 354 ? -8.343 -2.662 -6.531 1.00 95.62 354 THR A CA 1
ATOM 2726 C C . THR A 1 354 ? -8.199 -1.289 -5.888 1.00 95.62 354 THR A C 1
ATOM 2728 O O . THR A 1 354 ? -7.821 -0.321 -6.543 1.00 95.62 354 THR A O 1
ATOM 2731 N N . LEU A 1 355 ? -8.491 -1.213 -4.596 1.00 94.88 355 LEU A N 1
ATOM 2732 C CA . LEU A 1 355 ? -8.288 -0.062 -3.740 1.00 94.88 355 LEU A CA 1
ATOM 2733 C C . LEU A 1 355 ? -6.829 -0.022 -3.280 1.00 94.88 355 LEU A C 1
ATOM 2735 O O . LEU A 1 355 ? -6.289 -0.978 -2.718 1.00 94.88 355 LEU A O 1
ATOM 2739 N N . VAL A 1 356 ? -6.193 1.114 -3.517 1.00 92.31 356 VAL A N 1
ATOM 2740 C CA . VAL A 1 356 ? -4.831 1.412 -3.094 1.00 92.31 356 VAL A CA 1
ATOM 2741 C C . VAL A 1 356 ? -4.864 2.700 -2.290 1.00 92.31 356 VAL A C 1
ATOM 2743 O O . VAL A 1 356 ? -5.363 3.725 -2.755 1.00 92.31 356 VAL A O 1
ATOM 2746 N N . ILE A 1 357 ? -4.308 2.652 -1.088 1.00 87.94 357 ILE A N 1
ATOM 2747 C CA . ILE A 1 357 ? -4.168 3.808 -0.202 1.00 87.94 357 ILE A CA 1
ATOM 2748 C C . ILE A 1 357 ? -2.692 4.205 -0.213 1.00 87.94 357 ILE A C 1
ATOM 2750 O O . ILE A 1 357 ? -1.844 3.494 -0.755 1.00 87.94 357 ILE A O 1
ATOM 2754 N N . GLU A 1 358 ? -2.361 5.411 0.218 1.00 81.56 358 GLU A N 1
ATOM 2755 C CA . GLU A 1 358 ? -0.979 5.896 0.261 1.00 81.56 358 GLU A CA 1
ATOM 2756 C C . GLU A 1 358 ? 0.020 4.830 0.726 1.00 81.56 358 GLU A C 1
ATOM 2758 O O . GLU A 1 358 ? -0.122 4.249 1.796 1.00 81.56 358 GLU A O 1
ATOM 2763 N N . HIS A 1 359 ? 1.029 4.555 -0.109 1.00 78.50 359 HIS A N 1
ATOM 2764 C CA . HIS A 1 359 ? 2.132 3.627 0.173 1.00 78.50 359 HIS A CA 1
ATOM 2765 C C . HIS A 1 359 ? 1.756 2.157 0.456 1.00 78.50 359 HIS A C 1
ATOM 2767 O O . HIS A 1 359 ? 2.661 1.335 0.627 1.00 78.50 359 HIS A O 1
ATOM 2773 N N . LYS A 1 360 ? 0.469 1.786 0.444 1.00 81.75 360 LYS A N 1
ATOM 2774 C CA . LYS A 1 360 ? -0.016 0.441 0.787 1.00 81.75 360 LYS A CA 1
ATOM 2775 C C . LYS A 1 360 ? -1.192 0.033 -0.111 1.00 81.75 360 LYS A C 1
ATOM 2777 O O . LYS A 1 360 ? -2.131 0.788 -0.346 1.00 81.75 360 LYS A O 1
ATOM 2782 N N . GLN A 1 361 ? -1.165 -1.198 -0.609 1.00 81.25 361 GLN A N 1
ATOM 2783 C CA . GLN A 1 361 ? -2.373 -1.814 -1.160 1.00 81.25 361 GLN A CA 1
ATOM 2784 C C . GLN A 1 361 ? -3.334 -2.137 -0.008 1.00 81.25 361 GLN A C 1
ATOM 2786 O O . GLN A 1 361 ? -2.874 -2.627 1.020 1.00 81.25 361 GLN A O 1
ATOM 2791 N N . ALA A 1 362 ? -4.636 -1.900 -0.178 1.00 79.88 362 ALA A N 1
ATOM 2792 C CA . ALA A 1 362 ? -5.606 -2.224 0.865 1.00 79.88 362 ALA A CA 1
ATOM 2793 C C . ALA A 1 362 ? -5.557 -3.719 1.238 1.00 79.88 362 ALA A C 1
ATOM 2795 O O . ALA A 1 362 ? -5.346 -4.580 0.373 1.00 79.88 362 ALA A O 1
ATOM 2796 N N . ASP A 1 363 ? -5.767 -4.035 2.518 1.00 73.75 363 ASP A N 1
ATOM 2797 C CA . ASP A 1 363 ? -5.638 -5.408 3.037 1.00 73.75 363 ASP A CA 1
ATOM 2798 C C . ASP A 1 363 ? -6.665 -6.359 2.416 1.00 73.75 363 ASP A C 1
ATOM 2800 O O . ASP A 1 363 ? -6.417 -7.557 2.229 1.00 73.75 363 ASP A O 1
ATOM 2804 N N . LYS A 1 364 ? -7.825 -5.813 2.046 1.00 84.69 364 LYS A N 1
ATOM 2805 C CA . LYS A 1 364 ? -8.789 -6.458 1.159 1.00 84.69 364 LYS A CA 1
ATOM 2806 C C . LYS A 1 364 ? -8.807 -5.687 -0.158 1.00 84.69 364 LYS A C 1
ATOM 2808 O O . LYS A 1 364 ? -8.835 -4.460 -0.123 1.00 84.69 364 LYS A O 1
ATOM 2813 N N . PRO A 1 365 ? -8.909 -6.361 -1.321 1.00 85.38 365 PRO A N 1
ATOM 2814 C CA . PRO A 1 365 ? -8.766 -5.700 -2.617 1.00 85.38 365 PRO A CA 1
ATOM 2815 C C . PRO A 1 365 ? -9.651 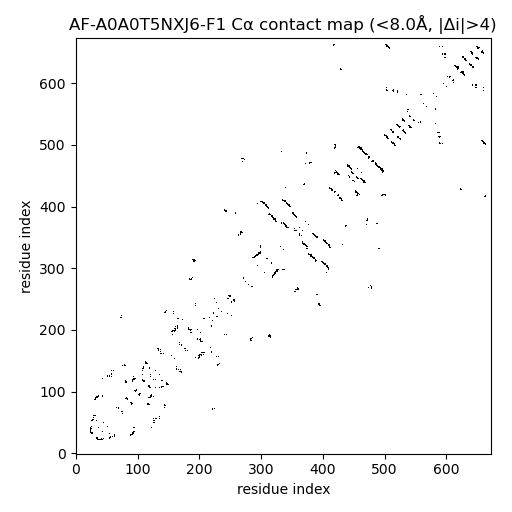-4.474 -2.824 1.00 85.38 365 PRO A C 1
ATOM 2817 O O . PRO A 1 365 ? -9.267 -3.603 -3.577 1.00 85.38 365 PRO A O 1
ATOM 2820 N N . LEU A 1 366 ? -10.816 -4.383 -2.179 1.00 92.62 366 LEU A N 1
ATOM 2821 C CA . LEU A 1 366 ? -11.775 -3.291 -2.375 1.00 92.62 366 LEU A CA 1
ATOM 2822 C C . LEU A 1 366 ? -12.127 -2.547 -1.088 1.00 92.62 366 LEU A C 1
ATOM 2824 O O . LEU A 1 366 ? -13.069 -1.758 -1.105 1.00 92.62 366 LEU A O 1
ATOM 2828 N N . GLN A 1 367 ? -11.444 -2.843 0.019 1.00 93.38 367 GLN A N 1
ATOM 2829 C CA . GLN A 1 367 ? -11.817 -2.325 1.327 1.00 93.38 367 GLN A CA 1
ATOM 2830 C C . GLN A 1 367 ? -10.591 -2.097 2.211 1.00 93.38 367 GLN A C 1
ATOM 2832 O O . GLN A 1 367 ? -9.791 -3.012 2.390 1.00 93.38 367 GLN A O 1
ATOM 2837 N N . GLU A 1 368 ? -10.535 -0.931 2.848 1.00 92.81 368 GLU A N 1
ATOM 2838 C CA . GLU A 1 368 ? -9.662 -0.657 3.992 1.00 92.81 368 GLU A CA 1
ATOM 2839 C C . GLU A 1 368 ? -10.502 -0.140 5.158 1.00 92.81 368 GLU A C 1
ATOM 2841 O O . GLU A 1 368 ? -11.507 0.546 4.961 1.00 92.81 368 GLU A O 1
ATOM 2846 N N . THR A 1 369 ? -10.078 -0.447 6.376 1.00 93.75 369 THR A N 1
ATOM 2847 C CA . THR A 1 369 ? -10.707 0.048 7.593 1.00 93.75 369 THR A CA 1
ATOM 2848 C C . THR A 1 369 ? -9.639 0.664 8.496 1.00 93.75 369 THR A C 1
ATOM 2850 O O . THR A 1 369 ? -8.599 0.066 8.748 1.00 93.75 369 THR A O 1
ATOM 2853 N N . LEU A 1 370 ? -9.906 1.873 8.988 1.00 93.31 370 LEU A N 1
ATOM 2854 C CA . LEU A 1 370 ? -8.988 2.668 9.804 1.00 93.31 370 LEU A CA 1
ATOM 2855 C C . LEU A 1 370 ? -9.673 3.094 11.102 1.00 93.31 370 LEU A C 1
ATOM 2857 O O . LEU A 1 370 ? -10.866 3.402 11.105 1.00 93.31 370 LEU A O 1
ATOM 2861 N N . MET A 1 371 ? -8.926 3.171 12.200 1.00 95.12 371 MET A N 1
ATOM 2862 C CA . MET A 1 371 ? -9.384 3.819 13.430 1.00 95.12 371 MET A CA 1
ATOM 2863 C C . MET A 1 371 ? -8.985 5.297 13.432 1.00 95.12 371 MET A C 1
ATOM 2865 O O . MET A 1 371 ? -7.868 5.621 13.040 1.00 95.12 371 MET A O 1
ATOM 2869 N N . LEU A 1 372 ? -9.859 6.191 13.904 1.00 93.88 372 LEU A N 1
ATOM 2870 C CA . LEU A 1 372 ? -9.568 7.623 14.039 1.00 93.88 372 LEU A CA 1
ATOM 2871 C C . LEU A 1 372 ? -9.891 8.153 15.442 1.00 93.88 372 LEU A C 1
ATOM 2873 O O . LEU A 1 372 ? -10.907 7.789 16.045 1.00 93.88 372 LEU A O 1
ATOM 2877 N N . ASP A 1 373 ? -9.058 9.085 15.915 1.00 92.75 373 ASP A N 1
ATOM 2878 C CA . ASP A 1 373 ? -9.371 9.969 17.041 1.00 92.75 373 ASP A CA 1
ATOM 2879 C C . ASP A 1 373 ? -10.266 11.117 16.553 1.00 92.75 373 ASP A C 1
ATOM 2881 O O . ASP A 1 373 ? -9.796 12.082 15.955 1.00 92.75 373 ASP A O 1
ATOM 2885 N N . GLY A 1 374 ? -11.570 11.041 16.823 1.00 90.25 374 GLY A N 1
ATOM 2886 C CA . GLY A 1 374 ? -12.505 12.103 16.454 1.00 90.25 374 GLY A CA 1
ATOM 2887 C C . GLY A 1 374 ? -12.330 13.410 17.224 1.00 90.25 374 GLY A C 1
ATOM 2888 O O . GLY A 1 374 ? -12.924 14.413 16.835 1.00 90.25 374 GLY A O 1
ATOM 2889 N N . SER A 1 375 ? -11.552 13.431 18.311 1.00 88.25 375 SER A N 1
ATOM 2890 C CA . SER A 1 375 ? -11.214 14.664 19.031 1.00 88.25 375 SER A CA 1
ATOM 2891 C C . SER A 1 375 ? -10.057 15.422 18.390 1.00 88.25 375 SER A C 1
ATOM 2893 O O . SER A 1 375 ? -10.019 16.646 18.507 1.00 88.25 375 SER A O 1
ATOM 2895 N N . ASN A 1 376 ? -9.147 14.717 17.718 1.00 89.19 376 ASN A N 1
ATOM 2896 C CA . ASN A 1 376 ? -8.030 15.288 16.966 1.00 89.19 376 ASN A CA 1
ATOM 2897 C C . ASN A 1 376 ? -7.910 14.569 15.610 1.00 89.19 376 ASN A C 1
ATOM 2899 O O . ASN A 1 376 ? -6.939 13.844 15.384 1.00 89.19 376 ASN A O 1
ATOM 2903 N N . PRO A 1 377 ? -8.916 14.714 14.730 1.00 88.94 377 PRO A N 1
ATOM 2904 C CA . PRO A 1 377 ? -8.915 14.040 13.440 1.00 88.94 377 PRO A CA 1
ATOM 2905 C C . PRO A 1 377 ? -7.748 14.546 12.575 1.00 88.94 377 PRO A C 1
ATOM 2907 O O . PRO A 1 377 ? -7.384 15.721 12.681 1.00 88.94 377 PRO A O 1
ATOM 2910 N N . PRO A 1 378 ? -7.181 13.704 11.696 1.00 89.38 378 PRO A N 1
ATOM 2911 C CA . PRO A 1 378 ? -6.280 14.189 10.658 1.00 89.38 378 PRO A CA 1
ATOM 2912 C C . PRO A 1 378 ? -7.039 15.098 9.677 1.00 89.38 378 PRO A C 1
ATOM 2914 O O . PRO A 1 378 ? -8.253 14.971 9.518 1.00 89.38 378 PRO A O 1
ATOM 2917 N N . ASP A 1 379 ? -6.323 15.976 8.971 1.00 87.19 379 ASP A N 1
ATOM 2918 C CA . ASP A 1 379 ? -6.920 16.876 7.967 1.00 87.19 379 ASP A CA 1
ATOM 2919 C C . ASP A 1 379 ? -7.475 16.123 6.735 1.00 87.19 379 ASP A C 1
ATOM 2921 O O . ASP A 1 379 ? -8.272 16.653 5.954 1.00 87.19 379 ASP A O 1
ATOM 2925 N N . GLU A 1 380 ? -7.052 14.875 6.531 1.00 88.12 380 GLU A N 1
ATOM 2926 C CA . GLU A 1 380 ? -7.465 14.014 5.426 1.00 88.12 380 GLU A CA 1
ATOM 2927 C C . GLU A 1 380 ? -7.322 12.525 5.777 1.00 88.12 380 GLU A C 1
ATOM 2929 O O . GLU A 1 380 ? -6.534 12.139 6.639 1.00 88.12 380 GLU A O 1
ATOM 2934 N N . LEU A 1 381 ? -8.083 11.679 5.077 1.00 87.88 381 LEU A N 1
ATOM 2935 C CA . LEU A 1 381 ? -7.930 10.218 5.088 1.00 87.88 381 LEU A CA 1
ATOM 2936 C C . LEU A 1 381 ? -6.805 9.747 4.150 1.00 87.88 381 LEU A C 1
ATOM 2938 O O . LEU A 1 381 ? -6.468 8.566 4.142 1.00 87.88 381 LEU A O 1
ATOM 2942 N N . GLY A 1 382 ? -6.236 10.671 3.370 1.00 84.88 382 GLY A N 1
ATOM 2943 C CA . GLY A 1 382 ? -5.119 10.443 2.460 1.00 84.88 382 GLY A CA 1
ATOM 2944 C C . GLY A 1 382 ? -5.519 10.369 0.984 1.00 84.88 382 GLY A C 1
ATOM 2945 O O . GLY A 1 382 ? -6.656 10.643 0.582 1.00 84.88 382 GLY A O 1
ATOM 2946 N N . PHE A 1 383 ? -4.531 10.025 0.162 1.00 85.81 383 PHE A N 1
ATOM 2947 C CA . PHE A 1 383 ? -4.650 9.805 -1.272 1.00 85.81 383 PHE A CA 1
ATOM 2948 C C . PHE A 1 383 ? -5.079 8.365 -1.585 1.00 85.81 383 PHE A C 1
ATOM 2950 O O . PHE A 1 383 ? -4.339 7.397 -1.385 1.00 85.81 383 PHE A O 1
ATOM 2957 N N . VAL A 1 384 ? -6.297 8.238 -2.098 1.00 90.75 384 VAL A N 1
ATOM 2958 C CA . VAL A 1 384 ? -6.948 6.978 -2.448 1.00 90.75 384 VAL A CA 1
ATOM 2959 C C . VAL A 1 384 ? -6.929 6.797 -3.958 1.00 90.75 384 VAL A C 1
ATOM 2961 O O . VAL A 1 384 ? -7.134 7.733 -4.726 1.00 90.75 384 VAL A O 1
ATOM 2964 N N . ARG A 1 385 ? -6.672 5.575 -4.406 1.00 92.56 385 ARG A N 1
ATOM 2965 C CA . ARG A 1 385 ? -6.567 5.214 -5.817 1.00 92.56 385 ARG A CA 1
ATOM 2966 C C . ARG A 1 385 ? -7.378 3.962 -6.068 1.00 92.56 385 ARG A C 1
ATOM 2968 O O . ARG A 1 385 ? -7.165 2.946 -5.411 1.00 92.56 385 ARG A O 1
ATOM 2975 N N . VAL A 1 386 ? -8.273 4.020 -7.044 1.00 95.06 386 VAL A N 1
ATOM 2976 C CA . VAL A 1 386 ? -8.958 2.827 -7.543 1.00 95.06 386 VAL A CA 1
ATOM 2977 C C . VAL A 1 386 ? -8.312 2.431 -8.859 1.00 95.06 386 VAL A C 1
ATOM 2979 O O . VAL A 1 386 ? -8.416 3.138 -9.860 1.00 95.06 386 VAL A O 1
ATOM 2982 N N . VAL A 1 387 ? -7.594 1.317 -8.837 1.00 95.44 387 VAL A N 1
ATOM 2983 C CA . VAL A 1 387 ? -6.868 0.763 -9.981 1.00 95.44 387 VAL A CA 1
ATOM 2984 C C . VAL A 1 387 ? -7.806 -0.187 -10.723 1.00 95.44 387 VAL A C 1
ATOM 2986 O O . VAL A 1 387 ? -8.391 -1.064 -10.094 1.00 95.44 387 VAL A O 1
ATOM 2989 N N . ASN A 1 388 ? -7.962 -0.023 -12.037 1.00 95.81 388 ASN A N 1
ATOM 2990 C CA . ASN A 1 388 ? -8.766 -0.913 -12.878 1.00 95.81 388 ASN A CA 1
ATOM 2991 C C . ASN A 1 388 ? -7.847 -1.802 -13.717 1.00 95.81 388 ASN A C 1
ATOM 2993 O O . ASN A 1 388 ? -7.351 -1.394 -14.770 1.00 95.81 388 ASN A O 1
ATOM 2997 N N . VAL A 1 389 ? -7.605 -3.018 -13.238 1.00 94.19 389 VAL A N 1
ATOM 2998 C CA . VAL A 1 389 ? -6.716 -3.989 -13.868 1.00 94.19 389 VAL A CA 1
ATOM 2999 C C . VAL A 1 389 ? -7.425 -5.338 -13.971 1.00 94.19 389 VAL A C 1
ATOM 3001 O O . VAL A 1 389 ? -7.565 -6.036 -12.968 1.00 94.19 389 VAL A O 1
ATOM 3004 N N . PRO A 1 390 ? -7.872 -5.733 -15.173 1.00 92.75 390 PRO A N 1
ATOM 3005 C CA . PRO A 1 390 ? -8.563 -6.998 -15.347 1.00 92.75 390 PRO A CA 1
ATOM 3006 C C . PRO A 1 390 ? -7.655 -8.200 -15.100 1.00 92.75 390 PRO A C 1
ATOM 3008 O O . PRO A 1 390 ? -6.470 -8.165 -15.395 1.00 92.75 390 PRO A O 1
ATOM 3011 N N . SER A 1 391 ? -8.228 -9.318 -14.655 1.00 90.62 391 SER A N 1
ATOM 3012 C CA . SER A 1 391 ? -7.479 -10.570 -14.398 1.00 90.62 391 SER A CA 1
ATOM 3013 C C . SER A 1 391 ? -6.817 -11.214 -15.633 1.00 90.62 391 SER A C 1
ATOM 3015 O O . SER A 1 391 ? -6.080 -12.196 -15.517 1.00 90.62 391 SER A O 1
ATOM 3017 N N . ALA A 1 392 ? -7.094 -10.692 -16.827 1.00 90.44 392 ALA A N 1
ATOM 3018 C CA . ALA A 1 392 ? -6.475 -11.092 -18.079 1.00 90.44 392 ALA A CA 1
ATOM 3019 C C . ALA A 1 392 ? -6.329 -9.878 -18.997 1.00 90.44 392 ALA A C 1
ATOM 3021 O O . ALA A 1 392 ? -7.074 -8.901 -18.884 1.00 90.44 392 ALA A O 1
ATOM 3022 N N . ALA A 1 393 ? -5.407 -9.973 -19.948 1.00 88.19 393 ALA A N 1
ATOM 3023 C CA . ALA A 1 393 ? -5.271 -8.970 -20.984 1.00 88.19 393 ALA A CA 1
ATOM 3024 C C . ALA A 1 393 ? -6.571 -8.821 -21.809 1.00 88.19 393 ALA A C 1
ATOM 3026 O O . ALA A 1 393 ? -7.282 -9.786 -22.102 1.00 88.19 393 ALA A O 1
ATOM 3027 N N . GLN A 1 394 ? -6.899 -7.579 -22.140 1.00 83.75 394 GLN A N 1
ATOM 3028 C CA . GLN A 1 394 ? -8.095 -7.117 -22.826 1.00 83.75 394 GLN A CA 1
ATOM 3029 C C . GLN A 1 394 ? -7.676 -6.087 -23.878 1.00 83.75 394 GLN A C 1
ATOM 3031 O O . GLN A 1 394 ? -6.655 -5.417 -23.741 1.00 83.75 394 GLN A O 1
ATOM 3036 N N . GLY A 1 395 ? -8.483 -5.968 -24.933 1.00 76.38 395 GLY A N 1
ATOM 3037 C CA . GLY A 1 395 ? -8.215 -5.058 -26.046 1.00 76.38 395 GLY A CA 1
ATOM 3038 C C . GLY A 1 395 ? -8.445 -3.587 -25.690 1.00 76.38 395 GLY A C 1
ATOM 3039 O O . GLY A 1 395 ? -7.536 -2.895 -25.236 1.00 76.38 395 GLY A O 1
ATOM 3040 N N . ASP A 1 396 ? -9.642 -3.080 -25.981 1.00 76.12 396 ASP A N 1
ATOM 3041 C CA . ASP A 1 396 ? -9.939 -1.647 -25.891 1.00 76.12 396 ASP A CA 1
ATOM 3042 C C . ASP A 1 396 ? -10.059 -1.161 -24.438 1.00 76.12 396 ASP A C 1
ATOM 3044 O O . ASP A 1 396 ? -10.678 -1.820 -23.600 1.00 76.12 396 ASP A O 1
ATOM 3048 N N . ALA A 1 397 ? -9.525 0.035 -24.152 1.00 81.69 397 ALA A N 1
ATOM 3049 C CA . ALA A 1 397 ? -9.737 0.702 -22.870 1.00 81.69 397 ALA A CA 1
ATOM 3050 C C . ALA A 1 397 ? -11.227 1.000 -22.669 1.00 81.69 397 ALA A C 1
ATOM 3052 O O . ALA A 1 397 ? -11.825 1.806 -23.387 1.00 81.69 397 ALA A O 1
ATOM 3053 N N . SER A 1 398 ? -11.821 0.372 -21.659 1.00 89.06 398 SER A N 1
ATOM 3054 C CA . SER A 1 398 ? -13.203 0.618 -21.266 1.00 89.06 398 SER A CA 1
ATOM 3055 C C . SER A 1 398 ? -13.250 1.250 -19.872 1.00 89.06 398 SER A C 1
ATOM 3057 O O . SER A 1 398 ? -12.487 0.856 -18.988 1.00 89.06 398 SER A O 1
ATOM 3059 N N . PRO A 1 399 ? -14.098 2.271 -19.653 1.00 92.50 399 PRO A N 1
ATOM 3060 C CA . PRO A 1 399 ? -14.260 2.850 -18.330 1.00 92.50 399 PRO A CA 1
ATOM 3061 C C . PRO A 1 399 ? -15.017 1.880 -17.423 1.00 92.50 399 PRO A C 1
ATOM 3063 O O . PRO A 1 399 ? -16.139 1.479 -17.737 1.00 92.50 399 PRO A O 1
ATOM 3066 N N . ASN A 1 400 ? -14.430 1.569 -16.273 1.00 94.62 400 ASN A N 1
ATOM 3067 C CA . ASN A 1 400 ? -15.110 0.924 -15.162 1.00 94.62 400 ASN A CA 1
ATOM 3068 C C . ASN A 1 400 ? -15.532 2.015 -14.175 1.00 94.62 400 ASN A C 1
ATOM 3070 O O . ASN A 1 400 ? -14.696 2.620 -13.499 1.00 94.62 400 ASN A O 1
ATOM 3074 N N . ARG A 1 401 ? -16.830 2.329 -14.177 1.00 96.06 401 ARG A N 1
ATOM 3075 C CA . ARG A 1 401 ? -17.420 3.292 -13.243 1.00 96.06 401 ARG A CA 1
ATOM 3076 C C . ARG A 1 401 ? -17.656 2.603 -11.915 1.00 96.06 401 ARG A C 1
ATOM 3078 O O . ARG A 1 401 ? -18.184 1.497 -11.914 1.00 96.06 401 ARG A O 1
ATOM 3085 N N . PHE A 1 402 ? -17.309 3.268 -10.828 1.00 95.94 402 PHE A N 1
ATOM 3086 C CA . PHE A 1 402 ? -17.420 2.732 -9.481 1.00 95.94 402 PHE A CA 1
ATOM 3087 C C . PHE A 1 402 ? -17.959 3.789 -8.518 1.00 95.94 402 PHE A C 1
ATOM 3089 O O . PHE A 1 402 ? -17.933 4.983 -8.818 1.00 95.94 402 PHE A O 1
ATOM 3096 N N . GLU A 1 403 ? -18.416 3.334 -7.357 1.00 96.81 403 GLU A N 1
ATOM 3097 C CA . GLU A 1 403 ? -18.796 4.186 -6.230 1.00 96.81 403 GLU A CA 1
ATOM 3098 C C . GLU A 1 403 ? -17.871 3.853 -5.053 1.00 96.81 403 GLU A C 1
ATOM 3100 O O . GLU A 1 403 ? -17.754 2.687 -4.667 1.00 96.81 403 GLU A O 1
ATOM 3105 N N . LEU A 1 404 ? -17.178 4.861 -4.522 1.00 96.81 404 LEU A N 1
ATOM 3106 C CA . LEU A 1 404 ? -16.391 4.759 -3.296 1.00 96.81 404 LEU A CA 1
ATOM 3107 C C . LEU A 1 404 ? -17.260 5.219 -2.124 1.00 96.81 404 LEU A C 1
ATOM 3109 O O . LEU A 1 404 ? -17.589 6.400 -2.015 1.00 96.81 404 LEU A O 1
ATOM 3113 N N . GLU A 1 405 ? -17.628 4.289 -1.251 1.00 97.19 405 GLU A N 1
ATOM 3114 C CA . GLU A 1 405 ? -18.337 4.555 -0.003 1.00 97.19 405 GLU A CA 1
ATOM 3115 C C . GLU A 1 405 ? -17.325 4.777 1.126 1.00 97.19 405 GLU A C 1
ATOM 3117 O O . GLU A 1 405 ? -16.432 3.958 1.352 1.00 97.19 405 GLU A O 1
ATOM 3122 N N . VAL A 1 406 ? -17.485 5.879 1.855 1.00 96.75 406 VAL A N 1
ATOM 3123 C CA . VAL A 1 406 ? -16.772 6.151 3.103 1.00 96.75 406 VAL A CA 1
ATOM 3124 C C . VAL A 1 406 ? -17.781 6.095 4.238 1.00 96.75 406 VAL A C 1
ATOM 3126 O O . VAL A 1 406 ? -18.678 6.937 4.336 1.00 96.75 406 VAL A O 1
ATOM 3129 N N . ARG A 1 407 ? -17.641 5.100 5.114 1.00 96.50 407 ARG A N 1
ATOM 3130 C CA . ARG A 1 407 ? -18.547 4.879 6.241 1.00 96.50 407 ARG A CA 1
ATOM 3131 C C . ARG A 1 407 ? -17.821 5.058 7.563 1.00 96.50 407 ARG A C 1
ATOM 3133 O O . ARG A 1 407 ? -16.965 4.258 7.922 1.00 96.50 407 ARG A O 1
ATOM 3140 N N . ALA A 1 408 ? -18.232 6.056 8.333 1.00 95.44 408 ALA A N 1
ATOM 3141 C CA . ALA A 1 408 ? -17.769 6.256 9.698 1.00 95.44 408 ALA A CA 1
ATOM 3142 C C . ALA A 1 408 ? -18.754 5.637 10.698 1.00 95.44 408 ALA A C 1
ATOM 3144 O O . ALA A 1 408 ? -19.972 5.799 10.578 1.00 95.44 408 ALA A O 1
ATOM 3145 N N . ARG A 1 409 ? -18.250 4.940 11.718 1.00 94.88 409 ARG A N 1
ATOM 3146 C CA . ARG A 1 409 ? -19.066 4.367 12.799 1.00 94.88 409 ARG A CA 1
ATOM 3147 C C . ARG A 1 409 ? -18.426 4.592 14.172 1.00 94.88 409 ARG A C 1
ATOM 3149 O O . ARG A 1 409 ? -17.227 4.361 14.317 1.00 94.88 409 ARG A O 1
ATOM 3156 N N . PRO A 1 410 ? -19.213 4.992 15.189 1.00 92.94 410 PRO A N 1
ATOM 3157 C CA . PRO A 1 410 ? -18.707 5.164 16.544 1.00 92.94 410 PRO A CA 1
ATOM 3158 C C . PRO A 1 410 ? -18.277 3.824 17.133 1.00 92.94 410 PRO A C 1
ATOM 3160 O O . PRO A 1 410 ? -18.961 2.809 16.957 1.00 92.94 410 PRO A O 1
ATOM 3163 N N . ILE A 1 411 ? -17.196 3.843 17.906 1.00 93.50 411 ILE A N 1
ATOM 3164 C CA . ILE A 1 411 ? -16.730 2.682 18.664 1.00 93.50 411 ILE A CA 1
ATOM 3165 C C . ILE A 1 411 ? -16.546 3.007 20.138 1.00 93.50 411 ILE A C 1
ATOM 3167 O O . ILE A 1 411 ? -16.551 4.159 20.561 1.00 93.50 411 ILE A O 1
ATOM 3171 N N . GLY A 1 412 ? -16.408 1.961 20.946 1.00 87.81 412 GLY A N 1
ATOM 3172 C CA . GLY A 1 412 ? -16.101 2.103 22.359 1.00 87.81 412 GLY A CA 1
ATOM 3173 C C . GLY A 1 412 ? -15.202 0.990 22.864 1.00 87.81 412 GLY A C 1
ATOM 3174 O O . GLY A 1 412 ? -15.290 -0.155 22.421 1.00 87.81 412 GLY A O 1
ATOM 3175 N N . LEU A 1 413 ? -14.373 1.338 23.842 1.00 87.75 413 LEU A N 1
ATOM 3176 C CA . LEU A 1 413 ? -13.559 0.403 24.605 1.00 87.75 413 LEU A CA 1
ATOM 3177 C C . LEU A 1 413 ? -14.034 0.416 26.053 1.00 87.75 413 LEU A C 1
ATOM 3179 O O . LEU A 1 413 ? -13.773 1.358 26.805 1.00 87.75 413 LEU A O 1
ATOM 3183 N N . ASP A 1 414 ? -14.746 -0.633 26.454 1.00 83.25 414 ASP A N 1
ATOM 3184 C CA . ASP A 1 414 ? -15.199 -0.752 27.832 1.00 83.25 414 ASP A CA 1
ATOM 3185 C C . ASP A 1 414 ? -14.072 -1.312 28.699 1.00 83.25 414 ASP A C 1
ATOM 3187 O O . ASP A 1 414 ? -13.524 -2.380 28.398 1.00 83.25 414 ASP A O 1
ATOM 3191 N N . PRO A 1 415 ? -13.725 -0.633 29.802 1.00 82.12 415 PRO A N 1
ATOM 3192 C CA . PRO A 1 415 ? -12.640 -1.078 30.648 1.00 82.12 415 PRO A CA 1
ATOM 3193 C C . PRO A 1 415 ? -12.966 -2.406 31.330 1.00 82.12 415 PRO A C 1
ATOM 3195 O O . PRO A 1 415 ? -14.117 -2.638 31.7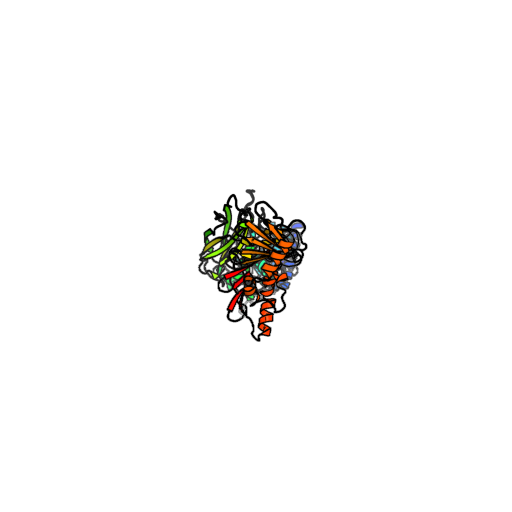29 1.00 82.12 415 PRO A O 1
ATOM 3198 N N . PRO A 1 416 ? -11.955 -3.264 31.556 1.00 78.38 416 PRO A N 1
ATOM 3199 C CA . PRO A 1 416 ? -12.146 -4.456 32.357 1.00 78.38 416 PRO A CA 1
ATOM 3200 C C . PRO A 1 416 ? -12.641 -4.059 33.746 1.00 78.38 416 PRO A C 1
ATOM 3202 O O . PRO A 1 416 ? -12.142 -3.117 34.365 1.00 78.38 416 PRO A O 1
ATOM 3205 N N . GLY A 1 417 ? -13.599 -4.820 34.280 1.00 71.31 417 GLY A N 1
ATOM 3206 C CA . GLY A 1 417 ? -14.153 -4.536 35.606 1.00 71.31 417 GLY A CA 1
ATOM 3207 C C . GLY A 1 417 ? -13.081 -4.486 36.702 1.00 71.31 417 GLY A C 1
ATOM 3208 O O . GLY A 1 417 ? -13.225 -3.741 37.670 1.00 71.31 417 GLY A O 1
ATOM 3209 N N . CYS A 1 418 ? -11.986 -5.235 36.532 1.00 77.44 418 CYS A N 1
ATOM 3210 C CA . CYS A 1 418 ? -10.865 -5.279 37.456 1.00 77.44 418 CYS A CA 1
ATOM 3211 C C . CYS A 1 418 ? -9.529 -5.519 36.748 1.00 77.44 418 CYS A C 1
ATOM 3213 O O . CYS A 1 418 ? -9.431 -6.403 35.898 1.00 77.44 418 CYS A O 1
ATOM 3215 N N . LEU A 1 419 ? -8.497 -4.812 37.207 1.00 83.38 419 LEU A N 1
ATOM 3216 C CA . LEU A 1 419 ? -7.099 -5.016 36.842 1.00 83.38 419 LEU A CA 1
ATOM 3217 C C . LEU A 1 419 ? -6.340 -5.572 38.053 1.00 83.38 419 LEU A C 1
ATOM 3219 O O . LEU A 1 419 ? -6.468 -5.039 39.158 1.00 83.38 419 LEU A O 1
ATOM 3223 N N . ARG A 1 420 ? -5.561 -6.641 37.865 1.00 85.12 420 ARG A N 1
ATOM 3224 C CA . ARG A 1 420 ? -4.744 -7.278 38.914 1.00 85.12 420 ARG A CA 1
ATOM 3225 C C . ARG A 1 420 ? -3.273 -7.220 38.523 1.00 85.12 420 ARG A C 1
ATOM 3227 O O . ARG A 1 420 ? -2.939 -7.387 37.356 1.00 85.12 420 ARG A O 1
ATOM 3234 N N . ALA A 1 421 ? -2.400 -6.987 39.496 1.00 87.50 421 ALA A N 1
ATOM 3235 C CA . ALA A 1 421 ? -0.964 -6.989 39.249 1.00 87.50 421 ALA A CA 1
ATOM 3236 C C . ALA A 1 421 ? -0.505 -8.382 38.776 1.00 87.50 421 ALA A C 1
ATOM 3238 O O . ALA A 1 421 ? -0.787 -9.390 39.421 1.00 87.50 421 ALA A O 1
ATOM 3239 N N . GLY A 1 422 ? 0.197 -8.427 37.647 1.00 84.19 422 GLY A N 1
ATOM 3240 C CA . GLY A 1 422 ? 0.735 -9.635 37.028 1.00 84.19 422 GLY A CA 1
ATOM 3241 C C . GLY A 1 422 ? -0.273 -10.483 36.249 1.00 84.19 422 GLY A C 1
ATOM 3242 O O . GLY A 1 422 ? 0.114 -11.545 35.766 1.00 84.19 422 GLY A O 1
ATOM 3243 N N . GLU A 1 423 ? -1.535 -10.059 36.112 1.00 82.75 423 GLU A N 1
ATOM 3244 C CA . GLU A 1 423 ? -2.551 -10.803 35.357 1.00 82.75 423 GLU A CA 1
ATOM 3245 C C . GLU A 1 423 ? -3.154 -9.966 34.215 1.00 82.75 423 GLU A C 1
ATOM 3247 O O . GLU A 1 423 ? -3.499 -8.802 34.438 1.00 82.75 423 GLU A O 1
ATOM 3252 N N . PRO A 1 424 ? -3.330 -10.550 33.013 1.00 85.00 424 PRO A N 1
ATOM 3253 C CA . PRO A 1 424 ? -3.939 -9.857 31.885 1.00 85.00 424 PRO A CA 1
ATOM 3254 C C . PRO A 1 424 ? -5.443 -9.641 32.093 1.00 85.00 424 PRO A C 1
ATOM 3256 O O . PRO A 1 424 ? -6.171 -10.541 32.535 1.00 85.00 424 PRO A O 1
ATOM 3259 N N . ALA A 1 425 ? -5.930 -8.464 31.706 1.00 81.19 425 ALA A N 1
ATOM 3260 C CA . ALA A 1 425 ? -7.351 -8.176 31.553 1.00 81.19 425 ALA A CA 1
ATOM 3261 C C . ALA A 1 425 ? -7.609 -7.373 30.269 1.00 81.19 425 ALA A C 1
ATOM 3263 O O . ALA A 1 425 ? -6.918 -6.392 30.002 1.00 81.19 425 ALA A O 1
ATOM 3264 N N . GLY A 1 426 ? -8.612 -7.795 29.497 1.00 83.94 426 GLY A N 1
ATOM 3265 C CA . GLY A 1 426 ? -8.979 -7.189 28.216 1.00 83.94 426 GLY A CA 1
ATOM 3266 C C . GLY A 1 426 ? -10.028 -6.089 28.340 1.00 83.94 426 GLY A C 1
ATOM 3267 O O . GLY A 1 426 ? -10.991 -6.236 29.098 1.00 83.94 426 GLY A O 1
ATOM 3268 N N . PHE A 1 427 ? -9.861 -5.020 27.566 1.00 86.81 427 PHE A N 1
ATOM 3269 C CA . PHE A 1 427 ? -10.945 -4.100 27.231 1.00 86.81 427 PHE A CA 1
ATOM 3270 C C . PHE A 1 427 ? -11.929 -4.802 26.292 1.00 86.81 427 PHE A C 1
ATOM 3272 O O . PHE A 1 427 ? -11.522 -5.545 25.399 1.00 86.81 427 PHE A O 1
ATOM 3279 N N . ALA A 1 428 ? -13.227 -4.587 26.499 1.00 82.06 428 ALA A N 1
ATOM 3280 C CA . ALA A 1 428 ? -14.237 -5.095 25.581 1.00 82.06 428 ALA A CA 1
ATOM 3281 C C . ALA A 1 428 ? -14.468 -4.074 24.462 1.00 82.06 428 ALA A C 1
ATOM 3283 O O . ALA A 1 428 ? -14.848 -2.933 24.732 1.00 82.06 428 ALA A O 1
ATOM 3284 N N . ALA A 1 429 ? -14.252 -4.496 23.217 1.00 88.06 429 ALA A N 1
ATOM 3285 C CA . ALA A 1 429 ? -14.593 -3.708 22.043 1.00 88.06 429 ALA A CA 1
ATOM 3286 C C . ALA A 1 429 ? -16.117 -3.648 21.856 1.00 88.06 429 ALA A C 1
ATOM 3288 O O . ALA A 1 429 ? -16.828 -4.648 22.001 1.00 88.06 429 ALA A O 1
ATOM 3289 N N . ARG A 1 430 ? -16.628 -2.460 21.533 1.00 85.94 430 ARG A N 1
ATOM 3290 C CA . ARG A 1 430 ? -18.012 -2.223 21.120 1.00 85.94 430 ARG A CA 1
ATOM 3291 C C . ARG A 1 430 ? -18.022 -1.535 19.769 1.00 85.94 430 ARG A C 1
ATOM 3293 O O . ARG A 1 430 ? -17.424 -0.477 19.614 1.00 85.94 430 ARG A O 1
ATOM 3300 N N . GLY A 1 431 ? -18.777 -2.103 18.834 1.00 81.31 431 GLY A N 1
ATOM 3301 C CA . GLY A 1 431 ? -18.979 -1.512 17.513 1.00 81.31 431 GLY A CA 1
ATOM 3302 C C . GLY A 1 431 ? -17.868 -1.800 16.504 1.00 81.31 431 GLY A C 1
ATOM 3303 O O . GLY A 1 431 ? -17.975 -1.289 15.396 1.00 81.31 431 GLY A O 1
ATOM 3304 N N . PHE A 1 432 ? -16.858 -2.609 16.854 1.00 91.06 432 PHE A N 1
ATOM 3305 C CA . PHE A 1 432 ? -15.792 -3.069 15.955 1.00 91.06 432 PHE A CA 1
ATOM 3306 C C . PHE A 1 432 ? -15.142 -4.369 16.433 1.00 91.06 432 PHE A C 1
ATOM 3308 O O . PHE A 1 432 ? -15.236 -4.706 17.618 1.00 91.06 432 PHE A O 1
ATOM 3315 N N . ASP A 1 433 ? -14.483 -5.059 15.504 1.00 89.12 433 ASP A N 1
ATOM 3316 C CA . ASP A 1 433 ? -13.539 -6.142 15.778 1.00 89.12 433 ASP A CA 1
ATOM 3317 C C . ASP A 1 433 ? -12.106 -5.559 15.801 1.00 89.12 433 ASP A C 1
ATOM 3319 O O . ASP A 1 433 ? -11.724 -4.852 14.868 1.00 89.12 433 ASP A O 1
ATOM 3323 N N . PRO A 1 434 ? -11.307 -5.790 16.863 1.00 87.25 434 PRO A N 1
ATOM 3324 C CA . PRO A 1 434 ? -9.941 -5.272 16.980 1.00 87.25 434 PRO A CA 1
ATOM 3325 C C . PRO A 1 434 ? -8.998 -5.656 15.834 1.00 87.25 434 PRO A C 1
ATOM 3327 O O . PRO A 1 434 ? -8.002 -4.969 15.636 1.00 87.25 434 PRO A O 1
ATOM 3330 N N . GLU A 1 435 ? -9.286 -6.732 15.098 1.00 88.25 435 GLU A N 1
ATOM 3331 C CA . GLU A 1 435 ? -8.495 -7.160 13.937 1.00 88.25 435 GLU A CA 1
ATOM 3332 C C . GLU A 1 435 ? -8.879 -6.416 12.638 1.00 88.25 435 GLU A C 1
ATOM 3334 O O . GLU A 1 435 ? -8.246 -6.628 11.608 1.00 88.25 435 GLU A O 1
ATOM 3339 N N . GLU A 1 436 ? -9.903 -5.547 12.657 1.00 89.12 436 GLU A N 1
ATOM 3340 C CA . GLU A 1 436 ? -10.366 -4.799 11.473 1.00 89.12 436 GLU A CA 1
ATOM 3341 C C . GLU A 1 436 ? -9.429 -3.666 11.040 1.00 89.12 436 GLU A C 1
ATOM 3343 O O . GLU A 1 436 ? -9.486 -3.278 9.879 1.00 89.12 436 GLU A O 1
ATOM 3348 N N . ALA A 1 437 ? -8.611 -3.124 11.946 1.00 90.12 437 ALA A N 1
ATOM 3349 C CA . ALA A 1 437 ? -7.650 -2.063 11.646 1.00 90.12 437 ALA A CA 1
ATOM 3350 C C . ALA A 1 437 ? -6.326 -2.307 12.371 1.00 90.12 437 ALA A C 1
ATOM 3352 O O . ALA A 1 437 ? -6.314 -2.769 13.514 1.00 90.12 437 ALA A O 1
ATOM 3353 N N . ASP A 1 438 ? -5.225 -1.940 11.720 1.00 89.62 438 ASP A N 1
ATOM 3354 C CA . ASP A 1 438 ? -3.850 -2.123 12.192 1.00 89.62 438 ASP A CA 1
ATOM 3355 C C . ASP A 1 438 ? -3.182 -0.817 12.668 1.00 89.62 438 ASP A C 1
ATOM 3357 O O . ASP A 1 438 ? -2.106 -0.857 13.263 1.00 89.62 438 ASP A O 1
ATOM 3361 N N . ASN A 1 439 ? -3.831 0.337 12.478 1.00 92.44 439 ASN A N 1
ATOM 3362 C CA . ASN A 1 439 ? -3.280 1.664 12.770 1.00 92.44 439 ASN A CA 1
ATOM 3363 C C . ASN A 1 439 ? -3.451 2.123 14.232 1.00 92.44 439 ASN A C 1
ATOM 3365 O O . ASN A 1 439 ? -3.460 3.321 14.517 1.00 92.44 439 ASN A O 1
ATOM 3369 N N . TRP A 1 440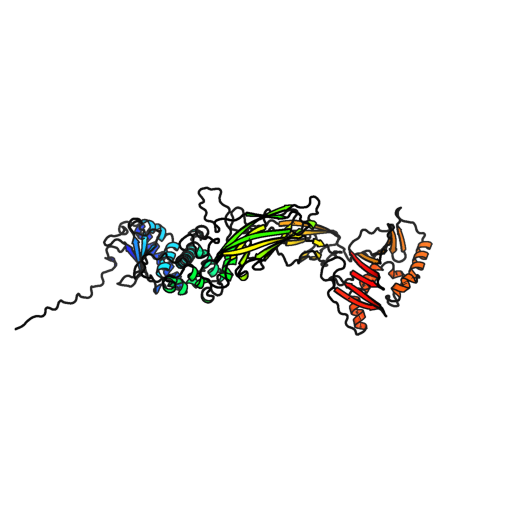 ? -3.626 1.201 15.178 1.00 94.62 440 TRP A N 1
ATOM 3370 C CA . TRP A 1 440 ? -3.812 1.537 16.589 1.00 94.62 440 TRP A CA 1
ATOM 3371 C C . TRP A 1 440 ? -3.078 0.567 17.516 1.00 94.62 440 TRP A C 1
ATOM 3373 O O . TRP A 1 4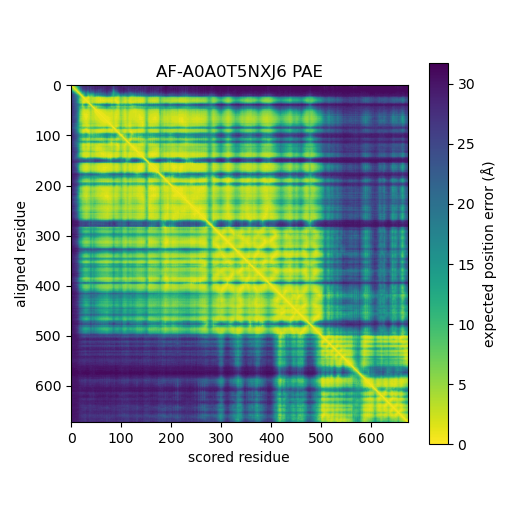40 ? -2.839 -0.596 17.192 1.00 94.62 440 TRP A O 1
ATOM 3383 N N . ARG A 1 441 ? -2.741 1.038 18.718 1.00 95.69 441 ARG A N 1
ATOM 3384 C CA . ARG A 1 441 ? -2.168 0.213 19.790 1.00 95.69 441 ARG A CA 1
ATOM 3385 C C . ARG A 1 441 ? -2.570 0.719 21.166 1.00 95.69 441 ARG A C 1
ATOM 3387 O O . ARG A 1 441 ? -2.813 1.906 21.375 1.00 95.69 441 ARG A O 1
ATOM 3394 N N . LEU A 1 442 ? -2.635 -0.196 22.126 1.00 95.62 442 LEU A N 1
ATOM 3395 C CA . LEU A 1 442 ? -2.904 0.134 23.520 1.00 95.62 442 LEU A CA 1
ATOM 3396 C C . LEU A 1 442 ? -1.590 0.380 24.264 1.00 95.62 442 LEU A C 1
ATOM 3398 O O . LEU A 1 442 ? -0.674 -0.434 24.187 1.00 95.62 442 LEU A O 1
ATOM 3402 N N . GLU A 1 443 ? -1.538 1.441 25.058 1.00 97.00 443 GLU A N 1
ATOM 3403 C CA . GLU A 1 443 ? -0.394 1.804 25.891 1.00 97.00 443 GLU A CA 1
ATOM 3404 C C . GLU A 1 443 ? -0.794 1.875 27.367 1.00 97.00 443 GLU A C 1
ATOM 3406 O O . GLU A 1 443 ? -1.902 2.291 27.722 1.00 97.00 443 GLU A O 1
ATOM 3411 N N . ALA A 1 444 ? 0.124 1.476 28.248 1.00 95.44 444 ALA A N 1
ATOM 3412 C CA . ALA A 1 444 ? -0.078 1.518 29.692 1.00 95.44 444 ALA A CA 1
ATOM 3413 C C . ALA A 1 444 ? 1.189 1.982 30.418 1.00 95.44 444 ALA A C 1
ATOM 3415 O O . ALA A 1 444 ? 2.280 1.467 30.191 1.00 95.44 444 ALA A O 1
ATOM 3416 N N . ASP A 1 445 ? 1.044 2.911 31.364 1.00 95.56 445 ASP A N 1
ATOM 3417 C CA . ASP A 1 445 ? 2.180 3.458 32.127 1.00 95.56 445 ASP A CA 1
ATOM 3418 C C . ASP A 1 445 ? 2.696 2.535 33.252 1.00 95.56 445 ASP A C 1
ATOM 3420 O O . ASP A 1 445 ? 3.735 2.794 33.862 1.00 95.56 445 ASP A O 1
ATOM 3424 N N . ASN A 1 446 ? 1.976 1.448 33.531 1.00 91.56 446 ASN A N 1
ATOM 3425 C CA . ASN A 1 446 ? 2.306 0.448 34.540 1.00 91.56 446 ASN A CA 1
ATOM 3426 C C . ASN A 1 446 ? 1.915 -0.940 34.031 1.00 91.56 446 ASN A C 1
ATOM 3428 O O . ASN A 1 446 ? 0.813 -1.414 34.309 1.00 91.56 446 ASN A O 1
ATOM 3432 N N . GLY A 1 447 ? 2.825 -1.609 33.323 1.00 92.06 447 GLY A N 1
ATOM 3433 C CA . GLY A 1 447 ? 2.611 -2.964 32.826 1.00 92.06 447 GLY A CA 1
ATOM 3434 C C . GLY A 1 447 ? 3.050 -3.155 31.385 1.00 92.06 447 GLY A C 1
ATOM 3435 O O . GLY A 1 447 ? 3.970 -2.499 30.911 1.00 92.06 447 GLY A O 1
ATOM 3436 N N . THR A 1 448 ? 2.388 -4.097 30.723 1.00 94.62 448 THR A N 1
ATOM 3437 C CA . THR A 1 448 ? 2.534 -4.394 29.292 1.00 94.62 448 THR A CA 1
ATOM 3438 C C . THR A 1 448 ? 1.155 -4.522 28.659 1.00 94.62 448 THR A C 1
ATOM 3440 O O . THR A 1 448 ? 0.175 -4.784 29.368 1.00 94.62 448 THR A O 1
ATOM 3443 N N . THR A 1 449 ? 1.087 -4.353 27.345 1.00 93.31 449 THR A N 1
ATOM 3444 C CA . THR A 1 449 ? -0.132 -4.492 26.549 1.00 93.31 449 THR A CA 1
ATOM 3445 C C . THR A 1 449 ? 0.043 -5.566 25.476 1.00 93.31 449 THR A C 1
ATOM 3447 O O . THR A 1 449 ? 1.159 -5.853 25.045 1.00 93.31 449 THR A O 1
ATOM 3450 N N . ASP A 1 450 ? -1.060 -6.214 25.108 1.00 90.56 450 ASP A N 1
ATOM 3451 C CA . ASP A 1 450 ? -1.142 -7.203 24.028 1.00 90.56 450 ASP A CA 1
ATOM 3452 C C . ASP A 1 450 ? -2.545 -7.129 23.407 1.00 90.56 450 ASP A C 1
ATOM 3454 O O . ASP A 1 450 ? -3.539 -7.505 24.043 1.00 90.56 450 ASP A O 1
ATOM 3458 N N . GLY A 1 451 ? -2.644 -6.533 22.216 1.00 90.81 451 GLY A N 1
ATOM 3459 C CA . GLY A 1 451 ? -3.917 -6.111 21.628 1.00 90.81 451 GLY A CA 1
ATOM 3460 C C . GLY A 1 451 ? -4.713 -5.223 22.593 1.00 90.81 451 GLY A C 1
ATOM 3461 O O . GLY A 1 451 ? -4.208 -4.231 23.114 1.00 90.81 451 GLY A O 1
ATOM 3462 N N . LEU A 1 452 ? -5.956 -5.615 22.892 1.00 90.25 452 LEU A N 1
ATOM 3463 C CA . LEU A 1 452 ? -6.809 -4.934 23.880 1.00 90.25 452 LEU A CA 1
ATOM 3464 C C . LEU A 1 452 ? -6.566 -5.356 25.339 1.00 90.25 452 LEU A C 1
ATOM 3466 O O . LEU A 1 452 ? -7.311 -4.943 26.232 1.00 90.25 452 LEU A O 1
ATOM 3470 N N . SER A 1 453 ? -5.569 -6.197 25.615 1.00 90.19 453 SER A N 1
ATOM 3471 C CA . SER A 1 453 ? -5.259 -6.658 26.970 1.00 90.19 453 SER A CA 1
ATOM 3472 C C . SER A 1 453 ? -4.187 -5.809 27.637 1.00 90.19 453 SER A C 1
ATOM 3474 O O . SER A 1 453 ? -3.158 -5.514 27.042 1.00 90.19 453 SER A O 1
ATOM 3476 N N . VAL A 1 454 ? -4.392 -5.488 28.916 1.00 91.38 454 VAL A N 1
ATOM 3477 C CA . VAL A 1 454 ? -3.386 -4.871 29.791 1.00 91.38 454 VAL A CA 1
ATOM 3478 C C . VAL A 1 454 ? -2.986 -5.874 30.865 1.00 91.38 454 VAL A C 1
ATOM 3480 O O . VAL A 1 454 ? -3.846 -6.455 31.528 1.00 91.38 454 VAL A O 1
ATOM 3483 N N . THR A 1 455 ? -1.683 -6.034 31.083 1.00 91.94 455 THR A N 1
ATOM 3484 C CA . THR A 1 455 ? -1.108 -6.791 32.203 1.00 91.94 455 THR A CA 1
ATOM 3485 C C . THR A 1 455 ? -0.336 -5.834 33.106 1.00 91.94 455 THR A C 1
ATOM 3487 O O . THR A 1 455 ? 0.834 -5.545 32.832 1.00 91.94 455 THR A O 1
ATOM 3490 N N . PRO A 1 456 ? -0.956 -5.315 34.180 1.00 92.62 456 PRO A N 1
ATOM 3491 C CA . PRO A 1 456 ? -0.289 -4.380 35.074 1.00 92.62 456 PRO A CA 1
ATOM 3492 C C . PRO A 1 456 ? 0.911 -5.003 35.788 1.00 92.62 456 PRO A C 1
ATOM 3494 O O . PRO A 1 456 ? 0.820 -6.134 36.259 1.00 92.62 456 PRO A O 1
ATOM 3497 N N . ALA A 1 457 ? 2.014 -4.273 35.956 1.00 91.44 457 ALA A N 1
ATOM 3498 C CA . ALA A 1 457 ? 3.184 -4.803 36.668 1.00 91.44 457 ALA A CA 1
ATOM 3499 C C . ALA A 1 457 ? 3.014 -4.738 38.196 1.00 91.44 457 ALA A C 1
ATOM 3501 O O . ALA A 1 457 ? 3.420 -5.652 38.923 1.00 91.44 457 ALA A O 1
ATOM 3502 N N . HIS A 1 458 ? 2.409 -3.658 38.698 1.00 91.38 458 HIS A N 1
ATOM 3503 C CA . HIS A 1 458 ? 2.299 -3.372 40.129 1.00 91.38 458 HIS A CA 1
ATOM 3504 C C . HIS A 1 458 ? 0.903 -2.889 40.533 1.00 91.38 458 HIS A C 1
ATOM 3506 O O . HIS A 1 458 ? 0.183 -2.273 39.750 1.00 91.38 458 HIS A O 1
ATOM 3512 N N . SER A 1 459 ? 0.536 -3.128 41.795 1.00 86.06 459 SER A N 1
ATOM 3513 C CA . SER A 1 459 ? -0.683 -2.582 42.401 1.00 86.06 459 SER A CA 1
ATOM 3514 C C . SER A 1 459 ? -0.614 -1.063 42.551 1.00 86.06 459 SER A C 1
ATOM 3516 O O . SER A 1 459 ? 0.454 -0.526 42.845 1.00 86.06 459 SER A O 1
ATOM 3518 N N . GLY A 1 460 ? -1.756 -0.382 42.466 1.00 86.50 460 GLY A N 1
ATOM 3519 C CA . GLY A 1 460 ? -1.826 1.076 42.541 1.00 86.50 460 GLY A CA 1
ATOM 3520 C C . GLY A 1 460 ? -2.798 1.629 41.510 1.00 86.50 460 GLY A C 1
ATOM 3521 O O . GLY A 1 460 ? -3.973 1.261 41.513 1.00 86.50 460 GLY A O 1
ATOM 3522 N N . GLU A 1 461 ? -2.303 2.502 40.640 1.00 89.06 461 GLU A N 1
ATOM 3523 C CA . GLU A 1 461 ? -3.043 3.027 39.494 1.00 89.06 461 GLU A CA 1
ATOM 3524 C C . GLU A 1 461 ? -2.302 2.670 38.200 1.00 89.06 461 GLU A C 1
ATOM 3526 O O . GLU A 1 461 ? -1.082 2.489 38.203 1.00 89.06 461 GLU A O 1
ATOM 3531 N N . VAL A 1 462 ? -3.060 2.523 37.120 1.00 91.31 462 VAL A N 1
ATOM 3532 C CA . VAL A 1 462 ? -2.557 2.406 35.751 1.00 91.31 462 VAL A CA 1
ATOM 3533 C C . VAL A 1 462 ? -3.349 3.375 34.886 1.00 91.31 462 VAL A C 1
ATOM 3535 O O . VAL A 1 462 ? -4.582 3.407 34.957 1.00 91.31 462 VAL A O 1
ATOM 3538 N N . ASN A 1 463 ? -2.647 4.198 34.122 1.00 94.25 463 ASN A N 1
ATOM 3539 C CA . ASN A 1 463 ? -3.234 4.983 33.049 1.00 94.25 463 ASN A CA 1
ATOM 3540 C C . ASN A 1 463 ? -3.145 4.154 31.774 1.00 94.25 463 ASN A C 1
ATOM 3542 O O . ASN A 1 463 ? -2.076 3.631 31.455 1.00 94.25 463 ASN A O 1
ATOM 3546 N N . VAL A 1 464 ? -4.272 4.020 31.084 1.00 94.50 464 VAL A N 1
ATOM 3547 C CA . VAL A 1 464 ? -4.345 3.309 29.811 1.00 94.50 464 VAL A CA 1
ATOM 3548 C C . VAL A 1 464 ? -4.770 4.303 28.742 1.00 94.50 464 VAL A C 1
ATOM 3550 O O . VAL A 1 464 ? -5.786 4.989 28.896 1.00 94.50 464 VAL A O 1
ATOM 3553 N N . SER A 1 465 ? -3.993 4.365 27.669 1.00 96.19 465 SER A N 1
ATOM 3554 C CA . SER A 1 465 ? -4.244 5.206 26.505 1.00 96.19 465 SER A CA 1
ATOM 3555 C C . SER A 1 465 ? -4.270 4.364 25.239 1.00 96.19 465 SER A C 1
ATOM 3557 O O . SER A 1 465 ? -3.630 3.319 25.166 1.00 96.19 465 SER A O 1
ATOM 3559 N N . LEU A 1 466 ? -5.010 4.830 24.247 1.00 96.31 466 LEU A N 1
ATOM 3560 C CA . LEU A 1 466 ? -5.007 4.301 22.896 1.00 96.31 466 LEU A CA 1
ATOM 3561 C C . LEU A 1 466 ? -4.171 5.240 22.030 1.00 96.31 466 LEU A C 1
ATOM 3563 O O . LEU A 1 466 ? -4.422 6.445 22.020 1.00 96.31 466 LEU A O 1
ATOM 3567 N N . GLU A 1 467 ? -3.167 4.709 21.354 1.00 96.31 467 GLU A N 1
ATOM 3568 C CA . GLU A 1 467 ? -2.413 5.429 20.336 1.00 96.31 467 GLU A CA 1
ATOM 3569 C C . GLU A 1 467 ? -2.978 5.056 18.969 1.00 96.31 467 GLU A C 1
ATOM 3571 O O . GLU A 1 467 ? -3.143 3.871 18.680 1.00 96.31 467 GLU A O 1
ATOM 3576 N N . VAL A 1 468 ? -3.316 6.062 18.166 1.00 95.25 468 VAL A N 1
ATOM 3577 C CA . VAL A 1 468 ? -3.893 5.899 16.829 1.00 95.25 468 VAL A CA 1
ATOM 3578 C C . VAL A 1 468 ? -3.010 6.652 15.845 1.00 95.25 468 VAL A C 1
ATOM 3580 O O . VAL A 1 468 ? -2.859 7.874 15.951 1.00 95.25 468 VAL A O 1
ATOM 3583 N N . ASP A 1 469 ? -2.412 5.910 14.922 1.00 92.44 469 ASP A N 1
ATOM 3584 C CA . ASP A 1 469 ? -1.540 6.435 13.881 1.00 92.44 469 ASP A CA 1
ATOM 3585 C C . ASP A 1 469 ? -2.388 6.964 12.714 1.00 92.44 469 ASP A C 1
ATOM 3587 O O . ASP A 1 469 ? -3.340 6.323 12.258 1.00 92.44 469 ASP A O 1
ATOM 3591 N N . SER A 1 470 ? -2.061 8.168 12.249 1.00 87.62 470 SER A N 1
ATOM 3592 C CA . SER A 1 470 ? -2.744 8.830 11.138 1.00 87.62 470 SER A CA 1
ATOM 3593 C C . SER A 1 470 ? -2.580 8.049 9.825 1.00 87.62 470 SER A C 1
ATOM 3595 O O . SER A 1 470 ? -1.491 7.535 9.557 1.00 87.62 470 SER A O 1
ATOM 3597 N N . PRO A 1 471 ? -3.610 7.999 8.956 1.00 82.44 471 PRO A N 1
ATOM 3598 C CA . PRO A 1 471 ? -3.486 7.390 7.632 1.00 82.44 471 PRO A CA 1
ATOM 3599 C C . PRO A 1 471 ? -2.571 8.176 6.681 1.00 82.44 471 PRO A C 1
ATOM 3601 O O . PRO A 1 471 ? -2.127 7.634 5.670 1.00 82.44 471 PRO A O 1
ATOM 3604 N N . VAL A 1 472 ? -2.257 9.438 6.999 1.00 75.12 472 VAL A N 1
ATOM 3605 C CA . VAL A 1 472 ? -1.386 10.280 6.173 1.00 75.12 472 VAL A CA 1
ATOM 3606 C C . VAL A 1 472 ? 0.053 9.804 6.288 1.00 75.12 472 VAL A C 1
ATOM 3608 O O . VAL A 1 472 ? 0.644 9.797 7.370 1.00 75.12 472 VAL A O 1
ATOM 3611 N N . THR A 1 473 ? 0.625 9.436 5.148 1.00 71.69 473 THR A N 1
ATOM 3612 C CA . THR A 1 473 ? 1.982 8.887 5.076 1.00 71.69 473 THR A CA 1
ATOM 3613 C C . THR A 1 473 ? 2.872 9.648 4.101 1.00 71.69 473 THR A C 1
ATOM 3615 O O . THR A 1 473 ? 4.073 9.415 4.100 1.00 71.69 473 THR A O 1
ATOM 3618 N N . ARG A 1 474 ? 2.358 10.620 3.336 1.00 70.81 474 ARG A N 1
ATOM 3619 C CA . ARG A 1 474 ? 3.183 11.489 2.477 1.00 70.81 474 ARG A CA 1
ATOM 3620 C C . ARG A 1 474 ? 3.750 12.720 3.203 1.00 70.81 474 ARG A C 1
ATOM 3622 O O . ARG A 1 474 ? 3.068 13.378 3.984 1.00 70.81 474 ARG A O 1
ATOM 3629 N N . GLY A 1 475 ? 5.006 13.068 2.911 1.00 60.41 475 GLY A N 1
ATOM 3630 C CA . GLY A 1 475 ? 5.631 14.327 3.349 1.00 60.41 475 GLY A CA 1
ATOM 3631 C C . GLY A 1 475 ? 5.344 15.507 2.411 1.00 60.41 475 GLY A C 1
ATOM 3632 O O . GLY A 1 475 ? 4.909 15.310 1.281 1.00 60.41 475 GLY A O 1
ATOM 3633 N N . GLN A 1 476 ? 5.691 16.733 2.829 1.00 57.56 476 GLN A N 1
ATOM 3634 C CA . GLN A 1 476 ? 5.499 17.970 2.038 1.00 57.56 476 GLN A CA 1
ATOM 3635 C C . GLN A 1 476 ? 6.142 17.940 0.636 1.00 57.56 476 GLN A C 1
ATOM 3637 O O . GLN A 1 476 ? 5.742 18.695 -0.240 1.00 57.56 476 GLN A O 1
ATOM 3642 N N . THR A 1 477 ? 7.153 17.091 0.420 1.00 52.28 477 THR A N 1
ATOM 3643 C CA . THR A 1 477 ? 7.860 16.945 -0.868 1.00 52.28 477 THR A CA 1
ATOM 3644 C C . THR A 1 477 ? 7.609 15.591 -1.559 1.00 52.28 477 THR A C 1
ATOM 3646 O O . THR A 1 477 ? 8.241 15.296 -2.566 1.00 52.28 477 THR A O 1
ATOM 3649 N N . GLY A 1 478 ? 6.681 14.779 -1.032 1.00 56.53 478 GLY A N 1
ATOM 3650 C CA . GLY A 1 478 ? 5.783 13.905 -1.803 1.00 56.53 478 GLY A CA 1
ATOM 3651 C C . GLY A 1 478 ? 6.300 12.670 -2.556 1.00 56.53 478 GLY A C 1
ATOM 3652 O O . GLY A 1 478 ? 5.794 12.412 -3.640 1.00 56.53 478 GLY A O 1
ATOM 3653 N N . LEU A 1 479 ? 7.195 11.845 -1.997 1.00 55.47 479 LEU A N 1
ATOM 3654 C CA . LEU A 1 479 ? 7.407 10.472 -2.519 1.00 55.47 479 LEU A CA 1
ATOM 3655 C C . LEU A 1 479 ? 7.717 9.427 -1.452 1.00 55.47 479 LEU A C 1
ATOM 3657 O O . LEU A 1 479 ? 7.281 8.288 -1.581 1.00 55.47 479 LEU A O 1
ATOM 3661 N N . GLU A 1 480 ? 8.464 9.799 -0.417 1.00 61.12 480 GLU A N 1
ATOM 3662 C CA . GLU A 1 480 ? 8.834 8.870 0.650 1.00 61.12 480 GLU A CA 1
ATOM 3663 C C . GLU A 1 480 ? 7.753 8.824 1.736 1.00 61.12 480 GLU A C 1
ATOM 3665 O O . GLU A 1 480 ? 7.252 9.890 2.122 1.00 61.12 480 GLU A O 1
ATOM 3670 N N . PRO A 1 481 ? 7.426 7.624 2.258 1.00 66.56 481 PRO A N 1
ATOM 3671 C CA . PRO A 1 481 ? 6.627 7.513 3.463 1.00 66.56 481 PRO A CA 1
ATOM 3672 C C . PRO A 1 481 ? 7.305 8.297 4.593 1.00 66.56 481 PRO A C 1
ATOM 3674 O O . PRO A 1 481 ? 8.480 8.081 4.901 1.00 66.56 481 PRO A O 1
ATOM 3677 N N . VAL A 1 482 ? 6.575 9.205 5.229 1.00 72.38 482 VAL A N 1
ATOM 3678 C CA . VAL A 1 482 ? 6.991 9.857 6.469 1.00 72.38 482 VAL A CA 1
ATOM 3679 C C . VAL A 1 482 ? 6.432 9.110 7.670 1.00 72.38 482 VAL A C 1
ATOM 3681 O O . VAL A 1 482 ? 5.478 8.341 7.573 1.00 72.38 482 VAL A O 1
ATOM 3684 N N . THR A 1 483 ? 7.041 9.345 8.829 1.00 74.94 483 THR A N 1
ATOM 3685 C CA . THR A 1 483 ? 6.508 8.853 10.097 1.00 74.94 483 THR A CA 1
ATOM 3686 C C . THR A 1 483 ? 5.099 9.405 10.302 1.00 74.94 483 THR A C 1
ATOM 3688 O O . THR A 1 483 ? 4.926 10.624 10.335 1.00 74.94 483 THR A O 1
ATOM 3691 N N . GLN A 1 484 ? 4.123 8.509 10.455 1.00 81.50 484 GLN A N 1
ATOM 3692 C CA . GLN A 1 484 ? 2.736 8.862 10.748 1.00 81.50 484 GLN A CA 1
ATOM 3693 C C . GLN A 1 484 ? 2.653 9.679 12.039 1.00 81.50 484 GLN A C 1
ATOM 3695 O O . GLN A 1 484 ? 3.354 9.404 13.018 1.00 81.50 484 GLN A O 1
ATOM 3700 N N . GLU A 1 485 ? 1.784 10.687 12.053 1.00 86.19 485 GLU A N 1
ATOM 3701 C CA . GLU A 1 485 ? 1.449 11.380 13.292 1.00 86.19 485 GLU A CA 1
ATOM 3702 C C . GLU A 1 485 ? 0.597 10.465 14.178 1.00 86.19 485 GLU A C 1
ATOM 3704 O O . GLU A 1 485 ? -0.425 9.943 13.737 1.00 86.19 485 GLU A O 1
ATOM 3709 N N . THR A 1 486 ? 1.008 10.275 15.432 1.00 91.81 486 THR A N 1
ATOM 3710 C CA . THR A 1 486 ? 0.261 9.473 16.407 1.00 91.81 486 THR A CA 1
ATOM 3711 C C . THR A 1 486 ? -0.552 10.382 17.322 1.00 91.81 486 THR A C 1
ATOM 3713 O O . THR A 1 486 ? -0.001 11.196 18.070 1.00 91.81 486 THR A O 1
ATOM 3716 N N . SER A 1 487 ? -1.869 10.201 17.315 1.00 92.69 487 SER A N 1
ATOM 3717 C CA . SER A 1 487 ? -2.771 10.779 18.313 1.00 92.69 487 SER A CA 1
ATOM 3718 C C . SER A 1 487 ? -2.866 9.865 19.537 1.00 92.69 487 SER A C 1
ATOM 3720 O O . SER A 1 487 ? -2.728 8.645 19.437 1.00 92.69 487 SER A O 1
ATOM 3722 N N . ARG A 1 488 ? -3.084 10.451 20.719 1.00 94.50 488 ARG A N 1
ATOM 3723 C CA . ARG A 1 488 ? -3.181 9.713 21.984 1.00 94.50 488 ARG A CA 1
ATOM 3724 C C . ARG A 1 488 ? -4.505 10.003 22.678 1.00 94.50 488 ARG A C 1
ATOM 3726 O O . ARG A 1 488 ? -4.728 11.114 23.158 1.00 94.50 488 ARG A O 1
ATOM 3733 N N . VAL A 1 489 ? -5.332 8.971 22.820 1.00 94.19 489 VAL A N 1
ATOM 3734 C CA . VAL A 1 489 ? -6.651 9.030 23.456 1.00 94.19 489 VAL A CA 1
ATOM 3735 C C . VAL A 1 489 ? -6.598 8.379 24.834 1.00 94.19 489 VAL A C 1
ATOM 3737 O O . VAL A 1 489 ? -6.374 7.179 24.979 1.00 94.19 489 VAL A O 1
ATOM 3740 N N . GLU A 1 490 ? -6.811 9.165 25.885 1.00 93.38 490 GLU A N 1
ATOM 3741 C CA . GLU A 1 490 ? -6.834 8.652 27.258 1.00 93.38 490 GLU A CA 1
ATOM 3742 C C . GLU A 1 490 ? -8.130 7.865 27.523 1.00 93.38 490 GLU A C 1
ATOM 3744 O O . GLU A 1 490 ? -9.219 8.436 27.603 1.00 93.38 490 GLU A O 1
ATOM 3749 N N . LEU A 1 491 ? -8.025 6.544 27.711 1.00 91.31 491 LEU A N 1
ATOM 3750 C CA . LEU A 1 491 ? -9.177 5.683 28.027 1.00 91.31 491 LEU A CA 1
ATOM 3751 C C . LEU A 1 491 ? -9.570 5.787 29.505 1.00 91.31 491 LEU A C 1
ATOM 3753 O O . LEU A 1 491 ? -10.742 5.630 29.878 1.00 91.31 491 LEU A O 1
ATOM 3757 N N . GLY A 1 492 ? -8.582 6.070 30.355 1.00 88.81 492 GLY A N 1
ATOM 3758 C CA . GLY A 1 492 ? -8.780 6.448 31.743 1.00 88.81 492 GLY A CA 1
ATOM 3759 C C . GLY A 1 492 ? -7.699 5.942 32.690 1.00 88.81 492 GLY A C 1
ATOM 3760 O O . GLY A 1 492 ? -6.747 5.253 32.322 1.00 88.81 492 GLY A O 1
ATOM 3761 N N . ARG A 1 493 ? -7.899 6.281 33.965 1.00 90.25 493 ARG A N 1
ATOM 3762 C CA . ARG A 1 493 ? -7.078 5.830 35.087 1.00 90.25 493 ARG A CA 1
ATOM 3763 C C . ARG A 1 493 ? -7.815 4.762 35.882 1.00 90.25 493 ARG A C 1
ATOM 3765 O O . ARG A 1 493 ? -8.901 5.007 36.413 1.00 90.25 493 ARG A O 1
ATOM 3772 N N . PHE A 1 494 ? -7.198 3.596 36.022 1.00 86.62 494 PHE A N 1
ATOM 3773 C CA . PHE A 1 494 ? -7.794 2.423 36.651 1.00 86.62 494 PHE A CA 1
ATOM 3774 C C . PHE A 1 494 ? -7.008 1.995 37.883 1.00 86.62 494 PHE A C 1
ATOM 3776 O O . PHE A 1 494 ? -5.787 2.116 37.942 1.00 86.62 494 PHE A O 1
ATOM 3783 N N . LYS A 1 495 ? -7.711 1.468 38.887 1.00 83.50 495 LYS A N 1
ATOM 3784 C CA . LYS A 1 495 ? -7.068 0.918 40.082 1.00 83.50 495 LYS A CA 1
ATOM 3785 C C . LYS A 1 495 ? -6.655 -0.525 39.843 1.00 83.50 495 LYS A C 1
ATOM 3787 O O . LYS A 1 495 ? -7.481 -1.347 39.451 1.00 83.50 495 LYS A O 1
ATOM 3792 N N . VAL A 1 496 ? -5.402 -0.828 40.163 1.00 84.00 496 VAL A N 1
ATOM 3793 C CA . VAL A 1 496 ? -4.828 -2.170 40.068 1.00 84.00 496 VAL A CA 1
ATOM 3794 C C . VAL A 1 496 ? -4.818 -2.812 41.449 1.00 84.00 496 VAL A C 1
ATOM 3796 O O . VAL A 1 496 ? -4.181 -2.310 42.381 1.00 84.00 496 VAL A O 1
ATOM 3799 N N . ALA A 1 497 ? -5.519 -3.933 41.586 1.00 81.19 497 ALA A N 1
ATOM 3800 C CA . ALA A 1 497 ? -5.525 -4.732 42.800 1.00 81.19 497 ALA A CA 1
ATOM 3801 C C . ALA A 1 497 ? -4.219 -5.533 42.946 1.00 81.19 497 ALA A C 1
ATOM 3803 O O . ALA A 1 497 ? -3.691 -6.064 41.971 1.00 81.19 497 ALA A O 1
ATOM 3804 N N . GLN A 1 498 ? -3.715 -5.628 44.179 1.00 77.31 498 GLN A N 1
ATOM 3805 C CA . GLN A 1 498 ? -2.512 -6.402 44.497 1.00 77.31 498 GLN A CA 1
ATOM 3806 C C . GLN A 1 498 ? -2.760 -7.911 44.433 1.00 77.31 498 GLN A C 1
ATOM 3808 O O . GLN A 1 498 ? -1.987 -8.618 43.800 1.00 77.31 498 GLN A O 1
ATOM 3813 N N . ASP A 1 499 ? -3.845 -8.378 45.059 1.00 72.06 499 ASP A N 1
ATOM 3814 C CA . ASP A 1 499 ? -4.104 -9.809 45.223 1.00 72.06 499 ASP A CA 1
ATOM 3815 C C . ASP A 1 499 ? -5.360 -10.252 44.470 1.00 72.06 499 ASP A C 1
ATOM 3817 O O . ASP A 1 499 ? -5.246 -11.040 43.538 1.00 72.06 499 ASP A O 1
ATOM 3821 N N . ASP A 1 500 ? -6.547 -9.743 44.819 1.00 71.69 500 ASP A N 1
ATOM 3822 C CA . ASP A 1 500 ? -7.831 -10.129 44.206 1.00 71.69 500 ASP A CA 1
ATOM 3823 C C . ASP A 1 500 ? -8.747 -8.908 44.013 1.00 71.69 500 ASP A C 1
ATOM 3825 O O . ASP A 1 500 ? -8.550 -7.849 44.612 1.00 71.69 500 ASP A O 1
ATOM 3829 N N . CYS A 1 501 ? -9.759 -9.038 43.165 1.00 80.62 501 CYS A N 1
ATOM 3830 C CA . CYS A 1 501 ? -10.766 -8.009 42.932 1.00 80.62 501 CYS A CA 1
ATOM 3831 C C . CYS A 1 501 ? -11.802 -8.004 44.060 1.00 80.62 501 CYS A C 1
ATOM 3833 O O . CYS A 1 501 ? -12.096 -9.039 44.661 1.00 80.62 501 CYS A O 1
ATOM 3835 N N . MET A 1 502 ? -12.442 -6.859 44.314 1.00 86.06 502 MET A N 1
ATOM 3836 C CA . MET A 1 502 ? -13.679 -6.888 45.093 1.00 86.06 502 MET A CA 1
ATOM 3837 C C . MET A 1 502 ? -14.729 -7.680 44.308 1.00 86.06 502 MET A C 1
ATOM 3839 O O . MET A 1 502 ? -14.784 -7.608 43.077 1.00 86.06 502 MET A O 1
ATOM 3843 N N . VAL A 1 503 ? -15.607 -8.382 45.020 1.00 88.06 503 VAL A N 1
ATOM 3844 C CA . VAL A 1 503 ? -16.718 -9.125 44.413 1.00 88.06 503 VAL A CA 1
ATOM 3845 C C . VAL A 1 503 ? -18.024 -8.495 44.863 1.00 88.06 503 VAL A C 1
ATOM 3847 O O . VAL A 1 503 ? -18.308 -8.446 46.060 1.00 88.06 503 VAL A O 1
ATOM 3850 N N . ARG A 1 504 ? -18.838 -8.020 43.921 1.00 90.12 504 ARG A N 1
ATOM 3851 C CA . ARG A 1 504 ? -20.187 -7.530 44.197 1.00 90.12 504 ARG A CA 1
ATOM 3852 C C . ARG A 1 504 ? -21.219 -8.546 43.736 1.00 90.12 504 ARG A C 1
ATOM 3854 O O . ARG A 1 504 ? -21.230 -8.944 42.582 1.00 90.12 504 ARG A O 1
ATOM 3861 N N . LEU A 1 505 ? -22.104 -8.914 44.650 1.00 91.12 505 LEU A N 1
ATOM 3862 C CA . LEU A 1 505 ? -23.272 -9.748 44.424 1.00 91.12 505 LEU A CA 1
ATOM 3863 C C . LEU A 1 505 ? -24.525 -8.869 44.474 1.00 91.12 505 LEU A C 1
ATOM 3865 O O . LEU A 1 505 ? -24.752 -8.182 45.474 1.00 91.12 505 LEU A O 1
ATOM 3869 N N . SER A 1 506 ? -25.348 -8.918 43.434 1.00 88.88 506 SER A N 1
ATOM 3870 C CA . SER A 1 506 ? -26.622 -8.199 43.365 1.00 88.88 506 SER A CA 1
ATOM 3871 C C . SER A 1 506 ? -27.780 -9.185 43.234 1.00 88.88 506 SER A C 1
ATOM 3873 O O . SER A 1 506 ? -27.751 -10.077 42.388 1.00 88.88 506 SER A O 1
ATOM 3875 N N . VAL A 1 507 ? -28.812 -9.026 44.066 1.00 83.81 507 VAL A N 1
ATOM 3876 C CA . VAL A 1 507 ? -30.050 -9.823 44.013 1.00 83.81 507 VAL A CA 1
ATOM 3877 C C . VAL A 1 507 ? -31.237 -8.867 44.061 1.00 83.81 507 VAL A C 1
ATOM 3879 O O . VAL A 1 507 ? -31.591 -8.338 45.120 1.00 83.81 507 VAL A O 1
ATOM 3882 N N . GLY A 1 508 ? -31.832 -8.597 42.897 1.00 80.12 508 GLY A N 1
ATOM 3883 C CA . GLY A 1 508 ? -32.804 -7.513 42.750 1.00 80.12 508 GLY A CA 1
ATOM 3884 C C . GLY A 1 508 ? -32.207 -6.171 43.219 1.00 80.12 508 GLY A C 1
ATOM 3885 O O . GLY A 1 508 ? -31.123 -5.808 42.774 1.00 80.12 508 GLY A O 1
ATOM 3886 N N . PRO A 1 509 ? -32.859 -5.428 44.133 1.00 77.38 509 PRO A N 1
ATOM 3887 C CA . PRO A 1 509 ? -32.356 -4.137 44.609 1.00 77.38 509 PRO A CA 1
ATOM 3888 C C . PRO A 1 509 ? -31.285 -4.239 45.715 1.00 77.38 509 PRO A C 1
ATOM 3890 O O . PRO A 1 509 ? -30.800 -3.211 46.188 1.00 77.38 509 PRO A O 1
ATOM 3893 N N . ALA A 1 510 ? -30.953 -5.443 46.194 1.00 81.06 510 ALA A N 1
ATOM 3894 C CA . ALA A 1 510 ? -29.962 -5.642 47.250 1.00 81.06 510 ALA A CA 1
ATOM 3895 C C . ALA A 1 510 ? -28.562 -5.839 46.657 1.00 81.06 510 ALA A C 1
ATOM 3897 O O . ALA A 1 510 ? -28.397 -6.624 45.725 1.00 81.06 510 ALA A O 1
ATOM 3898 N N . GLN A 1 511 ? -27.559 -5.169 47.231 1.00 88.56 511 GLN A N 1
ATOM 3899 C CA . GLN A 1 511 ? -26.162 -5.270 46.800 1.00 88.56 511 GLN A CA 1
ATOM 3900 C C . GLN A 1 511 ? -25.253 -5.608 47.982 1.00 88.56 511 GLN A C 1
ATOM 3902 O O . GLN A 1 511 ? -25.327 -4.960 49.029 1.00 88.56 511 GLN A O 1
ATOM 3907 N N . ALA A 1 512 ? -24.375 -6.591 47.796 1.00 90.00 512 ALA A N 1
ATOM 3908 C CA . ALA A 1 512 ? -23.346 -6.994 48.747 1.00 90.00 512 ALA A CA 1
ATOM 3909 C C . ALA A 1 512 ? -21.968 -6.933 48.074 1.00 90.00 512 ALA A C 1
ATOM 3911 O O . ALA A 1 512 ? -21.775 -7.564 47.046 1.00 90.00 512 ALA A O 1
ATOM 3912 N N . THR A 1 513 ? -21.011 -6.181 48.617 1.00 90.25 513 THR A N 1
ATOM 3913 C CA . THR A 1 513 ? -19.661 -6.005 48.047 1.00 90.25 513 THR A CA 1
ATOM 3914 C C . THR A 1 513 ? -18.603 -6.494 49.031 1.00 90.25 513 THR A C 1
ATOM 3916 O O . THR A 1 513 ? -18.451 -5.903 50.098 1.00 90.25 513 THR A O 1
ATOM 3919 N N . TYR A 1 514 ? -17.888 -7.559 48.677 1.00 88.62 514 TYR A N 1
ATOM 3920 C CA . TYR A 1 514 ? -16.769 -8.131 49.428 1.00 88.62 514 TYR A CA 1
ATOM 3921 C C . TYR A 1 514 ? -15.463 -7.416 49.075 1.00 88.62 514 TYR A C 1
ATOM 3923 O O . TYR A 1 514 ? -15.195 -7.200 47.892 1.00 88.62 514 TYR A O 1
ATOM 3931 N N . THR A 1 515 ? -14.671 -7.036 50.078 1.00 85.38 515 THR A N 1
ATOM 3932 C CA . THR A 1 515 ? -13.397 -6.328 49.882 1.00 85.38 515 THR A CA 1
ATOM 3933 C C . THR A 1 515 ? -12.336 -7.232 49.243 1.00 85.38 515 THR A C 1
ATOM 3935 O O . THR A 1 515 ? -12.324 -8.442 49.447 1.00 85.38 515 THR A O 1
ATOM 3938 N N . SER A 1 516 ? -11.405 -6.642 48.494 1.00 75.62 516 SER A N 1
ATOM 3939 C CA . SER A 1 516 ? -10.307 -7.356 47.828 1.00 75.62 516 SER A CA 1
ATOM 3940 C C . SER A 1 516 ? -9.316 -7.992 48.808 1.00 75.62 516 SER A C 1
ATOM 3942 O O . SER A 1 516 ? -8.800 -9.072 48.554 1.00 75.62 516 SER A O 1
ATOM 3944 N N . ASP A 1 517 ? -9.083 -7.346 49.953 1.00 73.88 517 ASP A N 1
ATOM 3945 C CA . ASP A 1 517 ? -8.234 -7.850 51.045 1.00 73.88 517 ASP A CA 1
ATOM 3946 C C . ASP A 1 517 ? -8.942 -8.884 51.943 1.00 73.88 517 ASP A C 1
ATOM 3948 O O . ASP A 1 517 ? -8.370 -9.378 52.914 1.00 73.88 517 ASP A O 1
ATOM 3952 N N . GLY A 1 518 ? -10.215 -9.176 51.661 1.00 73.94 518 GLY A N 1
ATOM 3953 C CA . GLY A 1 518 ? -11.054 -10.084 52.431 1.00 73.94 518 GLY A CA 1
ATOM 3954 C C . GLY A 1 518 ? -11.389 -9.650 53.857 1.00 73.94 518 GLY A C 1
ATOM 3955 O O . GLY A 1 518 ? -11.829 -10.464 54.669 1.00 73.94 518 GLY A O 1
ATOM 3956 N N . SER A 1 519 ? -11.193 -8.374 54.185 1.00 81.06 519 SER A N 1
ATOM 3957 C CA . SER A 1 519 ? -11.431 -7.837 55.521 1.00 81.06 519 SER A CA 1
ATOM 3958 C C . SER A 1 519 ? -12.914 -7.717 55.905 1.00 81.06 519 SER A C 1
ATOM 3960 O O . SER A 1 519 ? -13.226 -7.881 57.089 1.00 81.06 519 SER A O 1
ATOM 3962 N N . TYR A 1 520 ? -13.829 -7.430 54.965 1.00 88.19 520 TYR A N 1
ATOM 3963 C CA . TYR A 1 520 ? -15.275 -7.324 55.237 1.00 88.19 520 TYR A CA 1
ATOM 3964 C C . TYR A 1 520 ? -16.172 -7.326 53.977 1.00 88.19 520 TYR A C 1
ATOM 3966 O O . TYR A 1 520 ? -15.712 -7.170 52.850 1.00 88.19 520 TYR A O 1
ATOM 3974 N N . THR A 1 521 ? -17.495 -7.435 54.175 1.00 89.12 521 THR A N 1
ATOM 3975 C CA . THR A 1 521 ? -18.529 -7.206 53.140 1.00 89.12 521 THR A CA 1
ATOM 3976 C C . THR A 1 521 ? -19.421 -6.012 53.489 1.00 89.12 521 THR A C 1
ATOM 3978 O O . THR A 1 521 ? -19.944 -5.950 54.601 1.00 89.12 521 THR A O 1
ATOM 3981 N N . GLU A 1 522 ? -19.661 -5.099 52.541 1.00 91.44 522 GLU A N 1
ATOM 3982 C CA . GLU A 1 522 ? -20.700 -4.055 52.611 1.00 91.44 522 GLU A CA 1
ATOM 3983 C C . GLU A 1 522 ? -22.021 -4.569 52.014 1.00 91.44 522 GLU A C 1
ATOM 3985 O O . GLU A 1 522 ? -22.064 -4.914 50.841 1.00 91.44 522 GLU A O 1
ATOM 3990 N N . TYR A 1 523 ? -23.115 -4.539 52.772 1.00 89.12 523 TYR A N 1
ATOM 3991 C CA . TYR A 1 523 ? -24.485 -4.767 52.308 1.00 89.12 523 TYR A CA 1
ATOM 3992 C C . TYR A 1 523 ? -25.234 -3.439 52.271 1.00 89.12 523 TYR A C 1
ATOM 3994 O O . TYR A 1 523 ? -25.541 -2.853 53.316 1.00 89.12 523 TYR A O 1
ATOM 4002 N N . ARG A 1 524 ? -25.542 -2.958 51.070 1.00 85.94 524 ARG A N 1
ATOM 4003 C CA . ARG A 1 524 ? -26.174 -1.658 50.850 1.00 85.94 524 ARG A CA 1
ATOM 4004 C C . ARG A 1 524 ? -27.662 -1.824 50.558 1.00 85.94 524 ARG A C 1
ATOM 4006 O O . ARG A 1 524 ? -28.057 -2.632 49.720 1.00 85.94 524 ARG A O 1
ATOM 4013 N N . THR A 1 525 ? -28.493 -1.041 51.245 1.00 79.31 525 THR A N 1
ATOM 4014 C CA . THR A 1 525 ? -29.928 -0.944 50.947 1.00 79.31 525 THR A CA 1
ATOM 4015 C C . THR A 1 525 ? -30.204 0.201 49.965 1.00 79.31 525 THR A C 1
ATOM 4017 O O . THR A 1 525 ? -29.465 1.191 49.965 1.00 79.31 525 THR A O 1
ATOM 4020 N N . PRO A 1 526 ? -31.319 0.156 49.206 1.00 73.25 526 PRO A N 1
ATOM 4021 C CA . PRO A 1 526 ? -31.724 1.251 48.313 1.00 73.25 526 PRO A CA 1
ATOM 4022 C C . PRO A 1 526 ? -31.880 2.606 49.017 1.00 73.25 526 PRO A C 1
ATOM 4024 O O . PRO A 1 526 ? -31.711 3.656 48.415 1.00 73.25 526 PRO A O 1
ATOM 4027 N N . SER A 1 527 ? -32.156 2.595 50.325 1.00 74.38 527 SER A N 1
ATOM 4028 C CA . SER A 1 527 ? -32.304 3.798 51.150 1.00 74.38 527 SER A CA 1
ATOM 4029 C C . SER A 1 527 ? -30.971 4.447 51.571 1.00 74.38 527 SER A C 1
ATOM 4031 O O . SER A 1 527 ? -30.967 5.290 52.468 1.00 74.38 527 SER A O 1
ATOM 4033 N N . GLY A 1 528 ? -29.826 3.994 51.046 1.00 73.56 528 GLY A N 1
ATOM 4034 C CA . GLY A 1 528 ? -28.497 4.530 51.373 1.00 73.56 528 GLY A CA 1
ATOM 4035 C C . GLY A 1 528 ? -27.951 4.136 52.754 1.00 73.56 528 GLY A C 1
ATOM 4036 O O . GLY A 1 528 ? -26.992 4.742 53.230 1.00 73.56 528 GLY A O 1
ATOM 4037 N N . ARG A 1 529 ? -28.545 3.137 53.423 1.00 84.69 529 ARG A N 1
ATOM 4038 C CA . ARG A 1 529 ? -27.993 2.552 54.660 1.00 84.69 529 ARG A CA 1
ATOM 4039 C C . ARG A 1 529 ? -27.087 1.386 54.278 1.00 84.69 529 ARG A C 1
ATOM 4041 O O . ARG A 1 529 ? -27.400 0.649 53.346 1.00 84.69 529 ARG A O 1
ATOM 4048 N N . ALA A 1 530 ? -25.990 1.215 55.005 1.00 88.50 530 ALA A N 1
ATOM 4049 C CA . ALA A 1 530 ? -25.049 0.128 54.759 1.00 88.50 530 ALA A CA 1
ATOM 4050 C C . ALA A 1 530 ? -24.778 -0.652 56.048 1.00 88.50 530 ALA A C 1
ATOM 4052 O O . ALA A 1 530 ? -24.559 -0.063 57.111 1.00 88.50 530 ALA A O 1
ATOM 4053 N N . LEU A 1 531 ? -24.829 -1.976 55.953 1.00 88.88 531 LEU A N 1
ATOM 4054 C CA . LEU A 1 531 ? -24.399 -2.910 56.987 1.00 88.88 531 LEU A CA 1
ATOM 4055 C C . LEU A 1 531 ? -23.048 -3.475 56.555 1.00 88.88 531 LEU A C 1
ATOM 4057 O O . LEU A 1 531 ? -22.892 -3.842 55.398 1.00 88.88 531 LEU A O 1
ATOM 4061 N N . TYR A 1 532 ? -22.088 -3.567 57.460 1.00 90.25 532 TYR A N 1
ATOM 4062 C CA . TYR A 1 532 ? -20.771 -4.124 57.178 1.00 90.25 532 TYR A CA 1
ATOM 4063 C C . TYR A 1 532 ? -20.581 -5.345 58.057 1.00 90.25 532 TYR A C 1
ATOM 4065 O O . TYR A 1 532 ? -20.858 -5.272 59.256 1.00 90.25 532 TYR A O 1
ATOM 4073 N N . PHE A 1 533 ? -20.120 -6.443 57.470 1.00 88.25 533 PHE A N 1
ATOM 4074 C CA . PHE A 1 533 ? -19.853 -7.692 58.178 1.00 88.25 533 PHE A CA 1
ATOM 4075 C C . PHE A 1 533 ? -18.379 -8.052 58.074 1.00 88.25 533 PHE A C 1
ATOM 4077 O O . PHE A 1 533 ? -17.840 -8.136 56.974 1.00 88.25 533 PHE A O 1
ATOM 4084 N N . LYS A 1 534 ? -17.770 -8.308 59.229 1.00 87.00 534 LYS A N 1
ATOM 4085 C CA . LYS A 1 534 ? -16.454 -8.925 59.410 1.00 87.00 534 LYS A CA 1
ATOM 4086 C C . LYS A 1 534 ? -16.656 -10.162 60.282 1.00 87.00 534 LYS A C 1
ATOM 4088 O O . LYS A 1 534 ? -17.662 -10.263 60.984 1.00 87.00 534 LYS A O 1
ATOM 4093 N N . GLN A 1 535 ? -15.744 -11.128 60.242 1.00 81.19 535 GLN A N 1
ATOM 4094 C CA . GLN A 1 535 ? -15.863 -12.312 61.094 1.00 81.19 535 GLN A CA 1
ATOM 4095 C C . GLN A 1 535 ? -16.012 -11.903 62.573 1.00 81.19 535 GLN A C 1
ATOM 4097 O O . GLN A 1 535 ? -15.146 -11.230 63.128 1.00 81.19 535 GLN A O 1
ATOM 4102 N N . GLY A 1 536 ? -17.143 -12.271 63.187 1.00 77.69 536 GLY A N 1
ATOM 4103 C CA . GLY A 1 536 ? -17.464 -11.946 64.580 1.00 77.69 536 GLY A CA 1
ATOM 4104 C C . GLY A 1 536 ? -17.796 -10.475 64.879 1.00 77.69 536 GLY A C 1
ATOM 4105 O O . GLY A 1 536 ? -17.974 -10.140 66.052 1.00 77.69 536 GLY A O 1
ATOM 4106 N N . ASP A 1 537 ? -17.909 -9.595 63.874 1.00 86.06 537 ASP A N 1
ATOM 4107 C CA . ASP A 1 537 ? -18.228 -8.175 64.076 1.00 86.06 537 ASP A CA 1
ATOM 4108 C C . ASP A 1 537 ? -19.191 -7.604 63.013 1.00 86.06 537 ASP A C 1
ATOM 4110 O O . ASP A 1 537 ? -19.240 -8.031 61.860 1.00 86.06 537 ASP A O 1
ATOM 4114 N N . ILE A 1 538 ? -19.970 -6.598 63.411 1.00 88.62 538 ILE A N 1
ATOM 4115 C CA . ILE A 1 538 ? -20.911 -5.876 62.553 1.00 88.62 538 ILE A CA 1
ATOM 4116 C C . ILE A 1 538 ? -20.818 -4.369 62.802 1.00 88.62 538 ILE A C 1
ATOM 4118 O O . ILE A 1 538 ? -20.780 -3.902 63.946 1.00 88.62 538 ILE A O 1
ATOM 4122 N N . ALA A 1 539 ? -20.837 -3.595 61.720 1.00 90.38 539 ALA A N 1
ATOM 4123 C CA . ALA A 1 539 ? -20.949 -2.143 61.760 1.00 90.38 539 ALA A CA 1
ATOM 4124 C C . ALA A 1 539 ? -22.128 -1.667 60.908 1.00 90.38 539 ALA A C 1
ATOM 4126 O O . ALA A 1 539 ? -22.505 -2.296 59.922 1.00 90.38 539 ALA A O 1
ATOM 4127 N N . VAL A 1 540 ? -22.730 -0.540 61.289 1.00 89.50 540 VAL A N 1
ATOM 4128 C CA . VAL A 1 540 ? -23.861 0.044 60.560 1.00 89.50 540 VAL A CA 1
ATOM 4129 C C . VAL A 1 540 ? -23.574 1.502 60.259 1.00 89.50 540 VAL A C 1
ATOM 4131 O O . VAL A 1 540 ? -23.256 2.280 61.156 1.00 89.50 540 VAL A O 1
ATOM 4134 N N . TYR A 1 541 ? -23.748 1.881 59.000 1.00 88.88 541 TYR A N 1
ATOM 4135 C CA . TYR A 1 541 ? -23.686 3.259 58.541 1.00 88.88 541 TYR A CA 1
ATOM 4136 C C . TYR A 1 541 ? -25.084 3.739 58.150 1.00 88.88 541 TYR A C 1
ATOM 4138 O O . TYR A 1 541 ? -25.814 3.078 57.401 1.00 88.88 541 TYR A O 1
ATOM 4146 N N . LYS A 1 542 ? -25.471 4.901 58.675 1.00 87.81 542 LYS A N 1
ATOM 4147 C CA . LYS A 1 542 ? -26.669 5.642 58.265 1.00 87.81 542 LYS A CA 1
ATOM 4148 C C . LYS A 1 542 ? -26.237 6.977 57.662 1.00 87.81 542 LYS A C 1
ATOM 4150 O O . LYS A 1 542 ? -25.088 7.372 57.801 1.00 87.81 542 LYS A O 1
ATOM 4155 N N . GLN A 1 543 ? -27.171 7.698 57.046 1.00 78.75 543 GLN A N 1
ATOM 4156 C CA . GLN A 1 543 ? -26.904 9.021 56.462 1.00 78.75 543 GLN A CA 1
ATOM 4157 C C . GLN A 1 543 ? -26.241 10.005 57.450 1.00 78.75 543 GLN A C 1
ATOM 4159 O O . GLN A 1 543 ? -25.446 10.836 57.036 1.00 78.75 543 GLN A O 1
ATOM 4164 N N . SER A 1 544 ? -26.508 9.871 58.755 1.00 81.81 544 SER A N 1
ATOM 4165 C CA . SER A 1 544 ? -25.915 10.688 59.822 1.00 81.81 544 SER A CA 1
ATOM 4166 C C . SER A 1 544 ? -24.553 10.193 60.343 1.00 81.81 544 SER A C 1
ATOM 4168 O O . SER A 1 544 ? -24.063 10.727 61.333 1.00 81.81 544 SER A O 1
ATOM 4170 N N . GLY A 1 545 ? -23.962 9.149 59.748 1.00 87.88 545 GLY A N 1
ATOM 4171 C CA . GLY A 1 545 ? -22.678 8.571 60.158 1.00 87.88 545 GLY A CA 1
ATOM 4172 C C . GLY A 1 545 ? -22.754 7.139 60.705 1.00 87.88 545 GLY A C 1
ATOM 4173 O O . GLY A 1 545 ? -23.756 6.429 60.564 1.00 87.88 545 GLY A O 1
ATOM 4174 N N . TRP A 1 546 ? -21.652 6.700 61.321 1.00 90.56 546 TRP A N 1
ATOM 4175 C CA . TRP A 1 546 ? -21.527 5.377 61.937 1.00 90.56 546 TRP A CA 1
ATOM 4176 C C . TRP A 1 546 ? -22.401 5.261 63.185 1.00 90.56 546 TRP A C 1
ATOM 4178 O O . TRP A 1 546 ? -22.359 6.102 64.079 1.00 90.56 546 TRP A O 1
ATOM 4188 N N . MET A 1 547 ? -23.194 4.197 63.252 1.00 90.12 547 MET A N 1
ATOM 4189 C CA . MET A 1 547 ? -24.051 3.905 64.391 1.00 90.12 547 MET A CA 1
ATOM 4190 C C . MET A 1 547 ? -23.288 3.067 65.425 1.00 90.12 547 MET A C 1
ATOM 4192 O O . MET A 1 547 ? -22.832 1.974 65.082 1.00 90.12 547 MET A O 1
ATOM 4196 N N . PRO A 1 548 ? -23.192 3.511 66.691 1.00 83.88 548 PRO A N 1
ATOM 4197 C CA . PRO A 1 548 ? -22.644 2.680 67.750 1.00 83.88 548 PRO A CA 1
ATOM 4198 C C . PRO A 1 548 ? -23.598 1.517 68.041 1.00 83.88 548 PRO A C 1
ATOM 4200 O O . PRO A 1 548 ? -24.795 1.713 68.252 1.00 83.88 548 PRO A O 1
ATOM 4203 N N . ILE A 1 549 ? -23.059 0.299 68.058 1.00 83.94 549 ILE A N 1
ATOM 4204 C CA . ILE A 1 549 ? -23.795 -0.919 68.409 1.00 83.94 549 ILE A CA 1
ATOM 4205 C C . ILE A 1 549 ? -23.118 -1.509 69.646 1.00 83.94 549 ILE A C 1
ATOM 4207 O O . ILE A 1 549 ? -21.940 -1.870 69.563 1.00 83.94 549 ILE A O 1
ATOM 4211 N N . PRO A 1 550 ? -23.817 -1.613 70.790 1.00 84.38 550 PRO A N 1
ATOM 4212 C CA . PRO A 1 550 ? -23.267 -2.253 71.979 1.00 84.38 550 PRO A CA 1
ATOM 4213 C C . PRO A 1 550 ? -22.818 -3.689 71.682 1.00 84.38 550 PRO A C 1
ATOM 4215 O O . PRO A 1 550 ? -23.504 -4.409 70.957 1.00 84.38 550 PRO A O 1
ATOM 4218 N N . ALA A 1 551 ? -21.708 -4.138 72.275 1.00 82.69 551 ALA A N 1
ATOM 4219 C CA . ALA A 1 551 ? -21.165 -5.481 72.038 1.00 82.69 551 ALA A CA 1
ATOM 4220 C C . ALA A 1 551 ? -22.190 -6.627 72.232 1.00 82.69 551 ALA A C 1
ATOM 4222 O O . ALA A 1 551 ? -22.254 -7.498 71.361 1.00 82.69 551 ALA A O 1
ATOM 4223 N N . PRO A 1 552 ? -23.070 -6.614 73.261 1.00 83.00 552 PRO A N 1
ATOM 4224 C CA . PRO A 1 552 ? -24.112 -7.637 73.394 1.00 83.00 552 PRO A CA 1
ATOM 4225 C C . PRO A 1 552 ? -25.109 -7.635 72.225 1.00 83.00 552 PRO A C 1
ATOM 4227 O O . PRO A 1 552 ? -25.575 -8.687 71.794 1.00 83.00 552 PRO A O 1
ATOM 4230 N N . ALA A 1 553 ? -25.411 -6.455 71.672 1.00 81.94 553 ALA A N 1
ATOM 4231 C CA . ALA A 1 553 ? -26.305 -6.315 70.528 1.00 81.94 553 ALA A CA 1
ATOM 4232 C C . ALA A 1 553 ? -25.644 -6.771 69.218 1.00 81.94 553 ALA A C 1
ATOM 4234 O O . ALA A 1 553 ? -26.329 -7.356 68.382 1.00 81.94 553 ALA A O 1
ATOM 4235 N N . LYS A 1 554 ? -24.327 -6.570 69.052 1.00 82.38 554 LYS A N 1
ATOM 4236 C CA . LYS A 1 554 ? -23.564 -7.119 67.916 1.00 82.38 554 LYS A CA 1
ATOM 4237 C C . LYS A 1 554 ? -23.654 -8.646 67.882 1.00 82.38 554 LYS A C 1
ATOM 4239 O O . LYS A 1 554 ? -24.055 -9.202 66.866 1.00 82.38 554 LYS A O 1
ATOM 4244 N N . GLN A 1 555 ? -23.386 -9.297 69.016 1.00 78.50 555 GLN A N 1
ATOM 4245 C CA . GLN A 1 555 ? -23.463 -10.758 69.148 1.00 78.50 555 GLN A CA 1
ATOM 4246 C C . GLN A 1 555 ? -24.883 -11.287 68.929 1.00 78.50 555 GLN A C 1
ATOM 4248 O O . GLN A 1 555 ? -25.083 -12.268 68.220 1.00 78.50 555 GLN A O 1
ATOM 4253 N N . MET A 1 556 ? -25.893 -10.590 69.459 1.00 78.75 556 MET A N 1
ATOM 4254 C CA . MET A 1 556 ? -27.291 -10.956 69.230 1.00 78.75 556 MET A CA 1
ATOM 4255 C C . MET A 1 556 ? -27.689 -10.853 67.750 1.00 78.75 556 MET A C 1
ATOM 4257 O O . MET A 1 556 ? -28.419 -11.711 67.256 1.00 78.75 556 MET A O 1
ATOM 4261 N N . VAL A 1 557 ? -27.241 -9.811 67.040 1.00 76.25 557 VAL A N 1
ATOM 4262 C CA . VAL A 1 557 ? -27.544 -9.631 65.612 1.00 76.25 557 VAL A CA 1
ATOM 4263 C C . VAL A 1 557 ? -26.819 -10.675 64.770 1.00 76.25 557 VAL A C 1
ATOM 4265 O O . VAL A 1 557 ? -27.467 -11.299 63.937 1.00 76.25 557 VAL A O 1
ATOM 4268 N N . ILE A 1 558 ? -25.530 -10.917 65.018 1.00 75.38 558 ILE A N 1
ATOM 4269 C CA . ILE A 1 558 ? -24.763 -11.959 64.322 1.00 75.38 558 ILE A CA 1
ATOM 4270 C C . ILE A 1 558 ? -25.436 -13.322 64.535 1.00 75.38 558 ILE A C 1
ATOM 4272 O O . ILE A 1 558 ? -25.863 -13.933 63.560 1.00 75.38 558 ILE A O 1
ATOM 4276 N N . GLY A 1 559 ? -25.686 -13.727 65.786 1.00 68.62 559 GLY A N 1
ATOM 4277 C CA . GLY A 1 559 ? -26.320 -15.014 66.092 1.00 68.62 559 GLY A CA 1
ATOM 4278 C C . GLY A 1 559 ? -27.723 -15.183 65.489 1.00 68.62 559 GLY A C 1
ATOM 4279 O O . GLY A 1 559 ? -28.080 -16.271 65.038 1.00 68.62 559 GLY A O 1
ATOM 4280 N N . ARG A 1 560 ? -28.528 -14.110 65.405 1.00 69.81 560 ARG A N 1
ATOM 4281 C CA . ARG A 1 560 ? -29.850 -14.161 64.748 1.00 69.81 560 ARG A CA 1
ATOM 4282 C C . ARG A 1 560 ? -29.773 -14.314 63.235 1.00 69.81 560 ARG A C 1
ATOM 4284 O O . ARG A 1 560 ? -30.644 -14.965 62.663 1.00 69.81 560 ARG A O 1
ATOM 4291 N N . ILE A 1 561 ? -28.806 -13.672 62.584 1.00 66.62 561 ILE A N 1
ATOM 4292 C CA . ILE A 1 561 ? -28.679 -13.730 61.124 1.00 66.62 561 ILE A CA 1
ATOM 4293 C C . ILE A 1 561 ? -28.097 -15.088 60.717 1.00 66.62 561 ILE A C 1
ATOM 4295 O O . ILE A 1 561 ? -28.638 -15.711 59.804 1.00 66.62 561 ILE A O 1
ATOM 4299 N N . SER A 1 562 ? -27.097 -15.591 61.447 1.00 60.62 562 SER A N 1
ATOM 4300 C CA . SER A 1 562 ? -26.532 -16.933 61.256 1.00 60.62 562 SER A CA 1
ATOM 4301 C C . SER A 1 562 ? -27.572 -18.046 61.451 1.00 60.62 562 SER A C 1
ATOM 4303 O O . SER A 1 562 ? -27.536 -19.049 60.748 1.00 60.62 562 SER A O 1
ATOM 4305 N N . GLY A 1 563 ? -28.543 -17.855 62.355 1.00 50.12 563 GLY A N 1
ATOM 4306 C CA . GLY A 1 563 ? -29.640 -18.800 62.609 1.00 50.12 563 GLY A CA 1
ATOM 4307 C C . GLY A 1 563 ? -30.901 -18.622 61.746 1.00 50.12 563 GLY A C 1
ATOM 4308 O O . GLY A 1 563 ? -31.907 -19.282 62.007 1.00 50.12 563 GLY A O 1
ATOM 4309 N N . SER A 1 564 ? -30.911 -17.714 60.760 1.00 51.81 564 SER A N 1
ATOM 4310 C CA . SER A 1 564 ? -32.124 -17.386 59.996 1.00 51.81 564 SER A CA 1
ATOM 4311 C C . SER A 1 564 ? -32.473 -18.439 58.923 1.00 51.81 564 SER A C 1
ATOM 4313 O O . SER A 1 564 ? -31.646 -18.730 58.054 1.00 51.81 564 SER A O 1
ATOM 4315 N N . PRO A 1 565 ? -33.730 -18.933 58.860 1.00 41.94 565 PRO A N 1
ATOM 4316 C CA . PRO A 1 565 ? -34.179 -19.859 57.813 1.00 41.94 565 PRO A CA 1
ATOM 4317 C C . PRO A 1 565 ? -34.194 -19.242 56.404 1.00 41.94 565 PRO A C 1
ATOM 4319 O O . PRO A 1 565 ? -34.178 -19.970 55.414 1.00 41.94 565 PRO A O 1
ATOM 4322 N N . LEU A 1 566 ? -34.172 -17.909 56.291 1.00 42.53 566 LEU A N 1
ATOM 4323 C CA . LEU A 1 566 ? -34.090 -17.204 55.005 1.00 42.53 566 LEU A CA 1
ATOM 4324 C C . LEU A 1 566 ? -32.709 -17.390 54.347 1.00 42.53 566 LEU A C 1
ATOM 4326 O O . LEU A 1 566 ? -32.617 -17.526 53.130 1.00 42.53 566 LEU A O 1
ATOM 4330 N N . MET A 1 567 ? -31.655 -17.494 55.165 1.00 49.72 567 MET A N 1
ATOM 4331 C CA . MET A 1 567 ? -30.319 -17.923 54.740 1.00 49.72 567 MET A CA 1
ATOM 4332 C C . MET A 1 567 ? -30.261 -19.442 54.574 1.00 49.72 567 MET A C 1
ATOM 4334 O O . MET A 1 567 ? -29.686 -19.919 53.602 1.00 49.72 567 MET A O 1
ATOM 4338 N N . GLY A 1 568 ? -30.946 -20.195 55.442 1.00 42.22 568 GLY A N 1
ATOM 4339 C CA . GLY A 1 568 ? -31.111 -21.645 55.326 1.00 42.22 568 GLY A CA 1
ATOM 4340 C C . GLY A 1 568 ? -31.656 -22.098 53.966 1.00 42.22 568 GLY A C 1
ATOM 4341 O O . GLY A 1 568 ? -31.173 -23.084 53.435 1.00 42.22 568 GLY A O 1
ATOM 4342 N N . GLY A 1 569 ? -32.572 -21.358 53.334 1.00 44.06 569 GLY A N 1
ATOM 4343 C CA . GLY A 1 569 ? -33.107 -21.705 52.006 1.00 44.06 569 GLY A CA 1
ATOM 4344 C C . GLY A 1 569 ? -32.142 -21.488 50.828 1.00 44.06 569 GLY A C 1
ATOM 4345 O O . GLY A 1 569 ? -32.233 -22.204 49.830 1.00 44.06 569 GLY A O 1
ATOM 4346 N N . LEU A 1 570 ? -31.213 -20.531 50.938 1.00 46.03 570 LEU A N 1
ATOM 4347 C CA . LEU A 1 570 ? -30.121 -20.322 49.974 1.00 46.03 570 LEU A CA 1
ATOM 4348 C C . LEU A 1 570 ? -28.900 -21.195 50.307 1.00 46.03 570 LEU A C 1
ATOM 4350 O O . LEU A 1 570 ? -28.150 -21.558 49.406 1.00 46.03 570 LEU A O 1
ATOM 4354 N N . ALA A 1 571 ? -28.731 -21.571 51.579 1.00 41.91 571 ALA A N 1
ATOM 4355 C CA . ALA A 1 571 ? -27.625 -22.381 52.071 1.00 41.91 571 ALA A CA 1
ATOM 4356 C C . ALA A 1 571 ? -27.871 -23.898 51.968 1.00 41.91 571 ALA A C 1
ATOM 4358 O O . ALA A 1 571 ? -26.955 -24.616 51.589 1.00 41.91 571 ALA A O 1
ATOM 4359 N N . GLN A 1 572 ? -29.086 -24.403 52.216 1.00 39.50 572 GLN A N 1
ATOM 4360 C CA . GLN A 1 572 ? -29.399 -25.847 52.265 1.00 39.50 572 GLN A CA 1
ATOM 4361 C C . GLN A 1 572 ? -29.360 -26.551 50.906 1.00 39.50 572 GLN A C 1
ATOM 4363 O O . GLN A 1 572 ? -29.144 -27.755 50.853 1.00 39.50 572 GLN A O 1
ATOM 4368 N N . GLY A 1 573 ? -29.561 -25.834 49.799 1.00 41.06 573 GLY A N 1
ATOM 4369 C CA . GLY A 1 573 ? -29.378 -26.410 48.460 1.00 41.06 573 GLY A CA 1
ATOM 4370 C C . GLY A 1 573 ? -27.937 -26.322 47.955 1.00 41.06 573 GLY A C 1
ATOM 4371 O O . GLY A 1 573 ? -27.582 -26.969 46.971 1.00 41.06 573 GLY A O 1
ATOM 4372 N N . ALA A 1 574 ? -27.117 -25.496 48.611 1.00 41.75 574 ALA A N 1
ATOM 4373 C CA . ALA A 1 574 ? -25.848 -25.038 48.090 1.00 41.75 574 ALA A CA 1
ATOM 4374 C C . ALA A 1 574 ? -24.660 -25.462 48.986 1.00 41.75 574 ALA A C 1
ATOM 4376 O O . ALA A 1 574 ? -23.792 -26.204 48.540 1.00 41.75 574 ALA A O 1
ATOM 4377 N N . LEU A 1 575 ? -24.569 -25.025 50.233 1.00 44.34 575 LEU A N 1
ATOM 4378 C CA . LEU A 1 575 ? -23.460 -25.279 51.169 1.00 44.34 575 LEU A CA 1
ATOM 4379 C C . LEU A 1 575 ? -22.963 -26.751 51.185 1.00 44.34 575 LEU A C 1
ATOM 4381 O O . LEU A 1 575 ? -23.791 -27.655 51.160 1.00 44.34 575 LEU A O 1
ATOM 4385 N N . LYS A 1 576 ? -21.646 -27.024 51.275 1.00 41.62 576 LYS A N 1
ATOM 4386 C CA . LYS A 1 576 ? -21.169 -28.308 51.836 1.00 41.62 576 LYS A CA 1
ATOM 4387 C C . LYS A 1 576 ? -21.820 -28.472 53.215 1.00 41.62 576 LYS A C 1
ATOM 4389 O O . LYS A 1 576 ? -21.958 -27.469 53.912 1.00 41.62 576 LYS A O 1
ATOM 4394 N N . GLU A 1 577 ? -22.142 -29.702 53.616 1.00 44.50 577 GLU A N 1
ATOM 4395 C CA . GLU A 1 577 ? -22.753 -30.017 54.925 1.00 44.50 577 GLU A CA 1
ATOM 4396 C C . GLU A 1 577 ? -21.943 -29.511 56.144 1.00 44.50 577 GLU A C 1
ATOM 4398 O O . GLU A 1 577 ? -22.481 -29.468 57.244 1.00 44.50 577 GLU A O 1
ATOM 4403 N N . ASP A 1 578 ? -20.714 -29.015 55.938 1.00 43.41 578 ASP A N 1
ATOM 4404 C CA . ASP A 1 578 ? -19.799 -28.544 56.987 1.00 43.41 578 ASP A CA 1
ATOM 4405 C C . ASP A 1 578 ? -19.466 -27.036 56.908 1.00 43.41 578 ASP A C 1
ATOM 4407 O O . ASP A 1 578 ? -18.534 -26.570 57.566 1.00 43.41 578 ASP A O 1
ATOM 4411 N N . ALA A 1 579 ? -20.142 -26.255 56.055 1.00 47.06 579 ALA A N 1
ATOM 4412 C CA . ALA A 1 579 ? -19.840 -24.829 55.918 1.00 47.06 579 ALA A CA 1
ATOM 4413 C C . ALA A 1 579 ? -20.396 -24.039 57.115 1.00 47.06 579 ALA A C 1
ATOM 4415 O O . ALA A 1 579 ? -21.610 -23.927 57.284 1.00 47.06 579 ALA A O 1
ATOM 4416 N N . ASP A 1 580 ? -19.501 -23.481 57.932 1.00 54.91 580 ASP A N 1
ATOM 4417 C CA . ASP A 1 580 ? -19.860 -22.666 59.090 1.00 54.91 580 ASP A CA 1
ATOM 4418 C C . ASP A 1 580 ? -20.663 -21.431 58.648 1.00 54.91 580 ASP A C 1
ATOM 4420 O O . ASP A 1 580 ? -20.144 -20.507 58.018 1.00 54.91 580 ASP A O 1
ATOM 4424 N N . THR A 1 581 ? -21.961 -21.432 58.947 1.00 51.91 581 THR A N 1
ATOM 4425 C CA . THR A 1 581 ? -22.904 -20.382 58.534 1.00 51.91 581 THR A CA 1
ATOM 4426 C C . THR A 1 581 ? -22.494 -19.002 59.072 1.00 51.91 581 THR A C 1
ATOM 4428 O O . THR A 1 581 ? -22.799 -17.987 58.440 1.00 51.91 581 THR A O 1
ATOM 4431 N N . GLU A 1 582 ? -21.743 -18.950 60.183 1.00 53.34 582 GLU A N 1
ATOM 4432 C CA . GLU A 1 582 ? -21.175 -17.712 60.738 1.00 53.34 582 GLU A CA 1
ATOM 4433 C C . GLU A 1 582 ? -20.040 -17.128 59.875 1.00 53.34 582 GLU A C 1
ATOM 4435 O O . GLU A 1 582 ? -19.832 -15.912 59.871 1.00 53.34 582 GLU A O 1
ATOM 4440 N N . ALA A 1 583 ? -19.349 -17.958 59.087 1.00 59.84 583 ALA A N 1
ATOM 4441 C CA . ALA A 1 583 ? -18.261 -17.551 58.194 1.00 59.84 583 ALA A CA 1
ATOM 4442 C C . ALA A 1 583 ? -18.740 -17.114 56.797 1.00 59.84 583 ALA A C 1
ATOM 4444 O O . ALA A 1 583 ? -18.003 -16.450 56.068 1.00 59.84 583 ALA A O 1
ATOM 4445 N N . ILE A 1 584 ? -19.979 -17.443 56.415 1.00 66.19 584 ILE A N 1
ATOM 4446 C CA . ILE A 1 584 ? -20.493 -17.191 55.058 1.00 66.19 584 ILE A CA 1
ATOM 4447 C C . ILE A 1 584 ? -20.918 -15.733 54.871 1.00 66.19 584 ILE A C 1
ATOM 4449 O O . ILE A 1 584 ? -20.684 -15.164 53.813 1.00 66.19 584 ILE A O 1
ATOM 4453 N N . LEU A 1 585 ? -21.528 -15.091 55.872 1.00 69.62 585 LEU A N 1
ATOM 4454 C CA . LEU A 1 585 ? -22.016 -13.707 55.736 1.00 69.62 585 LEU A CA 1
ATOM 4455 C C . LEU A 1 585 ? -20.899 -12.680 55.477 1.00 69.62 585 LEU A C 1
ATOM 4457 O O . LEU A 1 585 ? -21.087 -11.823 54.609 1.00 69.62 585 LEU A O 1
ATOM 4461 N N . PRO A 1 586 ? -19.739 -12.734 56.159 1.00 76.50 586 PRO A N 1
ATOM 4462 C CA . PRO A 1 586 ? -18.639 -11.813 55.883 1.00 76.50 586 PRO A CA 1
ATOM 4463 C C . PRO A 1 586 ? -17.997 -12.003 54.506 1.00 76.50 586 PRO A C 1
ATOM 4465 O O . PRO A 1 586 ? -17.340 -11.075 54.049 1.00 76.50 586 PRO A O 1
ATOM 4468 N N . ALA A 1 587 ? -18.196 -13.156 53.852 1.00 80.94 587 ALA A N 1
ATOM 4469 C CA . ALA A 1 587 ? -17.566 -13.515 52.578 1.00 80.94 587 ALA A CA 1
ATOM 4470 C C . ALA A 1 587 ? -18.557 -13.911 51.466 1.00 80.94 587 ALA A C 1
ATOM 4472 O O . ALA A 1 587 ? -18.153 -14.467 50.445 1.00 80.94 587 ALA A O 1
ATOM 4473 N N . MET A 1 588 ? -19.855 -13.627 51.634 1.00 84.25 588 MET A N 1
ATOM 4474 C CA . MET A 1 588 ? -20.916 -14.178 50.779 1.00 84.25 588 MET A CA 1
ATOM 4475 C C . MET A 1 588 ? -20.684 -13.915 49.283 1.00 84.25 588 MET A C 1
ATOM 4477 O O . MET A 1 588 ? -20.776 -14.878 48.518 1.00 84.25 588 MET A O 1
ATOM 4481 N N . PRO A 1 589 ? -20.356 -12.685 48.829 1.00 88.50 589 PRO A N 1
ATOM 4482 C CA . PRO A 1 589 ? -20.105 -12.449 47.409 1.00 88.50 589 PRO A CA 1
ATOM 4483 C C . PRO A 1 589 ? -18.967 -13.314 46.851 1.00 88.50 589 PRO A C 1
ATOM 4485 O O . PRO A 1 589 ? -19.128 -13.937 45.800 1.00 88.50 589 PRO A O 1
ATOM 4488 N N . LEU A 1 590 ? -17.847 -13.412 47.579 1.00 84.00 590 LEU A N 1
ATOM 4489 C CA . LEU A 1 590 ? -16.691 -14.217 47.183 1.00 84.00 590 LEU A CA 1
ATOM 4490 C C . LEU A 1 590 ? -17.032 -15.710 47.136 1.00 84.00 590 LEU A C 1
ATOM 4492 O O . LEU A 1 590 ? -16.712 -16.383 46.156 1.00 84.00 590 LEU A O 1
ATOM 4496 N N . GLU A 1 591 ? -17.702 -16.230 48.162 1.00 82.88 591 GLU A N 1
ATOM 4497 C CA . GLU A 1 591 ? -18.066 -17.647 48.244 1.00 82.88 591 GLU A CA 1
ATOM 4498 C C . GLU A 1 591 ? -19.049 -18.051 47.142 1.00 82.88 591 GLU A C 1
ATOM 4500 O O . GLU A 1 591 ? -18.885 -19.098 46.511 1.00 82.88 591 GLU A O 1
ATOM 4505 N N . PHE A 1 592 ? -20.034 -17.202 46.836 1.00 85.19 592 PHE A N 1
ATOM 4506 C CA . PHE A 1 592 ? -20.950 -17.443 45.722 1.00 85.19 592 PHE A CA 1
ATOM 4507 C C . PHE A 1 592 ? -20.214 -17.396 44.379 1.00 85.19 592 PHE A C 1
ATOM 4509 O O . PHE A 1 592 ? -20.375 -18.312 43.572 1.00 85.19 592 PHE A O 1
ATOM 4516 N N . SER A 1 593 ? -19.355 -16.397 44.162 1.00 87.31 593 SER A N 1
ATOM 4517 C CA . SER A 1 593 ? -18.535 -16.289 42.949 1.00 87.31 593 SER A CA 1
ATOM 4518 C C . SER A 1 593 ? -17.672 -17.539 42.742 1.00 87.31 593 SER A C 1
ATOM 4520 O O . SER A 1 593 ? -17.741 -18.194 41.700 1.00 87.31 593 SER A O 1
ATOM 4522 N N . ARG A 1 594 ? -16.923 -17.957 43.773 1.00 83.81 594 ARG A N 1
ATOM 4523 C CA . ARG A 1 594 ? -16.086 -19.164 43.731 1.00 83.81 594 ARG A CA 1
ATOM 4524 C C . ARG A 1 594 ? -16.919 -20.401 43.463 1.00 83.81 594 ARG A C 1
ATOM 4526 O O . ARG A 1 594 ? -16.547 -21.220 42.627 1.00 83.81 594 ARG A O 1
ATOM 4533 N N . ARG A 1 595 ? -18.045 -20.569 44.146 1.00 78.50 595 ARG A N 1
ATOM 4534 C CA . ARG A 1 595 ? -18.918 -21.730 43.981 1.00 78.50 595 ARG A CA 1
ATOM 4535 C C . ARG A 1 595 ? -19.444 -21.866 42.554 1.00 78.50 595 ARG A C 1
ATOM 4537 O O . ARG A 1 595 ? -19.424 -22.972 42.016 1.00 78.50 595 ARG A O 1
ATOM 4544 N N . PHE A 1 596 ? -19.931 -20.771 41.978 1.00 86.25 596 PHE A N 1
ATOM 4545 C CA . PHE A 1 596 ? -20.523 -20.780 40.643 1.00 86.25 596 PHE A CA 1
ATOM 4546 C C . PHE A 1 596 ? -19.496 -20.654 39.525 1.00 86.25 596 PHE A C 1
ATOM 4548 O O . PHE A 1 596 ? -19.871 -20.894 38.382 1.00 86.25 596 PHE A O 1
ATOM 4555 N N . SER A 1 597 ? -18.222 -20.388 39.843 1.00 85.81 597 SER A N 1
ATOM 4556 C CA . SER A 1 597 ? -17.111 -20.444 38.888 1.00 85.81 597 SER A CA 1
ATOM 4557 C C . SER A 1 597 ? -17.098 -21.735 38.081 1.00 85.81 597 SER A C 1
ATOM 4559 O O . SER A 1 597 ? -17.415 -22.827 38.577 1.00 85.81 597 SER A O 1
ATOM 4561 N N . TRP A 1 598 ? -16.668 -21.618 36.828 1.00 86.12 598 TRP A N 1
ATOM 4562 C CA . TRP A 1 598 ? -16.638 -22.753 35.919 1.00 86.12 598 TRP A CA 1
ATOM 4563 C C . TRP A 1 598 ? -15.789 -23.905 36.462 1.00 86.12 598 TRP A C 1
ATOM 4565 O O . TRP A 1 598 ? -16.197 -25.068 36.402 1.00 86.12 598 TRP A O 1
ATOM 4575 N N . LYS A 1 599 ? -14.643 -23.587 37.077 1.00 83.88 599 LYS A N 1
ATOM 4576 C CA . LYS A 1 599 ? -13.741 -24.561 37.710 1.00 83.88 599 LYS A CA 1
ATOM 4577 C C . LYS A 1 599 ? -14.479 -25.475 38.692 1.00 83.88 599 LYS A C 1
ATOM 4579 O O . LYS A 1 599 ? -14.286 -26.694 38.669 1.00 83.88 599 LYS A O 1
ATOM 4584 N N . ASN A 1 600 ? -15.344 -24.906 39.530 1.00 80.19 600 ASN A N 1
ATOM 4585 C CA . ASN A 1 600 ? -16.083 -25.662 40.538 1.00 80.19 600 ASN A CA 1
ATOM 4586 C C . ASN A 1 600 ? -17.301 -26.385 39.953 1.00 80.19 600 ASN A C 1
ATOM 4588 O O . ASN A 1 600 ? -17.512 -27.558 40.273 1.00 80.19 600 ASN A O 1
ATOM 4592 N N . ILE A 1 601 ? -18.046 -25.755 39.041 1.00 83.69 601 ILE A N 1
ATOM 4593 C CA . ILE A 1 601 ? -19.191 -26.382 38.363 1.00 83.69 601 ILE A CA 1
ATOM 4594 C C . ILE A 1 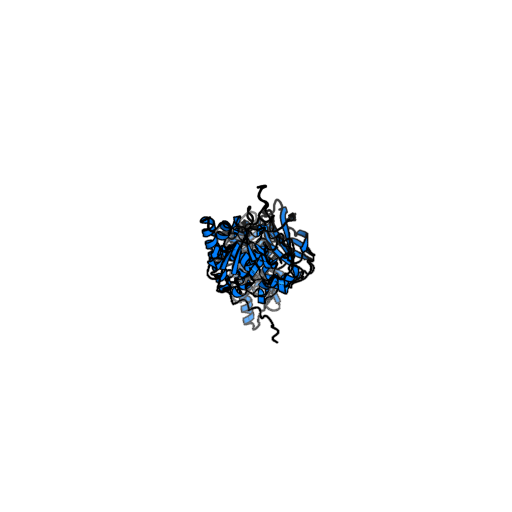601 ? -18.759 -27.590 37.524 1.00 83.69 601 ILE A C 1
ATOM 4596 O O . ILE A 1 601 ? -19.361 -28.667 37.618 1.00 83.69 601 ILE A O 1
ATOM 4600 N N . ARG A 1 602 ? -17.665 -27.468 36.766 1.00 79.31 602 ARG A N 1
ATOM 4601 C CA . ARG A 1 602 ? -17.088 -28.567 35.982 1.00 79.31 602 ARG A CA 1
ATOM 4602 C C . ARG A 1 602 ? -16.702 -29.745 36.876 1.00 79.31 602 ARG A C 1
ATOM 4604 O O . ARG A 1 602 ? -17.046 -30.885 36.569 1.00 79.31 602 ARG A O 1
ATOM 4611 N N . LYS A 1 603 ? -16.038 -29.481 38.007 1.00 76.19 603 LYS A N 1
ATOM 4612 C CA . LYS A 1 603 ? -15.639 -30.517 38.973 1.00 76.19 603 LYS A CA 1
ATOM 4613 C C . LYS A 1 603 ? -16.847 -31.205 39.615 1.00 76.19 603 LYS A C 1
ATOM 4615 O O . LYS A 1 603 ? -16.868 -32.431 39.695 1.00 76.19 603 LYS A O 1
ATOM 4620 N N . ALA A 1 604 ? -17.858 -30.442 40.031 1.00 68.88 604 ALA A N 1
ATOM 4621 C CA . ALA A 1 604 ? -19.080 -30.986 40.623 1.00 68.88 604 ALA A CA 1
ATOM 4622 C C . ALA A 1 604 ? -19.843 -31.891 39.642 1.00 68.88 604 ALA A C 1
ATOM 4624 O O . ALA A 1 604 ? -20.319 -32.961 40.015 1.00 68.88 604 ALA A O 1
ATOM 4625 N N . THR A 1 605 ? -19.910 -31.502 38.369 1.00 62.56 605 THR A N 1
ATOM 4626 C CA . THR A 1 605 ? -20.640 -32.276 37.357 1.00 62.56 605 THR A CA 1
ATOM 4627 C C . THR A 1 605 ? -19.877 -33.541 36.942 1.00 62.56 605 THR A C 1
ATOM 4629 O O . THR A 1 605 ? -20.495 -34.598 36.806 1.00 62.56 605 THR A O 1
ATOM 4632 N N . LEU A 1 606 ? -18.540 -33.486 36.857 1.00 57.94 606 LEU A N 1
ATOM 4633 C CA . LEU A 1 606 ? -17.690 -34.667 36.637 1.00 57.94 606 LEU A CA 1
ATOM 4634 C C . LEU A 1 606 ? -17.897 -35.741 37.715 1.00 57.94 606 LEU A C 1
ATOM 4636 O O . LEU A 1 606 ? -18.014 -36.919 37.387 1.00 57.94 606 LEU A O 1
ATOM 4640 N N . LEU A 1 607 ? -18.019 -35.338 38.984 1.00 58.09 607 LEU A N 1
ATOM 4641 C CA . LEU A 1 607 ? -18.312 -36.252 40.097 1.00 58.09 607 LEU A CA 1
ATOM 4642 C C . LEU A 1 607 ? -19.697 -36.914 39.981 1.00 58.09 607 LEU A C 1
ATOM 4644 O O . LEU A 1 607 ? -19.897 -38.005 40.504 1.00 58.09 607 LEU A O 1
ATOM 4648 N N . SER A 1 608 ? -20.637 -36.292 39.263 1.00 59.09 608 SER A N 1
ATOM 4649 C CA . SER A 1 608 ? -21.970 -36.848 38.978 1.00 59.09 608 SER A CA 1
ATOM 4650 C C . SER A 1 608 ? -22.029 -37.744 37.728 1.00 59.09 608 SER A C 1
ATOM 4652 O O . SER A 1 608 ? -23.108 -38.198 37.348 1.00 59.09 608 SER A O 1
ATOM 4654 N N . GLY A 1 609 ? -20.893 -37.976 37.055 1.00 57.22 609 GLY A N 1
ATOM 4655 C CA . GLY A 1 609 ? -20.807 -38.803 35.845 1.00 57.22 609 GLY A CA 1
ATOM 4656 C C . GLY A 1 609 ? -21.334 -38.137 34.568 1.00 57.22 609 GLY A C 1
ATOM 4657 O O . GLY A 1 609 ? -21.469 -38.803 33.543 1.00 57.22 609 GLY A O 1
ATOM 4658 N N . LYS A 1 610 ? -21.630 -36.831 34.596 1.00 64.19 610 LYS A N 1
ATOM 4659 C CA . LYS A 1 610 ? -22.106 -36.062 33.435 1.00 64.19 610 LYS A CA 1
ATOM 4660 C C . LYS A 1 610 ? -21.037 -35.069 32.974 1.00 64.19 610 LYS A C 1
ATOM 4662 O O . LYS A 1 610 ? -20.361 -34.449 33.790 1.00 64.19 610 LYS A O 1
ATOM 4667 N N . LYS A 1 611 ? -20.886 -34.886 31.658 1.00 67.50 611 LYS A N 1
ATOM 4668 C CA . LYS A 1 611 ? -20.073 -33.795 31.096 1.00 67.50 611 LYS A CA 1
ATOM 4669 C C . LYS A 1 611 ? -20.937 -32.538 31.002 1.00 67.50 611 LYS A C 1
ATOM 4671 O O . LYS A 1 611 ? -21.941 -32.552 30.298 1.00 67.50 611 LYS A O 1
ATOM 4676 N N . THR A 1 612 ? -20.560 -31.467 31.696 1.00 71.25 612 THR A N 1
ATOM 4677 C CA . THR A 1 612 ? -21.150 -30.140 31.467 1.00 71.25 612 THR A CA 1
ATOM 4678 C C . THR A 1 612 ? -20.574 -29.561 30.185 1.00 71.25 612 THR A C 1
ATOM 4680 O O . THR A 1 612 ? -19.357 -29.580 29.999 1.00 71.25 612 THR A O 1
ATOM 4683 N N . GLN A 1 613 ? -21.433 -29.043 29.314 1.00 78.88 613 GLN A N 1
ATOM 4684 C CA . GLN A 1 613 ? -21.027 -28.280 28.137 1.00 78.88 613 GLN A CA 1
ATOM 4685 C C . GLN A 1 613 ? -21.272 -26.789 28.387 1.00 78.88 613 GLN A C 1
ATOM 4687 O O . GLN A 1 613 ? -22.201 -26.422 29.114 1.00 78.88 613 GLN A O 1
ATOM 4692 N N . ARG A 1 614 ? -20.407 -25.954 27.809 1.00 87.31 614 ARG A N 1
ATOM 4693 C CA . ARG A 1 614 ? -20.623 -24.515 27.666 1.00 87.31 614 ARG A CA 1
ATOM 4694 C C . ARG A 1 614 ? -20.968 -24.223 26.217 1.00 87.31 614 ARG A C 1
ATOM 4696 O O . ARG A 1 614 ? -20.422 -24.865 25.322 1.00 87.31 614 ARG A O 1
ATOM 4703 N N . SER A 1 615 ? -21.855 -23.267 26.014 1.00 87.25 615 SER A N 1
ATOM 4704 C CA . SER A 1 615 ? -22.147 -22.672 24.712 1.00 87.25 615 SER A CA 1
ATOM 4705 C C . SER A 1 615 ? -21.818 -21.188 24.762 1.00 87.25 615 SER A C 1
ATOM 4707 O O . SER A 1 615 ? -21.837 -20.601 25.842 1.00 87.25 615 SER A O 1
ATOM 4709 N N . ALA A 1 616 ? -21.518 -20.580 23.616 1.00 86.31 616 ALA A N 1
ATOM 4710 C CA . ALA A 1 616 ? -21.432 -19.125 23.517 1.00 86.31 616 ALA A CA 1
ATOM 4711 C C . ALA A 1 616 ? -22.752 -18.486 23.983 1.00 86.31 616 ALA A C 1
ATOM 4713 O O . ALA A 1 616 ? -23.827 -19.058 23.777 1.00 86.31 616 ALA A O 1
ATOM 4714 N N . ALA A 1 617 ? -22.668 -17.335 24.646 1.00 87.69 617 ALA A N 1
ATOM 4715 C CA . ALA A 1 617 ? -23.827 -16.608 25.145 1.00 87.69 617 ALA A CA 1
ATOM 4716 C C . ALA A 1 617 ? -23.579 -15.093 25.122 1.00 87.69 617 ALA A C 1
ATOM 4718 O O . ALA A 1 617 ? -22.440 -14.674 25.311 1.00 87.69 617 ALA A O 1
ATOM 4719 N N . PRO A 1 618 ? -24.624 -14.260 24.964 1.00 82.75 618 PRO A N 1
ATOM 4720 C CA . PRO A 1 618 ? -24.482 -12.810 25.056 1.00 82.75 618 PRO A CA 1
ATOM 4721 C C . PRO A 1 618 ? -24.002 -12.372 26.445 1.00 82.75 618 PRO A C 1
ATOM 4723 O O . PRO A 1 618 ? -24.545 -12.817 27.466 1.00 82.75 618 PRO A O 1
ATOM 4726 N N . CYS A 1 619 ? -23.028 -11.462 26.497 1.00 78.81 619 CYS A N 1
ATOM 4727 C CA . CYS A 1 619 ? -22.600 -10.852 27.752 1.00 78.81 619 CYS A CA 1
ATOM 4728 C C . CYS A 1 619 ? -23.703 -9.926 28.316 1.00 78.81 619 CYS A C 1
ATOM 4730 O O . CYS A 1 619 ? -24.234 -9.096 27.578 1.00 78.81 619 CYS A O 1
ATOM 4732 N N . PRO A 1 620 ? -24.049 -9.999 29.621 1.00 71.38 620 PRO A N 1
ATOM 4733 C CA . PRO A 1 620 ? -25.111 -9.186 30.233 1.00 71.38 620 PRO A CA 1
ATOM 4734 C C . PRO A 1 620 ? -24.931 -7.656 30.174 1.00 71.38 620 PRO A C 1
ATOM 4736 O O . PRO A 1 620 ? -25.862 -6.948 30.545 1.00 71.38 620 PRO A O 1
ATOM 4739 N N . GLY A 1 621 ? -23.775 -7.149 29.728 1.00 65.44 621 GLY A N 1
ATOM 4740 C CA . GLY A 1 621 ? -23.471 -5.719 29.588 1.00 65.44 621 GLY A CA 1
ATOM 4741 C C . GLY A 1 621 ? -23.028 -5.283 28.185 1.00 65.44 621 GLY A C 1
ATOM 4742 O O . GLY A 1 621 ? -22.542 -4.169 28.050 1.00 65.44 621 GLY A O 1
ATOM 4743 N N . GLY A 1 622 ? -23.182 -6.133 27.162 1.00 60.97 622 GLY A N 1
ATOM 4744 C CA . GLY A 1 622 ? -22.456 -5.974 25.893 1.00 60.97 622 GLY A CA 1
ATOM 4745 C C . GLY A 1 622 ? -21.038 -6.557 25.990 1.00 60.97 622 GLY A C 1
ATOM 4746 O O . GLY A 1 622 ? -20.523 -6.735 27.093 1.00 60.97 622 GLY A O 1
ATOM 4747 N N . GLY A 1 623 ? -20.454 -6.959 24.860 1.00 62.50 623 GLY A N 1
ATOM 4748 C CA . GLY A 1 623 ? -19.147 -7.630 24.782 1.00 62.50 623 GLY A CA 1
ATOM 4749 C C . GLY A 1 623 ? -19.212 -9.097 24.336 1.00 62.50 623 GLY A C 1
ATOM 4750 O O . GLY A 1 623 ? -20.295 -9.683 24.221 1.00 62.50 623 GLY A O 1
ATOM 4751 N N . GLU A 1 624 ? -18.036 -9.685 24.102 1.00 62.69 624 GLU A N 1
ATOM 4752 C CA . GLU A 1 624 ? -17.855 -11.031 23.542 1.00 62.69 624 GLU A CA 1
ATOM 4753 C C . GLU A 1 624 ? -17.132 -12.000 24.498 1.00 62.69 624 GLU A C 1
ATOM 4755 O O . GLU A 1 624 ? -16.721 -11.646 25.602 1.00 62.69 624 GLU A O 1
ATOM 4760 N N . GLY A 1 625 ? -17.031 -13.276 24.110 1.00 71.06 625 GLY A N 1
ATOM 4761 C CA . GLY A 1 625 ? -16.349 -14.314 24.897 1.00 71.06 625 GLY A CA 1
ATOM 4762 C C . GLY A 1 625 ? -17.153 -14.867 26.081 1.00 71.06 625 GLY A C 1
ATOM 4763 O O . GLY A 1 625 ? -16.712 -15.809 26.748 1.00 71.06 625 GLY A O 1
ATOM 4764 N N . CYS A 1 626 ? -18.360 -14.348 26.331 1.00 83.56 626 CYS A N 1
ATOM 4765 C CA . CYS A 1 626 ? -19.245 -14.928 27.326 1.00 83.56 626 CYS A CA 1
ATOM 4766 C C . CYS A 1 626 ? -19.769 -16.293 26.891 1.00 83.56 626 CYS A C 1
ATOM 4768 O O . CYS A 1 626 ? -20.024 -16.599 25.724 1.00 83.56 626 CYS A O 1
ATOM 4770 N N . THR A 1 627 ? -19.956 -17.145 27.883 1.00 89.19 627 THR A N 1
ATOM 4771 C CA . THR A 1 627 ? -20.445 -18.505 27.673 1.00 89.19 627 THR A CA 1
ATOM 4772 C C . THR A 1 627 ? -21.426 -18.867 28.763 1.00 89.19 627 THR A C 1
ATOM 4774 O O . THR A 1 627 ? -21.321 -18.412 29.900 1.00 89.19 627 THR A O 1
ATOM 4777 N N . GLU A 1 628 ? -22.382 -19.716 28.428 1.00 92.69 628 GLU A N 1
ATOM 4778 C CA . GLU A 1 628 ? -23.430 -20.156 29.329 1.00 92.69 628 GLU A CA 1
ATOM 4779 C C . GLU A 1 628 ? -23.310 -21.648 29.623 1.00 92.69 628 GLU A C 1
ATOM 47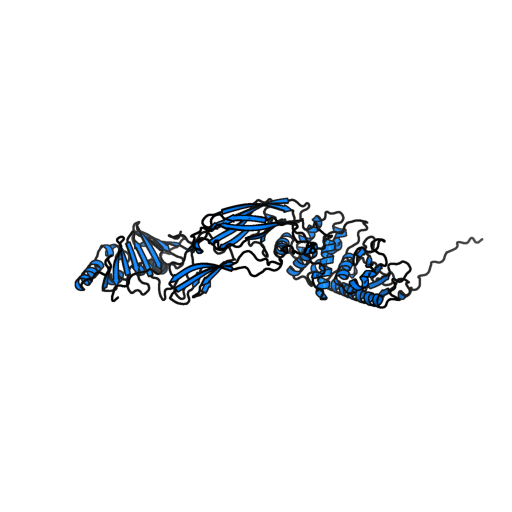81 O O . GLU A 1 628 ? -22.888 -22.453 28.790 1.00 92.69 628 GLU A O 1
ATOM 4786 N N . THR A 1 629 ? -23.716 -22.031 30.829 1.00 91.44 629 THR A N 1
ATOM 4787 C CA . THR A 1 629 ? -24.027 -23.416 31.162 1.00 91.44 629 THR A CA 1
ATOM 4788 C C . THR A 1 629 ? -25.291 -23.494 32.009 1.00 91.44 629 THR A C 1
ATOM 4790 O O . THR A 1 629 ? -25.655 -22.542 32.697 1.00 91.44 629 THR A O 1
ATOM 4793 N N . VAL A 1 630 ? -25.942 -24.656 32.015 1.00 87.25 630 VAL A N 1
ATOM 4794 C CA . VAL A 1 630 ? -27.081 -24.922 32.900 1.00 87.25 630 VAL A CA 1
ATOM 4795 C C . VAL A 1 630 ? -26.658 -25.926 33.962 1.00 87.25 630 VAL A C 1
ATOM 4797 O O . VAL A 1 630 ? -26.533 -27.126 33.707 1.00 87.25 630 VAL A O 1
ATOM 4800 N N . PHE A 1 631 ? -26.465 -25.439 35.184 1.00 83.94 631 PHE A N 1
ATOM 4801 C CA . PHE A 1 631 ? -26.149 -26.274 36.334 1.00 83.94 631 PHE A CA 1
ATOM 4802 C C . PHE A 1 631 ? -27.433 -26.769 37.008 1.00 83.94 631 PHE A C 1
ATOM 4804 O O . PHE A 1 631 ? -28.341 -25.988 37.285 1.00 83.94 631 PHE A O 1
ATOM 4811 N N . ARG A 1 632 ? -27.536 -28.073 37.293 1.00 75.81 632 ARG A N 1
ATOM 4812 C CA . ARG A 1 632 ? -28.685 -28.630 38.025 1.00 75.81 632 ARG A CA 1
ATOM 4813 C C . ARG A 1 632 ? -28.373 -28.769 39.508 1.00 75.81 632 ARG A C 1
ATOM 4815 O O . ARG A 1 632 ? -27.454 -29.488 39.885 1.00 75.81 632 ARG A O 1
ATOM 4822 N N . MET A 1 633 ? -29.199 -28.141 40.336 1.00 71.00 633 MET A N 1
ATOM 4823 C CA . MET A 1 633 ? -29.149 -28.229 41.793 1.00 71.00 633 MET A CA 1
ATOM 4824 C C . MET A 1 633 ? -30.489 -28.784 42.286 1.00 71.00 633 MET A C 1
ATOM 4826 O O . MET A 1 633 ? -31.500 -28.080 42.326 1.00 71.00 633 MET A O 1
ATOM 4830 N N . GLY A 1 634 ? -30.520 -30.086 42.585 1.00 73.12 634 GLY A N 1
ATOM 4831 C CA . GLY A 1 634 ? -31.765 -30.804 42.872 1.00 73.12 634 GLY A CA 1
ATOM 4832 C C . GLY A 1 634 ? -32.739 -30.760 41.677 1.00 73.12 634 GLY A C 1
ATOM 4833 O O . GLY A 1 634 ? -32.324 -31.064 40.556 1.00 73.12 634 GLY A O 1
ATOM 4834 N N . PRO A 1 635 ? -34.020 -30.384 41.873 1.00 73.31 635 PRO A N 1
ATOM 4835 C CA . PRO A 1 635 ? -34.995 -30.266 40.785 1.00 73.31 635 PRO A CA 1
ATOM 4836 C C . PRO A 1 635 ? -34.851 -28.974 39.958 1.00 73.31 635 PRO A C 1
ATOM 4838 O O . PRO A 1 635 ? -35.594 -28.785 38.997 1.00 73.31 635 PRO A O 1
ATOM 4841 N N . HIS A 1 636 ? -33.934 -28.069 40.316 1.00 78.00 636 HIS A N 1
ATOM 4842 C CA . HIS A 1 636 ? -33.828 -26.748 39.700 1.00 78.00 636 HIS A CA 1
ATOM 4843 C C . HIS A 1 636 ? -32.691 -26.675 38.675 1.00 78.00 636 HIS A C 1
ATOM 4845 O O . HIS A 1 636 ? -31.573 -27.123 38.932 1.00 78.00 636 HIS A O 1
ATOM 4851 N N . ALA A 1 637 ? -32.983 -26.076 37.520 1.00 82.56 637 ALA A N 1
ATOM 4852 C CA . ALA A 1 637 ? -31.993 -25.666 36.533 1.00 82.56 637 ALA A CA 1
ATOM 4853 C C . ALA A 1 637 ? -31.557 -24.226 36.828 1.00 82.56 637 ALA A C 1
ATOM 4855 O O . ALA A 1 637 ? -32.406 -23.354 37.001 1.00 82.56 637 ALA A O 1
ATOM 4856 N N . ILE A 1 638 ? -30.249 -24.002 36.902 1.00 86.38 638 ILE A N 1
ATOM 4857 C CA . ILE A 1 638 ? -29.623 -22.708 37.169 1.00 86.38 638 ILE A CA 1
ATOM 4858 C C . ILE A 1 638 ? -28.770 -22.371 35.941 1.00 86.38 638 ILE A C 1
ATOM 4860 O O . ILE A 1 638 ? -27.657 -22.890 35.819 1.00 86.38 638 ILE A O 1
ATOM 4864 N N . PRO A 1 639 ? -29.292 -21.564 35.005 1.00 89.56 639 PRO A N 1
ATOM 4865 C CA . PRO A 1 639 ? -28.493 -20.950 33.952 1.00 89.56 639 PRO A CA 1
ATOM 4866 C C . PRO A 1 639 ? -27.438 -20.032 34.573 1.00 89.56 639 PRO A C 1
ATOM 4868 O O . PRO A 1 639 ? -27.770 -19.241 35.463 1.00 89.56 639 PRO A O 1
ATOM 4871 N N . ILE A 1 640 ? -26.186 -20.158 34.134 1.00 92.38 640 ILE A N 1
ATOM 4872 C CA . ILE A 1 640 ? -25.048 -19.351 34.583 1.00 92.38 640 ILE A CA 1
ATOM 4873 C C . ILE A 1 640 ? -24.295 -18.853 33.354 1.00 92.38 640 ILE A C 1
ATOM 4875 O O . ILE A 1 640 ? -23.886 -19.665 32.526 1.00 92.38 640 ILE A O 1
ATOM 4879 N N . ILE A 1 641 ? -24.080 -17.542 33.275 1.00 91.94 641 ILE A N 1
ATOM 4880 C CA . ILE A 1 641 ? -23.239 -16.891 32.267 1.00 91.94 641 ILE A CA 1
ATOM 4881 C C . ILE A 1 641 ? -21.888 -16.568 32.897 1.00 91.94 641 ILE A C 1
ATOM 4883 O O . ILE A 1 641 ? -21.843 -16.083 34.029 1.00 91.94 641 ILE A O 1
ATOM 4887 N N . TYR A 1 642 ? -20.815 -16.823 32.160 1.00 88.31 642 TYR A N 1
ATOM 4888 C CA . TYR A 1 642 ? -19.427 -16.600 32.549 1.00 88.31 642 TYR A CA 1
ATOM 4889 C C . TYR A 1 642 ? -18.767 -15.531 31.688 1.00 88.31 642 TYR A C 1
ATOM 4891 O O . TYR A 1 642 ? -19.112 -15.416 30.513 1.00 88.31 642 TYR A O 1
ATOM 4899 N N . ASP A 1 643 ? -17.796 -14.819 32.257 1.00 81.94 643 ASP A N 1
ATOM 4900 C CA . ASP A 1 643 ? -16.854 -13.992 31.500 1.00 81.94 643 ASP A CA 1
ATOM 4901 C C . ASP A 1 643 ? -15.723 -14.831 30.872 1.00 81.94 643 ASP A C 1
ATOM 4903 O O . ASP A 1 643 ? -15.645 -16.053 31.057 1.00 81.94 643 ASP A O 1
ATOM 4907 N N . ALA A 1 644 ? -14.829 -14.161 30.140 1.00 73.31 644 ALA A N 1
ATOM 4908 C CA . ALA A 1 644 ? -13.648 -14.769 29.526 1.00 73.31 644 ALA A CA 1
ATOM 4909 C C . ALA A 1 644 ? -12.642 -15.342 30.549 1.00 73.31 644 ALA A C 1
ATOM 4911 O O . ALA A 1 644 ? -11.831 -16.198 30.206 1.00 73.31 644 ALA A O 1
ATOM 4912 N N . GLN A 1 645 ? -12.711 -14.915 31.816 1.00 74.38 645 GLN A N 1
ATOM 4913 C CA . GLN A 1 645 ? -11.888 -15.420 32.922 1.00 74.38 645 GLN A CA 1
ATOM 4914 C C . GLN A 1 645 ? -12.582 -16.551 33.702 1.00 74.38 645 GLN A C 1
ATOM 4916 O O . GLN A 1 645 ? -12.158 -16.898 34.809 1.00 74.38 645 GLN A O 1
ATOM 4921 N N . ASP A 1 646 ? -13.645 -17.147 33.151 1.00 82.62 646 ASP A N 1
ATOM 4922 C CA . ASP A 1 646 ? -14.384 -18.261 33.751 1.00 82.62 646 ASP A CA 1
ATOM 4923 C C . ASP A 1 646 ? -15.089 -17.930 35.083 1.00 82.62 646 ASP A C 1
ATOM 4925 O O . ASP A 1 646 ? -15.491 -18.828 35.848 1.00 82.62 646 ASP A O 1
ATOM 4929 N N . ARG A 1 647 ? -15.285 -16.637 35.360 1.00 86.00 647 ARG A N 1
ATOM 4930 C CA . ARG A 1 647 ? -15.989 -16.127 36.538 1.00 86.00 647 ARG A CA 1
ATOM 4931 C C . ARG A 1 647 ? -17.471 -15.932 36.212 1.00 86.00 647 ARG A C 1
ATOM 4933 O O . ARG A 1 647 ? -17.800 -15.529 35.098 1.00 86.00 647 ARG A O 1
ATOM 4940 N N . PRO A 1 648 ? -18.397 -16.248 37.132 1.00 90.62 648 PRO A N 1
ATOM 4941 C CA . PRO A 1 648 ? -19.819 -16.048 36.875 1.00 90.62 648 PRO A CA 1
ATOM 4942 C C . PRO A 1 648 ? -20.122 -14.551 36.758 1.00 90.62 648 PRO A C 1
ATOM 4944 O O . PRO A 1 648 ? -19.686 -13.784 37.599 1.00 90.62 648 PRO A O 1
ATOM 4947 N N . LEU A 1 649 ? -20.904 -14.147 35.759 1.00 89.81 649 LEU A N 1
ATOM 4948 C CA . LEU A 1 649 ? -21.468 -12.798 35.617 1.00 89.81 649 LEU A CA 1
ATOM 4949 C C . LEU A 1 649 ? -22.936 -12.757 36.045 1.00 89.81 649 LEU A C 1
ATOM 4951 O O . LEU A 1 649 ? -23.401 -11.797 36.655 1.00 89.81 649 LEU A O 1
ATOM 4955 N N . ARG A 1 650 ? -23.689 -13.818 35.740 1.00 92.19 650 ARG A N 1
ATOM 4956 C CA . ARG A 1 650 ? -25.117 -13.912 36.061 1.00 92.19 650 ARG A CA 1
ATOM 4957 C C . ARG A 1 650 ? -25.513 -15.353 36.322 1.00 92.19 650 ARG A C 1
ATOM 4959 O O . ARG A 1 650 ? -25.135 -16.232 35.559 1.00 92.19 650 ARG A O 1
ATOM 4966 N N . ALA A 1 651 ? -26.325 -15.587 37.345 1.00 90.69 651 ALA A N 1
ATOM 4967 C CA . ALA A 1 651 ? -26.978 -16.864 37.610 1.00 90.69 651 ALA A CA 1
ATOM 4968 C C . ALA A 1 651 ? -28.473 -16.651 37.886 1.00 90.69 651 ALA A C 1
ATOM 4970 O O . ALA A 1 651 ? -28.843 -15.672 38.527 1.00 90.69 651 ALA A O 1
ATOM 4971 N N . VAL A 1 652 ? -29.351 -17.548 37.428 1.00 86.25 652 VAL A N 1
ATOM 4972 C CA . VAL A 1 652 ? -30.807 -17.407 37.638 1.00 86.25 652 VAL A CA 1
ATOM 4973 C C . VAL A 1 652 ? -31.325 -18.457 38.622 1.00 86.25 652 VAL A C 1
ATOM 4975 O O . VAL A 1 652 ? -31.328 -19.652 38.330 1.00 86.25 652 VAL A O 1
ATOM 4978 N N . PHE A 1 653 ? -31.821 -18.016 39.782 1.00 82.06 653 PHE A N 1
ATOM 4979 C CA . PHE A 1 653 ? -32.402 -18.879 40.818 1.00 82.06 653 PHE A CA 1
ATOM 4980 C C . PHE A 1 653 ? -33.901 -18.643 40.929 1.00 82.06 653 PHE A C 1
ATOM 4982 O O . PHE A 1 653 ? -34.321 -17.551 41.292 1.00 82.06 653 PHE A O 1
ATOM 4989 N N . LYS A 1 654 ? -34.729 -19.663 40.664 1.00 80.44 654 LYS A N 1
ATOM 4990 C CA . LYS A 1 654 ? -36.203 -19.557 40.771 1.00 80.44 654 LYS A CA 1
ATOM 4991 C C . LYS A 1 654 ? -36.758 -18.298 40.064 1.00 80.44 654 LYS A C 1
ATOM 4993 O O . LYS A 1 654 ? -37.597 -17.597 40.619 1.00 80.44 654 LYS A O 1
ATOM 4998 N N . ASN A 1 655 ? -36.262 -18.013 38.855 1.00 78.38 655 ASN A N 1
ATOM 4999 C CA . ASN A 1 655 ? -36.572 -16.821 38.046 1.00 78.38 655 ASN A CA 1
ATOM 5000 C C . ASN A 1 655 ? -36.105 -15.469 38.624 1.00 78.38 655 ASN A C 1
ATOM 5002 O O . ASN A 1 655 ? -36.558 -14.425 38.164 1.00 78.38 655 ASN A O 1
ATOM 5006 N N . GLN A 1 656 ? -35.192 -15.460 39.597 1.00 82.75 656 GLN A N 1
ATOM 5007 C CA . GLN A 1 656 ? -34.531 -14.247 40.079 1.00 82.75 656 GLN A CA 1
ATOM 5008 C C . GLN A 1 656 ? -33.079 -14.201 39.586 1.00 82.75 656 GLN A C 1
ATOM 5010 O O . GLN A 1 656 ? -32.332 -15.153 39.844 1.00 82.75 656 GLN A O 1
ATOM 5015 N N . PRO A 1 657 ? -32.663 -13.133 38.880 1.00 87.44 657 PRO A N 1
ATOM 5016 C CA . PRO A 1 657 ? -31.274 -12.959 38.497 1.00 87.44 657 PRO A CA 1
ATOM 5017 C C . PRO A 1 657 ? -30.430 -12.600 39.724 1.00 87.44 657 PRO A C 1
ATOM 5019 O O . PRO A 1 657 ? -30.789 -11.743 40.534 1.00 87.44 657 PRO A O 1
ATOM 5022 N N . VAL A 1 658 ? -29.302 -13.286 39.837 1.00 89.19 658 VAL A N 1
ATOM 5023 C CA . VAL A 1 658 ? -28.206 -13.001 40.753 1.00 89.19 658 VAL A CA 1
ATOM 5024 C C . VAL A 1 658 ? -27.029 -12.579 39.891 1.00 89.19 658 VAL A C 1
ATOM 5026 O O . VAL A 1 658 ? -26.534 -13.370 39.088 1.00 89.19 658 VAL A O 1
ATOM 5029 N N . GLU A 1 659 ? -26.616 -11.329 40.026 1.00 91.69 659 GLU A N 1
ATOM 5030 C CA . GLU A 1 659 ? -25.550 -10.743 39.219 1.00 91.69 659 GLU A CA 1
ATOM 5031 C C . GLU A 1 659 ? -24.268 -10.638 40.030 1.00 91.69 659 GLU A C 1
ATOM 5033 O O . GLU A 1 659 ? -24.281 -10.326 41.224 1.00 91.69 659 GLU A O 1
ATOM 5038 N N . PHE A 1 660 ? -23.161 -10.903 39.356 1.00 90.75 660 PHE A N 1
ATOM 5039 C CA . PHE A 1 660 ? -21.817 -10.826 39.888 1.00 90.75 660 PHE A CA 1
ATOM 5040 C C . PHE A 1 660 ? -21.072 -9.747 39.117 1.00 90.75 660 PHE A C 1
ATOM 5042 O O . PHE A 1 660 ? -21.047 -9.750 37.889 1.00 90.75 660 PHE A O 1
ATOM 5049 N N . ALA A 1 661 ? -20.447 -8.834 39.846 1.00 87.75 661 ALA A N 1
ATOM 5050 C CA . ALA A 1 661 ? -19.498 -7.893 39.288 1.00 87.75 661 ALA A CA 1
ATOM 5051 C C . ALA A 1 661 ? -18.161 -8.044 40.012 1.00 87.75 661 ALA A C 1
ATOM 5053 O O . ALA A 1 661 ? -18.119 -8.341 41.211 1.00 87.75 661 ALA A O 1
ATOM 5054 N N . TYR A 1 662 ? -17.078 -7.789 39.288 1.00 84.69 662 TYR A N 1
ATOM 5055 C CA . TYR A 1 662 ? -15.707 -7.814 39.791 1.00 84.69 662 TYR A CA 1
ATOM 5056 C C . TYR A 1 662 ? -15.087 -6.451 39.550 1.00 84.69 662 TYR A C 1
ATOM 5058 O O . TYR A 1 662 ? -15.217 -5.924 38.450 1.00 84.69 662 TYR A O 1
ATOM 5066 N N . GLY A 1 663 ? -14.441 -5.875 40.560 1.00 80.75 663 GLY A N 1
ATOM 5067 C CA . GLY A 1 663 ? -13.797 -4.582 40.382 1.00 80.75 663 GLY A CA 1
ATOM 5068 C C . GLY A 1 663 ? -13.278 -3.938 41.641 1.00 80.75 663 GLY A C 1
ATOM 5069 O O . GLY A 1 663 ? -13.004 -4.602 42.637 1.00 80.75 663 GLY A O 1
ATOM 5070 N N . THR A 1 664 ? -13.121 -2.622 41.586 1.00 75.00 664 THR A N 1
ATOM 5071 C CA . THR A 1 664 ? -12.736 -1.800 42.732 1.00 75.00 664 THR A CA 1
ATOM 5072 C C . THR A 1 664 ? -13.825 -0.773 42.988 1.00 75.00 664 THR A C 1
ATOM 5074 O O . THR A 1 664 ? -14.086 0.078 42.139 1.00 75.00 664 THR A O 1
ATOM 5077 N N . TRP A 1 665 ? -14.460 -0.817 44.158 1.00 81.88 665 TRP A N 1
ATOM 5078 C CA . TRP A 1 665 ? -15.498 0.148 44.519 1.00 81.88 665 TRP A CA 1
ATOM 5079 C C . TRP A 1 665 ? -15.116 0.962 45.749 1.00 81.88 665 TRP A C 1
ATOM 5081 O O . TRP A 1 665 ? -14.464 0.447 46.659 1.00 81.88 665 TRP A O 1
ATOM 5091 N N . PRO A 1 666 ? -15.571 2.224 45.830 1.00 76.25 666 PRO A N 1
ATOM 5092 C CA . PRO A 1 666 ? -15.447 3.008 47.046 1.00 76.25 666 PRO A CA 1
ATOM 5093 C C . PRO A 1 666 ? -16.414 2.461 48.106 1.00 76.25 666 PRO A C 1
ATOM 5095 O O . PRO A 1 666 ? -17.593 2.822 48.162 1.00 76.25 666 PRO A O 1
ATOM 5098 N N . ILE A 1 667 ? -15.906 1.573 48.954 1.00 83.50 667 ILE A N 1
ATOM 5099 C CA . ILE A 1 667 ? -16.587 1.064 50.147 1.00 83.50 667 ILE A CA 1
ATOM 5100 C C . ILE A 1 667 ? -15.972 1.707 51.388 1.00 83.50 667 ILE A C 1
ATOM 5102 O O . ILE A 1 667 ? -14.759 1.890 51.476 1.00 83.50 667 ILE A O 1
ATOM 5106 N N . ARG A 1 668 ? -16.804 2.096 52.358 1.00 86.56 668 ARG A N 1
ATOM 5107 C CA . ARG A 1 668 ? -16.295 2.747 53.574 1.00 86.56 668 ARG A CA 1
ATOM 5108 C C . ARG A 1 668 ? -15.704 1.699 54.509 1.00 86.56 668 ARG A C 1
ATOM 5110 O O . ARG A 1 668 ? -16.279 0.626 54.665 1.00 86.56 668 ARG A O 1
ATOM 5117 N N . ARG A 1 669 ? -14.606 2.044 55.176 1.00 86.00 669 ARG A N 1
ATOM 5118 C CA . ARG A 1 669 ? -14.022 1.225 56.240 1.00 86.00 669 ARG A CA 1
ATOM 5119 C C . ARG A 1 669 ? -14.639 1.618 57.587 1.00 86.00 669 ARG A C 1
ATOM 5121 O O . ARG A 1 669 ? -14.565 2.800 57.942 1.00 86.00 669 ARG A O 1
ATOM 5128 N N . PRO A 1 670 ? -15.273 0.692 58.327 1.00 88.12 670 PRO A N 1
ATOM 5129 C CA . PRO A 1 670 ? -15.755 0.987 59.670 1.00 88.12 670 PRO A CA 1
ATOM 5130 C C . PRO A 1 670 ? -14.621 1.439 60.607 1.00 88.12 670 PRO A C 1
ATOM 5132 O O . PRO A 1 670 ? -13.498 0.945 60.491 1.00 88.12 670 PRO A O 1
ATOM 5135 N N . PRO A 1 671 ? -14.876 2.369 61.547 1.00 81.81 671 PRO A N 1
ATOM 5136 C CA . PRO A 1 671 ? -13.865 2.811 62.499 1.00 81.81 671 PRO A CA 1
ATOM 5137 C C . PRO A 1 671 ? -13.352 1.639 63.341 1.00 81.81 671 PRO A C 1
ATOM 5139 O O . PRO A 1 671 ? -14.140 0.940 63.977 1.00 81.81 671 PRO A O 1
ATOM 5142 N N . GLY A 1 672 ? -12.031 1.450 63.360 1.00 78.19 672 GLY A N 1
ATOM 5143 C CA . GLY A 1 672 ? -11.370 0.383 64.118 1.00 78.19 672 GLY A CA 1
ATOM 5144 C C . GLY A 1 672 ? -11.341 -0.990 63.437 1.00 78.19 672 GLY A C 1
ATOM 5145 O O . GLY A 1 672 ? -10.954 -1.956 64.092 1.00 78.19 672 GLY A O 1
ATOM 5146 N N . TRP A 1 673 ? -11.758 -1.102 62.169 1.00 84.12 673 TRP A N 1
ATOM 5147 C CA . TRP A 1 673 ? -11.648 -2.342 61.385 1.00 84.12 673 TRP A CA 1
ATOM 5148 C C . TRP A 1 673 ? -10.369 -2.435 60.596 1.00 84.12 673 TRP A C 1
ATOM 5150 O O . TRP A 1 673 ? -9.845 -1.365 60.228 1.00 84.12 673 TRP A O 1
#

Secondary structure (DSSP, 8-state):
------PPPPPP------GGGSTTEEEE-SSEEEEESSTT---STTT-HHHHHHHHHHHHHHHHHHHHHHHTT--GGG--B-B-TTT--EEEEEE-S-GGGTS-SSSSEEE-SSSSBEEEEEGGGHHHHHH-HHHHHHHHHHTTS-----TTPPPPHHHHHHHHHHHHHHHHHTT--GGGG-GGGT--SSS-TTS-SSSSTTTHHHHHHHHHHTT-GGGTGGGGSHHHH-HHHHSTT--GGGGHHHHH-TTTTTT--HHHHHHHHHHH--PPPPPS-TT-----SSS--EEEEEEE--TTS-EEEEEEEEEETTEEEEEEEEEEE---TT--GGGSEEEEEEEEEE-TTGGGEEEEETTEE-SBTTEEEEEEETTS--SEEEEEEEEE--SS--SS--EEEEEEEEEEEE-EEEPPS-EETTB-EEPEEESS-GGG-SSEEEEESSSEEETTEEE-SSSEEEEEEEEEE-S--B-TTSSSBPPPPEEEEEEEEEEEESS--EEEEEETTEEEEE-TTSS-EEEE-TTS-EEEEETTEEEEEETTEEEP--HHHHHHHHHHHHT-HHHHHHHTTTS-TT--HHHHGGGHHHHHHHHHSHHHHHHHHHHTT-----EE---TTS-S--EEEEEEETTEEEEEEE-TTS-EEEEEETTEEEEEEEE----PPPTT-

Sequence (673 aa):
MLVMLSVVPARGEGAPEAVADAPNYIAESEHFRLYCNAGDHDCGASNDPALAQHSREMLDNMEAAYAWLDDLGFPVEESHLERARSDRKFRLRLDPNSAANGGCVGDACTDVSGADSKLLIPKSNVAMAANDPSLLAHEFVHTLQRAVDVRGSDRFWMDEATATAIGTSFGTKYGYGVDLYEPKYYMSFDRPFYDVVSDGYGNWAYLLGVGQNLGSRDMVAYLSKPQFLNIEEDFHGASPSALMDLLYDKDLVGGLTFDQESPKFVAKMNNIEPSNDPGDSAYHYYTDIEDHTVSIPATDASHEERFDGSALTYAVAPMRLKLDVTAKPDAEPRDTLMMVDLEVTDGSPRDDLTLVIEHKQADKPLQETLMLDGSNPPDELGFVRVVNVPSAAQGDASPNRFELEVRARPIGLDPPGCLRAGEPAGFAARGFDPEEADNWRLEADNGTTDGLSVTPAHSGEVNVSLEVDSPVTRGQTGLEPVTQETSRVELGRFKVAQDDCMVRLSVGPAQATYTSDGSYTEYRTPSGRALYFKQGDIAVYKQSGWMPIPAPAKQMVIGRISGSPLMGGLAQGALKEDADTEAILPAMPLEFSRRFSWKNIRKATLLSGKKTQRSAAPCPGGGEGCTETVFRMGPHAIPIIYDAQDRPLRAVFKNQPVEFAYGTWPIRRPPGW